Protein 4H7P (pdb70)

Structure (mmCIF, N/CA/C/O backbone):
data_4H7P
#
_entry.id   4H7P
#
_cell.length_a   64.580
_cell.length_b   65.660
_cell.length_c   77.650
_cell.angle_alpha   90.000
_cell.angle_beta   110.110
_cell.angle_gamma   90.000
#
_symmetry.space_group_name_H-M   'P 1 21 1'
#
loop_
_entity.id
_entity.type
_entity.pdbx_description
1 polymer 'Malate dehydrogenase'
2 non-polymer 'SULFATE ION'
3 water water
#
loop_
_atom_site.group_PDB
_atom_site.id
_atom_site.type_symbol
_atom_site.label_atom_id
_atom_site.label_alt_id
_atom_site.label_comp_id
_atom_site.label_asym_id
_atom_site.label_entity_id
_atom_site.label_seq_id
_atom_site.pdbx_PDB_ins_code
_atom_site.Cartn_x
_atom_site.Cartn_y
_atom_site.Cartn_z
_atom_site.occupancy
_atom_site.B_iso_or_equiv
_atom_site.auth_seq_id
_atom_site.auth_comp_id
_atom_site.auth_asym_id
_atom_site.auth_atom_id
_atom_site.pdbx_PDB_model_num
ATOM 1 N N . MET A 1 22 ? 16.989 10.957 76.838 1.00 49.62 1 MET A N 1
ATOM 2 C CA . MET A 1 22 ? 15.777 11.200 77.684 1.00 47.75 1 MET A CA 1
ATOM 3 C C . MET A 1 22 ? 15.585 12.680 78.051 1.00 44.85 1 MET A C 1
ATOM 4 O O . MET A 1 22 ? 15.044 12.992 79.114 1.00 45.43 1 MET A O 1
ATOM 6 N N . SER A 1 23 ? 16.015 13.591 77.176 1.00 40.58 2 SER A N 1
ATOM 7 C CA . SER A 1 23 ? 15.722 15.005 77.372 1.00 38.32 2 SER A CA 1
ATOM 8 C C . SER A 1 23 ? 14.252 15.234 77.024 1.00 30.75 2 SER A C 1
ATOM 9 O O . SER A 1 23 ? 13.674 14.509 76.207 1.00 33.06 2 SER A O 1
ATOM 12 N N . ALA A 1 24 ? 13.634 16.214 77.669 1.00 26.20 3 ALA A N 1
ATOM 13 C CA . ALA A 1 24 ? 12.233 16.497 77.379 1.00 22.36 3 ALA A CA 1
ATOM 14 C C . ALA A 1 24 ? 12.083 16.993 75.943 1.00 21.38 3 ALA A C 1
ATOM 15 O O . ALA A 1 24 ? 12.850 17.819 75.458 1.00 23.32 3 ALA A O 1
ATOM 17 N N . VAL A 1 25 ? 11.073 16.456 75.300 1.00 19.18 4 VAL A N 1
ATOM 18 C CA . VAL A 1 25 ? 10.709 16.883 73.940 1.00 18.39 4 VAL A CA 1
ATOM 19 C C . VAL A 1 25 ? 10.053 18.259 74.008 1.00 16.25 4 VAL A C 1
ATOM 20 O O . VAL A 1 25 ? 9.122 18.446 74.817 1.00 17.28 4 VAL A O 1
ATOM 24 N N . LYS A 1 26 ? 10.526 19.216 73.246 1.00 16.15 5 LYS A N 1
ATOM 25 C CA . LYS A 1 26 ? 9.979 20.565 73.274 1.00 15.56 5 LYS A CA 1
ATOM 26 C C . LYS A 1 26 ? 8.818 20.700 72.295 1.00 13.98 5 LYS A C 1
ATOM 27 O O . LYS A 1 26 ? 8.960 20.395 71.086 1.00 14.38 5 LYS A O 1
ATOM 33 N N . VAL A 1 27 ? 7.691 21.119 72.823 1.00 13.36 6 VAL A N 1
ATOM 34 C CA . VAL A 1 27 ? 6.427 21.218 72.093 1.00 12.66 6 VAL A CA 1
ATOM 35 C C . VAL A 1 27 ? 5.927 22.638 72.201 1.00 12.97 6 VAL A C 1
ATOM 36 O O . VAL A 1 27 ? 5.715 23.142 73.320 1.00 13.86 6 VAL A O 1
ATOM 40 N N . ALA A 1 28 ? 5.736 23.294 71.085 1.00 12.02 7 ALA A N 1
ATOM 41 C CA . ALA A 1 28 ? 5.140 24.616 71.059 1.00 12.31 7 ALA A CA 1
ATOM 42 C C . ALA A 1 28 ? 3.663 24.563 70.781 1.00 12.17 7 ALA A C 1
ATOM 43 O O . ALA A 1 28 ? 3.201 23.779 69.931 1.00 12.16 7 ALA A O 1
ATOM 45 N N . VAL A 1 29 ? 2.879 25.394 71.473 1.00 11.51 8 VAL A N 1
ATOM 46 C CA . VAL A 1 29 ? 1.480 25.590 71.229 1.00 11.40 8 VAL A CA 1
ATOM 47 C C . VAL A 1 29 ? 1.233 27.065 71.025 1.00 11.83 8 VAL A C 1
ATOM 48 O O . VAL A 1 29 ? 1.578 27.869 71.927 1.00 12.38 8 VAL A O 1
ATOM 52 N N . THR A 1 30 ? 0.764 27.477 69.867 1.00 10.92 9 THR A N 1
ATOM 53 C CA . THR A 1 30 ? 0.396 28.857 69.642 1.00 11.55 9 THR A CA 1
ATOM 54 C C . THR A 1 30 ? -1.071 29.070 69.976 1.00 11.24 9 THR A C 1
ATOM 55 O O . THR A 1 30 ? -1.843 28.083 70.060 1.00 12.67 9 THR A O 1
ATOM 59 N N . GLY A 1 31 ? -1.530 30.280 70.081 1.00 12.35 10 GLY A N 1
ATOM 60 C CA . GLY A 1 31 ? -2.859 30.533 70.573 1.00 12.63 10 GLY A CA 1
ATOM 61 C C . GLY A 1 31 ? -3.064 30.004 71.956 1.00 12.96 10 GLY A C 1
ATOM 62 O O . GLY A 1 31 ? -4.170 29.611 72.334 1.00 13.62 10 GLY A O 1
ATOM 63 N N . ALA A 1 32 ? -2.011 29.940 72.774 1.00 12.64 11 ALA A N 1
ATOM 64 C CA . ALA A 1 32 ? -2.059 29.232 74.024 1.00 12.51 11 ALA A CA 1
ATOM 65 C C . ALA A 1 32 ? -2.869 29.866 75.116 1.00 13.23 11 ALA A C 1
ATOM 66 O O . ALA A 1 32 ? -3.170 29.147 76.096 1.00 14.94 11 ALA A O 1
ATOM 68 N N . ALA A 1 33 ? -3.321 31.094 74.963 1.00 13.36 12 ALA A N 1
ATOM 69 C CA . ALA A 1 33 ? -4.258 31.739 75.909 1.00 14.45 12 ALA A CA 1
ATOM 70 C C . ALA A 1 33 ? -5.694 31.561 75.484 1.00 14.58 12 ALA A C 1
ATOM 71 O O . ALA A 1 33 ? -6.584 32.075 76.168 1.00 16.93 12 ALA A O 1
ATOM 73 N N . GLY A 1 34 ? -5.953 30.872 74.400 1.00 13.15 13 GLY A N 1
ATOM 74 C CA . GLY A 1 34 ? -7.296 30.640 73.910 1.00 13.33 13 GLY A CA 1
ATOM 75 C C . GLY A 1 34 ? -7.922 29.361 74.450 1.00 12.70 13 GLY A C 1
ATOM 76 O O . GLY A 1 34 ? -7.323 28.616 75.207 1.00 12.13 13 GLY A O 1
ATOM 77 N N . GLN A 1 35 ? -9.153 29.088 74.047 1.00 13.32 14 GLN A N 1
ATOM 78 C CA . GLN A 1 35 ? -9.906 28.002 74.611 1.00 13.23 14 GLN A CA 1
ATOM 79 C C . GLN A 1 35 ? -9.420 26.634 74.135 1.00 11.75 14 GLN A C 1
ATOM 80 O O . GLN A 1 35 ? -9.381 25.694 74.918 1.00 11.99 14 GLN A O 1
ATOM 86 N N . ILE A 1 36 ? -9.041 26.507 72.859 1.00 11.60 15 ILE A N 1
ATOM 87 C CA . ILE A 1 36 ? -8.453 25.265 72.414 1.00 11.47 15 ILE A CA 1
ATOM 88 C C . ILE A 1 36 ? -7.176 25.017 73.188 1.00 10.96 15 ILE A C 1
ATOM 89 O O . ILE A 1 36 ? -6.936 23.907 73.680 1.00 11.39 15 ILE A O 1
ATOM 94 N N . GLY A 1 37 ? -6.331 26.043 73.302 1.00 11.26 16 GLY A N 1
ATOM 95 C CA . GLY A 1 37 ? -5.078 25.879 74.056 1.00 11.29 16 GLY A CA 1
ATOM 96 C C . GLY A 1 37 ? -5.327 25.418 75.472 1.00 10.59 16 GLY A C 1
ATOM 97 O O . GLY A 1 37 ? -4.587 24.575 75.978 1.00 11.36 16 GLY A O 1
ATOM 98 N N . TYR A 1 38 ? -6.340 25.958 76.128 1.00 11.22 17 TYR A N 1
ATOM 99 C CA . TYR A 1 38 ? -6.671 25.613 77.526 1.00 11.37 17 TYR A CA 1
ATOM 100 C C . TYR A 1 38 ? -7.039 24.158 77.654 1.00 11.24 17 TYR A C 1
ATOM 101 O O . TYR A 1 38 ? -6.700 23.493 78.640 1.00 11.21 17 TYR A O 1
ATOM 110 N N . ALA A 1 39 ? -7.753 23.639 76.656 1.00 11.02 18 ALA A N 1
ATOM 111 C CA . ALA A 1 39 ? -8.172 22.221 76.624 1.00 11.39 18 ALA A CA 1
ATOM 112 C C . ALA A 1 39 ? -7.056 21.323 76.206 1.00 10.98 18 ALA A C 1
ATOM 113 O O . ALA A 1 39 ? -7.046 20.131 76.544 1.00 12.65 18 ALA A O 1
ATOM 115 N N . LEU A 1 40 ? -6.073 21.833 75.442 1.00 10.57 19 LEU A N 1
ATOM 116 C CA . LEU A 1 40 ? -4.998 21.059 74.852 1.00 10.95 19 LEU A CA 1
ATOM 117 C C . LEU A 1 40 ? -3.813 20.861 75.784 1.00 10.89 19 LEU A C 1
ATOM 118 O O . LEU A 1 40 ? -3.237 19.773 75.898 1.00 10.76 19 LEU A O 1
ATOM 123 N N . VAL A 1 41 ? -3.347 21.926 76.444 1.00 10.77 20 VAL A N 1
ATOM 124 C CA . VAL A 1 41 ? -2.138 21.821 77.256 1.00 11.91 20 VAL A CA 1
ATOM 125 C C . VAL A 1 41 ? -2.185 20.761 78.337 1.00 11.72 20 VAL A C 1
ATOM 126 O O . VAL A 1 41 ? -1.170 20.068 78.528 1.00 11.87 20 VAL A O 1
ATOM 130 N N . PRO A 1 42 ? -3.296 20.511 79.061 1.00 11.79 21 PRO A N 1
ATOM 131 C CA . PRO A 1 42 ? -3.245 19.429 80.024 1.00 12.61 21 PRO A CA 1
ATOM 132 C C . PRO A 1 42 ? -3.161 18.092 79.379 1.00 11.91 21 PRO A C 1
ATOM 133 O O . PRO A 1 42 ? -2.558 17.183 79.953 1.00 12.71 21 PRO A O 1
ATOM 137 N N . LEU A 1 43 ? -3.673 17.907 78.152 1.00 11.63 22 LEU A N 1
ATOM 138 C CA . LEU A 1 43 ? -3.535 16.629 77.485 1.00 11.76 22 LEU A CA 1
ATOM 139 C C . LEU A 1 43 ? -2.074 16.367 77.118 1.00 11.11 22 LEU A C 1
ATOM 140 O O . LEU A 1 43 ? -1.552 15.265 77.316 1.00 11.86 22 LEU A O 1
ATOM 145 N N . ILE A 1 44 ? -1.384 17.408 76.645 1.00 11.10 23 ILE A N 1
ATOM 146 C CA . ILE A 1 44 ? 0.014 17.235 76.325 1.00 11.58 23 ILE A CA 1
ATOM 147 C C . ILE A 1 44 ? 0.811 16.912 77.577 1.00 11.22 23 ILE A C 1
ATOM 148 O O . ILE A 1 44 ? 1.630 15.985 77.641 1.00 11.80 23 ILE A O 1
ATOM 153 N N . ALA A 1 45 ? 0.540 17.644 78.663 1.00 11.63 24 ALA A N 1
ATOM 154 C CA . ALA A 1 45 ? 1.297 17.476 79.891 1.00 12.06 24 ALA A CA 1
ATOM 155 C C . ALA A 1 45 ? 1.053 16.156 80.559 1.00 12.61 24 ALA A C 1
ATOM 156 O O . ALA A 1 45 ? 1.952 15.622 81.225 1.00 13.18 24 ALA A O 1
ATOM 158 N N . ARG A 1 46 ? -0.110 15.562 80.359 1.00 12.23 25 ARG A N 1
ATOM 159 C CA A ARG A 1 46 ? -0.368 14.286 80.991 0.50 13.12 25 ARG A CA 1
ATOM 160 C CA B ARG A 1 46 ? -0.475 14.277 80.893 0.50 13.42 25 ARG A CA 1
ATOM 161 C C . ARG A 1 46 ? 0.223 13.126 80.174 1.00 12.94 25 ARG A C 1
ATOM 162 O O . ARG A 1 46 ? 0.218 11.993 80.651 1.00 14.64 25 ARG A O 1
ATOM 177 N N . GLY A 1 47 ? 0.712 13.369 78.953 1.00 12.52 26 GLY A N 1
ATOM 178 C CA . GLY A 1 47 ? 1.345 12.314 78.164 1.00 13.07 26 GLY A CA 1
ATOM 179 C C . GLY A 1 47 ? 0.529 11.848 76.991 1.00 13.20 26 GLY A C 1
ATOM 180 O O . GLY A 1 47 ? 0.971 10.891 76.303 1.00 13.67 26 GLY A O 1
ATOM 181 N N . ALA A 1 48 ? -0.567 12.507 76.678 1.00 12.59 27 ALA A N 1
ATOM 182 C CA . ALA A 1 48 ? -1.410 12.070 75.573 1.00 12.73 27 ALA A CA 1
ATOM 183 C C . ALA A 1 48 ? -0.811 12.283 74.224 1.00 12.36 27 ALA A C 1
ATOM 184 O O . ALA A 1 48 ? -1.265 11.670 73.235 1.00 13.65 27 ALA A O 1
ATOM 186 N N . LEU A 1 49 ? 0.166 13.165 74.081 1.00 12.42 28 LEU A N 1
ATOM 187 C CA . LEU A 1 49 ? 0.755 13.516 72.809 1.00 12.93 28 LEU A CA 1
ATOM 188 C C . LEU A 1 49 ? 1.922 12.616 72.472 1.00 15.10 28 LEU A C 1
ATOM 189 O O . LEU A 1 49 ? 1.914 11.917 71.443 1.00 15.45 28 LEU A O 1
ATOM 194 N N . LEU A 1 50 ? 2.928 12.609 73.335 1.00 16.21 29 LEU A N 1
ATOM 195 C CA . LEU A 1 50 ? 4.142 11.878 73.082 1.00 17.55 29 LEU A CA 1
ATOM 196 C C . LEU A 1 50 ? 4.259 10.616 73.837 1.00 17.04 29 LEU A C 1
ATOM 197 O O . LEU A 1 50 ? 5.323 9.938 73.682 1.00 18.40 29 LEU A O 1
ATOM 202 N N . GLY A 1 51 ? 3.299 10.243 74.677 1.00 16.79 30 GLY A N 1
ATOM 203 C CA . GLY A 1 51 ? 3.245 9.017 75.384 1.00 16.28 30 GLY A CA 1
ATOM 204 C C . GLY A 1 51 ? 3.453 9.136 76.876 1.00 15.87 30 GLY A C 1
ATOM 205 O O . GLY A 1 51 ? 4.051 10.124 77.343 1.00 16.40 30 GLY A O 1
ATOM 206 N N . PRO A 1 52 ? 3.004 8.190 77.636 1.00 16.52 31 PRO A N 1
ATOM 207 C CA . PRO A 1 52 ? 2.992 8.266 79.080 1.00 17.26 31 PRO A CA 1
ATOM 208 C C . PRO A 1 52 ? 4.385 8.152 79.742 1.00 17.98 31 PRO A C 1
ATOM 209 O O . PRO A 1 52 ? 4.427 8.401 80.962 1.00 20.82 31 PRO A O 1
ATOM 213 N N . THR A 1 53 ? 5.400 7.861 78.975 1.00 18.21 32 THR A N 1
ATOM 214 C CA . THR A 1 53 ? 6.772 7.758 79.481 1.00 19.50 32 THR A CA 1
ATOM 215 C C . THR A 1 53 ? 7.646 8.904 79.065 1.00 20.84 32 THR A C 1
ATOM 216 O O . THR A 1 53 ? 8.832 8.910 79.414 1.00 23.20 32 THR A O 1
ATOM 220 N N . THR A 1 54 ? 7.124 9.817 78.253 1.00 17.13 33 THR A N 1
ATOM 221 C CA . THR A 1 54 ? 7.921 10.774 77.569 1.00 17.43 33 THR A CA 1
ATOM 222 C C . THR A 1 54 ? 7.855 12.143 78.236 1.00 16.57 33 THR A C 1
ATOM 223 O O . THR A 1 54 ? 6.815 12.803 78.171 1.00 15.71 33 THR A O 1
ATOM 227 N N . PRO A 1 55 ? 8.962 12.634 78.802 1.00 15.88 34 PRO A N 1
ATOM 228 C CA A PRO A 1 55 ? 8.915 13.990 79.378 0.50 15.57 34 PRO A CA 1
ATOM 229 C CA B PRO A 1 55 ? 8.957 13.989 79.382 0.50 15.69 34 PRO A CA 1
ATOM 230 C C . PRO A 1 55 ? 8.748 15.029 78.285 1.00 15.01 34 PRO A C 1
ATOM 231 O O . PRO A 1 55 ? 9.219 14.840 77.134 1.00 15.26 34 PRO A O 1
ATOM 238 N N . VAL A 1 56 ? 8.061 16.107 78.590 1.00 14.24 35 VAL A N 1
ATOM 239 C CA . VAL A 1 56 ? 7.770 17.184 77.674 1.00 14.38 35 VAL A CA 1
ATOM 240 C C . VAL A 1 56 ? 8.095 18.543 78.286 1.00 14.97 35 VAL A C 1
ATOM 241 O O . VAL A 1 56 ? 7.952 18.743 79.474 1.00 15.41 35 VAL A O 1
ATOM 245 N N . GLU A 1 57 ? 8.420 19.480 77.420 1.00 15.67 36 GLU A N 1
ATOM 246 C CA . GLU A 1 57 ? 8.528 20.880 77.752 1.00 16.20 36 GLU A CA 1
ATOM 247 C C . GLU A 1 57 ? 7.536 21.640 76.903 1.00 15.35 36 GLU A C 1
ATOM 248 O O . GLU A 1 57 ? 7.501 21.418 75.672 1.00 17.17 36 GLU A O 1
ATOM 254 N N . LEU A 1 58 ? 6.692 22.444 77.495 1.00 13.79 37 LEU A N 1
ATOM 255 C CA . LEU A 1 58 ? 5.726 23.235 76.775 1.00 13.49 37 LEU A CA 1
ATOM 256 C C . LEU A 1 58 ? 6.207 24.640 76.572 1.00 14.01 37 LEU A C 1
ATOM 257 O O . LEU A 1 58 ? 6.592 25.294 77.530 1.00 14.74 37 LEU A O 1
ATOM 262 N N . ARG A 1 59 ? 6.140 25.115 75.345 1.00 13.36 38 ARG A N 1
ATOM 263 C CA . ARG A 1 59 ? 6.454 26.473 74.991 1.00 13.37 38 ARG A CA 1
ATOM 264 C C . ARG A 1 59 ? 5.212 27.106 74.472 1.00 13.00 38 ARG A C 1
ATOM 265 O O . ARG A 1 59 ? 4.676 26.695 73.414 1.00 14.20 38 ARG A O 1
ATOM 273 N N . LEU A 1 60 ? 4.639 28.035 75.201 1.00 12.77 39 LEU A N 1
ATOM 274 C CA . LEU A 1 60 ? 3.338 28.602 74.969 1.00 13.13 39 LEU A CA 1
ATOM 275 C C . LEU A 1 60 ? 3.427 29.996 74.393 1.00 13.04 39 LEU A C 1
ATOM 276 O O . LEU A 1 60 ? 4.045 30.884 74.991 1.00 13.84 39 LEU A O 1
ATOM 281 N N . LEU A 1 61 ? 2.846 30.199 73.239 1.00 12.25 40 LEU A N 1
ATOM 282 C CA . LEU A 1 61 ? 2.861 31.459 72.511 1.00 12.14 40 LEU A CA 1
ATOM 283 C C . LEU A 1 61 ? 1.501 32.056 72.386 1.00 12.40 40 LEU A C 1
ATOM 284 O O . LEU A 1 61 ? 0.547 31.343 72.045 1.00 12.31 40 LEU A O 1
ATOM 289 N N . ASP A 1 62 ? 1.342 33.343 72.641 1.00 12.81 41 ASP A N 1
ATOM 290 C CA . ASP A 1 62 ? 0.179 34.075 72.233 1.00 12.91 41 ASP A CA 1
ATOM 291 C C . ASP A 1 62 ? 0.591 35.529 72.044 1.00 13.61 41 ASP A C 1
ATOM 292 O O . ASP A 1 62 ? 1.777 35.835 72.060 1.00 16.09 41 ASP A O 1
ATOM 297 N N . ILE A 1 63 ? -0.353 36.430 71.842 1.00 14.48 42 ILE A N 1
ATOM 298 C CA . ILE A 1 63 ? -0.007 37.829 71.539 1.00 15.16 42 ILE A CA 1
ATOM 299 C C . ILE A 1 63 ? 0.414 38.521 72.834 1.00 14.90 42 ILE A C 1
ATOM 300 O O . ILE A 1 63 ? 0.121 38.079 73.971 1.00 15.14 42 ILE A O 1
ATOM 305 N N . GLU A 1 64 ? 1.097 39.632 72.686 1.00 15.48 43 GLU A N 1
ATOM 306 C CA . GLU A 1 64 ? 1.651 40.343 73.802 1.00 15.81 43 GLU A CA 1
ATOM 307 C C . GLU A 1 64 ? 0.610 40.768 74.842 1.00 16.09 43 GLU A C 1
ATOM 308 O O . GLU A 1 64 ? 0.873 40.654 76.042 1.00 16.59 43 GLU A O 1
ATOM 314 N N . PRO A 1 65 ? -0.613 41.191 74.458 1.00 16.84 44 PRO A N 1
ATOM 315 C CA . PRO A 1 65 ? -1.619 41.487 75.484 1.00 18.03 44 PRO A CA 1
ATOM 316 C C . PRO A 1 65 ? -2.094 40.323 76.280 1.00 17.11 44 PRO A C 1
ATOM 317 O O . PRO A 1 65 ? -2.742 40.506 77.322 1.00 17.84 44 PRO A O 1
ATOM 321 N N . ALA A 1 66 ? -1.788 39.118 75.857 1.00 15.31 45 ALA A N 1
ATOM 322 C CA . ALA A 1 66 ? -2.189 37.883 76.517 1.00 15.25 45 ALA A CA 1
ATOM 323 C C . ALA A 1 66 ? -1.131 37.361 77.478 1.00 14.02 45 ALA A C 1
ATOM 324 O O . ALA A 1 66 ? -1.309 36.276 78.023 1.00 15.21 45 ALA A O 1
ATOM 326 N N . LEU A 1 67 ? -0.076 38.104 77.747 1.00 15.14 46 LEU A N 1
ATOM 327 C CA . LEU A 1 67 ? 0.990 37.576 78.638 1.00 15.20 46 LEU A CA 1
ATOM 328 C C . LEU A 1 67 ? 0.521 37.250 80.048 1.00 14.96 46 LEU A C 1
ATOM 329 O O . LEU A 1 67 ? 0.939 36.234 80.597 1.00 15.46 46 LEU A O 1
ATOM 334 N N . LYS A 1 68 ? -0.346 38.051 80.617 1.00 15.15 47 LYS A N 1
ATOM 335 C CA . LYS A 1 68 ? -0.809 37.791 81.965 1.00 15.38 47 LYS A CA 1
ATOM 336 C C . LYS A 1 68 ? -1.678 36.525 81.925 1.00 14.97 47 LYS A C 1
ATOM 337 O O . LYS A 1 68 ? -1.552 35.629 82.756 1.00 14.85 47 LYS A O 1
ATOM 343 N N . ALA A 1 69 ? -2.545 36.380 80.928 1.00 14.31 48 ALA A N 1
ATOM 344 C CA . ALA A 1 69 ? -3.365 35.189 80.788 1.00 14.19 48 ALA A CA 1
ATOM 345 C C . ALA A 1 69 ? -2.460 33.969 80.660 1.00 14.15 48 ALA A C 1
ATOM 346 O O . ALA A 1 69 ? -2.730 32.897 81.209 1.00 14.71 48 ALA A O 1
ATOM 348 N N . LEU A 1 70 ? -1.398 34.061 79.888 1.00 13.84 49 LEU A N 1
ATOM 349 C CA . LEU A 1 70 ? -0.454 32.950 79.768 1.00 13.88 49 LEU A CA 1
ATOM 350 C C . LEU A 1 70 ? 0.197 32.600 81.082 1.00 14.27 49 LEU A C 1
ATOM 351 O O . LEU A 1 70 ? 0.388 31.405 81.354 1.00 14.21 49 LEU A O 1
ATOM 356 N N . ALA A 1 71 ? 0.566 33.574 81.872 1.00 13.65 50 ALA A N 1
ATOM 357 C CA . ALA A 1 71 ? 1.066 33.275 83.198 1.00 14.64 50 ALA A CA 1
ATOM 358 C C . ALA A 1 71 ? 0.047 32.509 84.017 1.00 14.34 50 ALA A C 1
ATOM 359 O O . ALA A 1 71 ? 0.412 31.636 84.816 1.00 14.54 50 ALA A O 1
ATOM 361 N N . GLY A 1 72 ? -1.216 32.836 83.836 1.00 14.31 51 GLY A N 1
ATOM 362 C CA . GLY A 1 72 ? -2.286 32.055 84.490 1.00 13.31 51 GLY A CA 1
ATOM 363 C C . GLY A 1 72 ? -2.395 30.618 84.053 1.00 12.78 51 GLY A C 1
ATOM 364 O O . GLY A 1 72 ? -2.550 29.715 84.893 1.00 13.61 51 GLY A O 1
ATOM 365 N N . VAL A 1 73 ? -2.260 30.384 82.762 1.00 12.94 52 VAL A N 1
ATOM 366 C CA . VAL A 1 73 ? -2.202 29.022 82.234 1.00 12.48 52 VAL A CA 1
ATOM 367 C C . VAL A 1 73 ? -1.007 28.264 82.789 1.00 13.17 52 VAL A C 1
ATOM 368 O O . VAL A 1 73 ? -1.116 27.105 83.220 1.00 13.30 52 VAL A O 1
ATOM 372 N N . GLU A 1 74 ? 0.140 28.922 82.820 1.00 12.82 53 GLU A N 1
ATOM 373 C CA . GLU A 1 74 ? 1.327 28.309 83.368 1.00 12.94 53 GLU A CA 1
ATOM 374 C C . GLU A 1 74 ? 1.139 27.950 84.832 1.00 12.83 53 GLU A C 1
ATOM 375 O O . GLU A 1 74 ? 1.541 26.855 85.254 1.00 13.74 53 GLU A O 1
ATOM 381 N N . ALA A 1 75 ? 0.568 28.849 85.616 1.00 12.95 54 ALA A N 1
ATOM 382 C CA . ALA A 1 75 ? 0.313 28.578 87.017 1.00 13.50 54 ALA A CA 1
ATOM 383 C C . ALA A 1 75 ? -0.617 27.391 87.208 1.00 13.34 54 ALA A C 1
ATOM 384 O O . ALA A 1 75 ? -0.365 26.525 88.055 1.00 13.62 54 ALA A O 1
ATOM 386 N N . GLU A 1 76 ? -1.674 27.297 86.429 1.00 12.89 55 GLU A N 1
ATOM 387 C CA . GLU A 1 76 ? -2.542 26.133 86.499 1.00 13.06 55 GLU A CA 1
ATOM 388 C C . GLU A 1 76 ? -1.839 24.868 86.114 1.00 13.04 55 GLU A C 1
ATOM 389 O O . GLU A 1 76 ? -2.066 23.802 86.725 1.00 12.76 55 GLU A O 1
ATOM 395 N N . LEU A 1 77 ? -1.002 24.886 85.064 1.00 12.05 56 LEU A N 1
ATOM 396 C CA . LEU A 1 77 ? -0.237 23.719 84.709 1.00 12.10 56 LEU A CA 1
ATOM 397 C C . LEU A 1 77 ? 0.628 23.291 85.869 1.00 12.30 56 LEU A C 1
ATOM 398 O O . LEU A 1 77 ? 0.699 22.088 86.163 1.00 13.50 56 LEU A O 1
ATOM 403 N N . GLU A 1 78 ? 1.319 24.202 86.532 1.00 12.60 57 GLU A N 1
ATOM 404 C CA . GLU A 1 78 ? 2.132 23.870 87.700 1.00 14.03 57 GLU A CA 1
ATOM 405 C C . GLU A 1 78 ? 1.284 23.178 88.760 1.00 14.01 57 GLU A C 1
ATOM 406 O O . GLU A 1 78 ? 1.721 22.192 89.376 1.00 14.34 57 GLU A O 1
ATOM 412 N N . ASP A 1 79 ? 0.100 23.704 88.985 1.00 13.68 58 ASP A N 1
ATOM 413 C CA . ASP A 1 79 ? -0.788 23.199 90.013 1.00 13.02 58 ASP A CA 1
ATOM 414 C C . ASP A 1 79 ? -1.399 21.844 89.736 1.00 12.95 58 ASP A C 1
ATOM 415 O O . ASP A 1 79 ? -2.013 21.281 90.627 1.00 13.78 58 ASP A O 1
ATOM 420 N N . CYS A 1 80 ? -1.195 21.336 88.543 1.00 12.90 59 CYS A N 1
ATOM 421 C CA . CYS A 1 80 ? -1.545 19.965 88.206 1.00 12.79 59 CYS A CA 1
ATOM 422 C C . CYS A 1 80 ? -0.522 18.953 88.686 1.00 13.42 59 CYS A C 1
ATOM 423 O O . CYS A 1 80 ? -0.802 17.757 88.744 1.00 14.10 59 CYS A O 1
ATOM 426 N N . ALA A 1 81 ? 0.694 19.379 89.016 1.00 13.47 60 ALA A N 1
ATOM 427 C CA . ALA A 1 81 ? 1.742 18.477 89.462 1.00 14.05 60 ALA A CA 1
ATOM 428 C C . ALA A 1 81 ? 1.927 17.316 88.496 1.00 14.57 60 ALA A C 1
ATOM 429 O O . ALA A 1 81 ? 2.000 16.130 88.881 1.00 15.70 60 ALA A O 1
ATOM 431 N N . PHE A 1 82 ? 2.034 17.630 87.217 1.00 13.69 61 PHE A N 1
ATOM 432 C CA . PHE A 1 82 ? 2.202 16.631 86.155 1.00 13.99 61 PHE A CA 1
ATOM 433 C C . PHE A 1 82 ? 3.622 16.070 86.180 1.00 14.52 61 PHE A C 1
ATOM 434 O O . PHE A 1 82 ? 4.566 16.827 85.970 1.00 14.72 61 PHE A O 1
ATOM 442 N N . PRO A 1 83 ? 3.806 14.764 86.392 1.00 15.39 62 PRO A N 1
ATOM 443 C CA . PRO A 1 83 ? 5.166 14.236 86.458 1.00 15.57 62 PRO A CA 1
ATOM 444 C C . PRO A 1 83 ? 5.975 14.344 85.165 1.00 14.89 62 PRO A C 1
ATOM 445 O O . PRO A 1 83 ? 7.220 14.412 85.246 1.00 16.13 62 PRO A O 1
ATOM 449 N N . LEU A 1 84 ? 5.331 14.398 84.006 1.00 13.76 63 LEU A N 1
ATOM 450 C CA . LEU A 1 84 ? 6.047 14.435 82.736 1.00 13.75 63 LEU A CA 1
ATOM 451 C C . LEU A 1 84 ? 6.405 15.838 82.317 1.00 14.70 63 LEU A C 1
ATOM 452 O O . LEU A 1 84 ? 7.167 16.001 81.376 1.00 14.79 63 LEU A O 1
ATOM 457 N N . LEU A 1 85 ? 5.836 16.868 82.939 1.00 14.05 64 LEU A N 1
ATOM 458 C CA . LEU A 1 85 ? 5.995 18.223 82.450 1.00 13.74 64 LEU A CA 1
ATOM 459 C C . LEU A 1 85 ? 7.251 18.835 83.048 1.00 14.63 64 LEU A C 1
ATOM 460 O O . LEU A 1 85 ? 7.251 19.293 84.207 1.00 17.13 64 LEU A O 1
ATOM 465 N N . ASP A 1 86 ? 8.326 18.855 82.299 1.00 15.05 65 ASP A N 1
ATOM 466 C CA . ASP A 1 86 ? 9.608 19.266 82.843 1.00 16.74 65 ASP A CA 1
ATOM 467 C C . ASP A 1 86 ? 9.718 20.759 82.993 1.00 18.11 65 ASP A C 1
ATOM 468 O O . ASP A 1 86 ? 10.371 21.228 83.946 1.00 19.55 65 ASP A O 1
ATOM 473 N N . LYS A 1 87 ? 9.103 21.521 82.098 1.00 16.81 66 LYS A N 1
ATOM 474 C CA . LYS A 1 87 ? 9.276 22.960 82.034 1.00 17.21 66 LYS A CA 1
ATOM 475 C C . LYS A 1 87 ? 8.147 23.562 81.222 1.00 15.76 66 LYS A C 1
ATOM 476 O O . LYS A 1 87 ? 7.629 22.916 80.294 1.00 15.09 66 LYS A O 1
ATOM 482 N N . VAL A 1 88 ? 7.746 24.780 81.561 1.00 14.95 67 VAL A N 1
ATOM 483 C CA . VAL A 1 88 ? 6.832 25.604 80.801 1.00 14.92 67 VAL A CA 1
ATOM 484 C C . VAL A 1 88 ? 7.462 26.958 80.586 1.00 15.08 67 VAL A C 1
ATOM 485 O O . VAL A 1 88 ? 8.031 27.547 81.532 1.00 17.13 67 VAL A O 1
ATOM 489 N N . VAL A 1 89 ? 7.428 27.443 79.362 1.00 14.80 68 VAL A N 1
ATOM 490 C CA . VAL A 1 89 ? 7.872 28.776 78.996 1.00 16.07 68 VAL A CA 1
ATOM 491 C C . VAL A 1 89 ? 6.739 29.488 78.338 1.00 15.36 68 VAL A C 1
ATOM 492 O O . VAL A 1 89 ? 6.049 28.871 77.488 1.00 15.92 68 VAL A O 1
ATOM 496 N N . VAL A 1 90 ? 6.404 30.701 78.693 1.00 14.65 69 VAL A N 1
ATOM 497 C CA . VAL A 1 90 ? 5.363 31.492 78.062 1.00 14.98 69 VAL A CA 1
ATOM 498 C C . VAL A 1 90 ? 6.016 32.721 77.404 1.00 14.22 69 VAL A C 1
ATOM 499 O O . VAL A 1 90 ? 6.935 33.326 77.963 1.00 15.27 69 VAL A O 1
ATOM 503 N N . THR A 1 91 ? 5.480 33.110 76.275 1.00 13.74 70 THR A N 1
ATOM 504 C CA . THR A 1 91 ? 6.113 34.154 75.470 1.00 14.14 70 THR A CA 1
ATOM 505 C C . THR A 1 91 ? 5.150 34.715 74.457 1.00 13.61 70 THR A C 1
ATOM 506 O O . THR A 1 91 ? 4.150 34.062 74.085 1.00 13.67 70 THR A O 1
ATOM 510 N N . ALA A 1 92 ? 5.450 35.916 73.985 1.00 13.93 71 ALA A N 1
ATOM 511 C CA . ALA A 1 92 ? 4.844 36.529 72.817 1.00 14.31 71 ALA A CA 1
ATOM 512 C C . ALA A 1 92 ? 5.776 36.567 71.625 1.00 14.80 71 ALA A C 1
ATOM 513 O O . ALA A 1 92 ? 5.417 37.085 70.568 1.00 15.90 71 ALA A O 1
ATOM 515 N N . ASP A 1 93 ? 6.974 36.003 71.745 1.00 14.18 72 ASP A N 1
ATOM 516 C CA . ASP A 1 93 ? 7.975 36.075 70.688 1.00 14.31 72 ASP A CA 1
ATOM 517 C C . ASP A 1 93 ? 8.081 34.689 70.061 1.00 14.23 72 ASP A C 1
ATOM 518 O O . ASP A 1 93 ? 8.532 33.738 70.717 1.00 14.19 72 ASP A O 1
ATOM 523 N N . PRO A 1 94 ? 7.726 34.546 68.769 1.00 14.44 73 PRO A N 1
ATOM 524 C CA . PRO A 1 94 ? 7.825 33.223 68.146 1.00 14.59 73 PRO A CA 1
ATOM 525 C C . PRO A 1 94 ? 9.247 32.684 68.122 1.00 14.37 73 PRO A C 1
ATOM 526 O O . PRO A 1 94 ? 9.449 31.465 68.120 1.00 15.12 73 PRO A O 1
ATOM 530 N N . ARG A 1 95 ? 10.253 33.557 68.113 1.00 14.13 74 ARG A N 1
ATOM 531 C CA . ARG A 1 95 ? 11.647 33.086 68.122 1.00 14.86 74 ARG A CA 1
ATOM 532 C C . ARG A 1 95 ? 12.007 32.419 69.431 1.00 15.24 74 ARG A C 1
ATOM 533 O O . ARG A 1 95 ? 12.878 31.555 69.468 1.00 17.18 74 ARG A O 1
ATOM 541 N N . VAL A 1 96 ? 11.352 32.803 70.517 1.00 14.11 75 VAL A N 1
ATOM 542 C CA . VAL A 1 96 ? 11.476 32.108 71.811 1.00 15.27 75 VAL A CA 1
ATOM 543 C C . VAL A 1 96 ? 10.587 30.860 71.822 1.00 14.68 75 VAL A C 1
ATOM 544 O O . VAL A 1 96 ? 11.061 29.775 72.203 1.00 15.70 75 VAL A O 1
ATOM 548 N N . ALA A 1 97 ? 9.374 30.966 71.399 1.00 14.15 76 ALA A N 1
ATOM 549 C CA . ALA A 1 97 ? 8.460 29.830 71.505 1.00 14.34 76 ALA A CA 1
ATOM 550 C C . ALA A 1 97 ? 8.982 28.649 70.746 1.00 14.62 76 ALA A C 1
ATOM 551 O O . ALA A 1 97 ? 8.884 27.496 71.221 1.00 15.26 76 ALA A O 1
ATOM 553 N N . PHE A 1 98 ? 9.485 28.865 69.540 1.00 13.37 77 PHE A N 1
ATOM 554 C CA . PHE A 1 98 ? 9.878 27.757 68.661 1.00 13.52 77 PHE A CA 1
ATOM 555 C C . PHE A 1 98 ? 11.269 27.240 68.857 1.00 14.53 77 PHE A C 1
ATOM 556 O O . PHE A 1 98 ? 11.713 26.326 68.127 1.00 14.28 77 PHE A O 1
ATOM 564 N N . ASP A 1 99 ? 12.029 27.848 69.751 1.00 15.02 78 ASP A N 1
ATOM 565 C CA . ASP A 1 99 ? 13.451 27.530 69.899 1.00 16.78 78 ASP A CA 1
ATOM 566 C C . ASP A 1 99 ? 13.650 26.046 70.261 1.00 15.79 78 ASP A C 1
ATOM 567 O O . ASP A 1 99 ? 13.272 25.636 71.326 1.00 16.53 78 ASP A O 1
ATOM 572 N N . GLY A 1 100 ? 14.190 25.295 69.333 1.00 16.22 79 GLY A N 1
ATOM 573 C CA . GLY A 1 100 ? 14.536 23.891 69.521 1.00 16.48 79 GLY A CA 1
ATOM 574 C C . GLY A 1 100 ? 13.328 22.962 69.480 1.00 16.16 79 GLY A C 1
ATOM 575 O O . GLY A 1 100 ? 13.459 21.795 69.829 1.00 16.83 79 GLY A O 1
ATOM 576 N N . VAL A 1 101 ? 12.133 23.424 69.100 1.00 14.51 80 VAL A N 1
ATOM 577 C CA . VAL A 1 101 ? 10.963 22.570 69.210 1.00 14.41 80 VAL A CA 1
ATOM 578 C C . VAL A 1 101 ? 10.946 21.512 68.133 1.00 13.95 80 VAL A C 1
ATOM 579 O O . VAL A 1 101 ? 11.359 21.713 66.985 1.00 14.46 80 VAL A O 1
ATOM 583 N N . ALA A 1 102 ? 10.407 20.374 68.516 1.00 13.66 81 ALA A N 1
ATOM 584 C CA . ALA A 1 102 ? 10.156 19.240 67.634 1.00 13.66 81 ALA A CA 1
ATOM 585 C C . ALA A 1 102 ? 8.740 19.146 67.107 1.00 13.59 81 ALA A C 1
ATOM 586 O O . ALA A 1 102 ? 8.512 18.451 66.116 1.00 13.86 81 ALA A O 1
ATOM 588 N N . ILE A 1 103 ? 7.789 19.706 67.826 1.00 12.75 82 ILE A N 1
ATOM 589 C CA A ILE A 1 103 ? 6.348 19.649 67.502 0.60 13.26 82 ILE A CA 1
ATOM 590 C CA B ILE A 1 103 ? 6.384 19.661 67.446 0.40 12.96 82 ILE A CA 1
ATOM 591 C C . ILE A 1 103 ? 5.828 21.058 67.681 1.00 12.64 82 ILE A C 1
ATOM 592 O O . ILE A 1 103 ? 6.093 21.668 68.721 1.00 13.99 82 ILE A O 1
ATOM 601 N N . ALA A 1 104 ? 5.085 21.571 66.728 1.00 11.62 83 ALA A N 1
ATOM 602 C CA . ALA A 1 104 ? 4.410 22.860 66.846 1.00 12.49 83 ALA A CA 1
ATOM 603 C C . ALA A 1 104 ? 2.945 22.721 66.468 1.00 11.71 83 ALA A C 1
ATOM 604 O O . ALA A 1 104 ? 2.636 22.264 65.350 1.00 13.18 83 ALA A O 1
ATOM 606 N N . ILE A 1 105 ? 2.042 23.035 67.392 1.00 11.61 84 ILE A N 1
ATOM 607 C CA . ILE A 1 105 ? 0.587 22.953 67.206 1.00 11.23 84 ILE A CA 1
ATOM 608 C C . ILE A 1 105 ? 0.089 24.368 67.118 1.00 11.63 84 ILE A C 1
ATOM 609 O O . ILE A 1 105 ? 0.109 25.119 68.131 1.00 12.14 84 ILE A O 1
ATOM 614 N N . MET A 1 106 ? -0.340 24.788 65.950 1.00 11.56 85 MET A N 1
ATOM 615 C CA A MET A 1 106 ? -0.596 26.196 65.630 0.70 11.60 85 MET A CA 1
ATOM 616 C CA B MET A 1 106 ? -0.608 26.180 65.694 0.30 12.28 85 MET A CA 1
ATOM 617 C C . MET A 1 106 ? -2.100 26.482 65.782 1.00 11.74 85 MET A C 1
ATOM 618 O O . MET A 1 106 ? -2.862 26.354 64.837 1.00 12.09 85 MET A O 1
ATOM 627 N N . CYS A 1 107 ? -2.521 26.840 66.997 1.00 11.80 86 CYS A N 1
ATOM 628 C CA . CYS A 1 107 ? -3.902 27.189 67.279 1.00 13.18 86 CYS A CA 1
ATOM 629 C C . CYS A 1 107 ? -4.127 28.666 67.071 1.00 13.36 86 CYS A C 1
ATOM 630 O O . CYS A 1 107 ? -5.280 29.045 66.816 1.00 17.25 86 CYS A O 1
ATOM 633 N N . GLY A 1 108 ? -3.126 29.522 67.166 1.00 13.24 87 GLY A N 1
ATOM 634 C CA . GLY A 1 108 ? -3.314 30.965 67.098 1.00 15.57 87 GLY A CA 1
ATOM 635 C C . GLY A 1 108 ? -3.668 31.359 65.687 1.00 16.86 87 GLY A C 1
ATOM 636 O O . GLY A 1 108 ? -3.064 30.903 64.697 1.00 18.92 87 GLY A O 1
ATOM 637 N N . ALA A 1 109 ? -4.646 32.229 65.548 1.00 17.46 88 ALA A N 1
ATOM 638 C CA . ALA A 1 109 ? -5.045 32.769 64.259 1.00 18.39 88 ALA A CA 1
ATOM 639 C C . ALA A 1 109 ? -5.903 33.953 64.507 1.00 22.05 88 ALA A C 1
ATOM 640 O O . ALA A 1 109 ? -6.500 34.066 65.565 1.00 23.76 88 ALA A O 1
ATOM 642 N N . PHE A 1 110 ? -6.051 34.741 63.458 1.00 23.03 89 PHE A N 1
ATOM 643 C CA . PHE A 1 110 ? -6.951 35.898 63.472 1.00 24.25 89 PHE A CA 1
ATOM 644 C C . PHE A 1 110 ? -8.382 35.326 63.411 1.00 24.07 89 PHE A C 1
ATOM 645 O O . PHE A 1 110 ? -8.703 34.636 62.466 1.00 23.66 89 PHE A O 1
ATOM 653 N N . PRO A 1 111 ? -9.260 35.653 64.396 1.00 27.37 90 PRO A N 1
ATOM 654 C CA . PRO A 1 111 ? -10.630 35.098 64.362 1.00 29.02 90 PRO A CA 1
ATOM 655 C C . PRO A 1 111 ? -11.548 35.827 63.385 1.00 26.52 90 PRO A C 1
ATOM 656 O O . PRO A 1 111 ? -11.357 37.003 63.129 1.00 30.33 90 PRO A O 1
ATOM 660 N N . ARG A 1 112 ? -12.442 35.075 62.770 1.00 26.81 91 ARG A N 1
ATOM 661 C CA . ARG A 1 112 ? -13.416 35.667 61.859 1.00 27.67 91 ARG A CA 1
ATOM 662 C C . ARG A 1 112 ? -14.368 36.607 62.622 1.00 28.32 91 ARG A C 1
ATOM 663 O O . ARG A 1 112 ? -14.979 36.187 63.598 1.00 31.34 91 ARG A O 1
ATOM 671 N N . LYS A 1 113 ? -14.397 37.878 62.214 1.00 26.23 92 LYS A N 1
ATOM 672 C CA . LYS A 1 113 ? -15.334 38.877 62.765 1.00 26.59 92 LYS A CA 1
ATOM 673 C C . LYS A 1 113 ? -16.502 39.063 61.814 1.00 26.59 92 LYS A C 1
ATOM 674 O O . LYS A 1 113 ? -16.374 38.865 60.611 1.00 25.04 92 LYS A O 1
ATOM 676 N N . ALA A 1 114 ? -17.639 39.510 62.352 1.00 26.23 93 ALA A N 1
ATOM 677 C CA . ALA A 1 114 ? -18.787 39.879 61.522 1.00 26.51 93 ALA A CA 1
ATOM 678 C C . ALA A 1 114 ? -18.347 40.782 60.428 1.00 23.87 93 ALA A C 1
ATOM 679 O O . ALA A 1 114 ? -17.621 41.745 60.626 1.00 24.61 93 ALA A O 1
ATOM 681 N N . GLY A 1 115 ? -18.845 40.510 59.232 1.00 24.93 94 GLY A N 1
ATOM 682 C CA . GLY A 1 115 ? -18.553 41.314 58.078 1.00 25.41 94 GLY A CA 1
ATOM 683 C C . GLY A 1 115 ? -17.401 40.847 57.205 1.00 25.11 94 GLY A C 1
ATOM 684 O O . GLY A 1 115 ? -17.211 41.375 56.148 1.00 26.13 94 GLY A O 1
ATOM 685 N N . MET A 1 116 ? -16.655 39.854 57.673 1.00 25.09 95 MET A N 1
ATOM 686 C CA . MET A 1 116 ? -15.518 39.324 56.897 1.00 26.20 95 MET A CA 1
ATOM 687 C C . MET A 1 116 ? -15.964 38.270 55.891 1.00 26.62 95 MET A C 1
ATOM 688 O O . MET A 1 116 ? -16.741 37.372 56.245 1.00 32.27 95 MET A O 1
ATOM 693 N N . GLU A 1 117 ? -15.498 38.371 54.641 1.00 29.53 96 GLU A N 1
ATOM 694 C CA . GLU A 1 117 ? -15.573 37.204 53.739 1.00 31.33 96 GLU A CA 1
ATOM 695 C C . GLU A 1 117 ? -14.380 36.296 54.037 1.00 31.01 96 GLU A C 1
ATOM 696 O O . GLU A 1 117 ? -13.496 36.663 54.800 1.00 28.76 96 GLU A O 1
ATOM 702 N N . ARG A 1 118 ? -14.391 35.101 53.458 1.00 30.77 97 ARG A N 1
ATOM 703 C CA . ARG A 1 118 ? -13.263 34.179 53.632 1.00 29.54 97 ARG A CA 1
ATOM 704 C C . ARG A 1 118 ? -11.958 34.849 53.232 1.00 29.92 97 ARG A C 1
ATOM 705 O O . ARG A 1 118 ? -10.953 34.667 53.920 1.00 26.85 97 ARG A O 1
ATOM 713 N N . LYS A 1 119 ? -11.973 35.627 52.156 1.00 29.10 98 LYS A N 1
ATOM 714 C CA . LYS A 1 119 ? -10.761 36.297 51.682 1.00 29.72 98 LYS A CA 1
ATOM 715 C C . LYS A 1 119 ? -10.203 37.256 52.724 1.00 2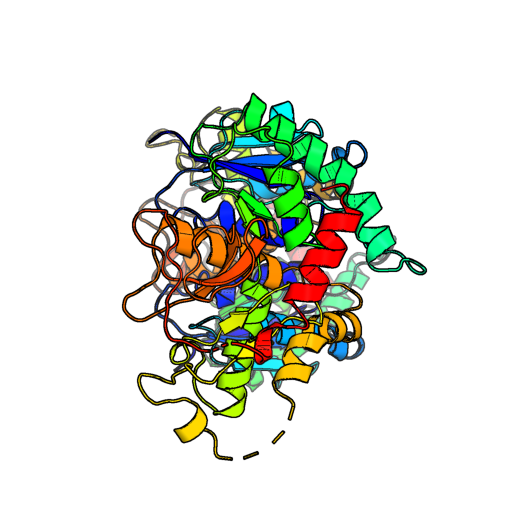8.93 98 LYS A C 1
ATOM 716 O O . LYS A 1 119 ? -8.994 37.392 52.898 1.00 26.19 98 LYS A O 1
ATOM 718 N N . ASP A 1 120 ? -11.086 37.933 53.443 1.00 27.22 99 ASP A N 1
ATOM 719 C CA . ASP A 1 120 ? -10.636 38.864 54.460 1.00 26.13 99 ASP A CA 1
ATOM 720 C C . ASP A 1 120 ? -9.922 38.104 55.578 1.00 23.04 99 ASP A C 1
ATOM 721 O O . ASP A 1 120 ? -8.947 38.583 56.134 1.00 25.51 99 ASP A O 1
ATOM 726 N N . LEU A 1 121 ? -10.489 36.971 55.955 1.00 23.81 100 LEU A N 1
ATOM 727 C CA . LEU A 1 121 ? -9.901 36.163 57.005 1.00 22.88 100 LEU A CA 1
ATOM 728 C C . LEU A 1 121 ? -8.514 35.638 56.587 1.00 22.12 100 LEU A C 1
ATOM 729 O O . LEU A 1 121 ? -7.571 35.719 57.364 1.00 21.93 100 LEU A O 1
ATOM 734 N N . LEU A 1 122 ? -8.414 35.236 55.340 1.00 21.51 101 LEU A N 1
ATOM 735 C CA . LEU A 1 122 ? -7.113 34.736 54.792 1.00 22.63 101 LEU A CA 1
ATOM 736 C C . LEU A 1 122 ? -6.085 35.841 54.812 1.00 23.02 101 LEU A C 1
ATOM 737 O O . LEU A 1 122 ? -4.928 35.620 55.239 1.00 24.08 101 LEU A O 1
ATOM 742 N N . GLU A 1 123 ? -6.475 37.052 54.414 1.00 25.88 102 GLU A N 1
ATOM 743 C CA . GLU A 1 123 ? -5.516 38.142 54.387 1.00 25.52 102 GLU A CA 1
ATOM 744 C C . GLU A 1 123 ? -5.046 38.556 55.772 1.00 26.95 102 GLU A C 1
ATOM 745 O O . GLU A 1 123 ? -3.864 38.845 55.927 1.00 28.86 102 GLU A O 1
ATOM 751 N N . MET A 1 124 ? -5.941 38.591 56.772 1.00 25.68 103 MET A N 1
ATOM 752 C CA . MET A 1 124 ? -5.542 38.852 58.166 1.00 28.32 103 MET A CA 1
ATOM 753 C C . MET A 1 124 ? -4.545 37.779 58.679 1.00 28.02 103 MET A C 1
ATOM 754 O O . MET A 1 124 ? -3.582 38.059 59.412 1.00 32.84 103 MET A O 1
ATOM 756 N N . ASN A 1 125 ? -4.722 36.546 58.237 1.00 22.81 104 ASN A N 1
ATOM 757 C CA . ASN A 1 125 ? -3.903 35.430 58.734 1.00 22.58 104 ASN A CA 1
ATOM 758 C C . ASN A 1 125 ? -2.590 35.270 58.038 1.00 24.05 104 ASN A C 1
ATOM 759 O O . ASN A 1 125 ? -1.668 34.656 58.588 1.00 22.77 104 ASN A O 1
ATOM 764 N N . ALA A 1 126 ? -2.465 35.774 56.823 1.00 26.80 105 ALA A N 1
ATOM 765 C CA . ALA A 1 126 ? -1.222 35.612 56.088 1.00 26.41 105 ALA A CA 1
ATOM 766 C C . ALA A 1 126 ? -0.057 36.200 56.846 1.00 25.81 105 ALA A C 1
ATOM 767 O O . ALA A 1 126 ? 0.986 35.553 56.931 1.00 24.04 105 ALA A O 1
ATOM 769 N N . ARG A 1 127 ? -0.176 37.384 57.425 1.00 25.22 106 ARG A N 1
ATOM 770 C CA . ARG A 1 127 ? 0.932 37.953 58.180 1.00 24.85 106 ARG A CA 1
ATOM 771 C C . ARG A 1 127 ? 1.375 37.099 59.378 1.00 22.14 106 ARG A C 1
ATOM 772 O O . ARG A 1 127 ? 2.557 36.907 59.618 1.00 24.37 106 ARG A O 1
ATOM 774 N N . ILE A 1 128 ? 0.414 36.551 60.101 1.00 20.64 107 ILE A N 1
ATOM 775 C CA . ILE A 1 128 ? 0.690 35.741 61.241 1.00 19.29 107 ILE A CA 1
ATOM 776 C C . ILE A 1 128 ? 1.562 34.534 60.826 1.00 17.07 107 ILE A C 1
ATOM 777 O O . ILE A 1 128 ? 2.567 34.216 61.477 1.00 17.51 107 ILE A O 1
ATOM 782 N N . PHE A 1 129 ? 1.106 33.825 59.798 1.00 16.52 108 PHE A N 1
ATOM 783 C CA . PHE A 1 129 ? 1.723 32.553 59.439 1.00 15.63 108 PHE A CA 1
ATOM 784 C C . PHE A 1 129 ? 3.029 32.756 58.691 1.00 15.84 108 PHE A C 1
ATOM 785 O O . PHE A 1 129 ? 3.896 31.899 58.815 1.00 15.31 108 PHE A O 1
ATOM 793 N N . LYS A 1 130 ? 3.245 33.898 58.073 1.00 15.63 109 LYS A N 1
ATOM 794 C CA . LYS A 1 130 ? 4.545 34.201 57.481 1.00 16.35 109 LYS A CA 1
ATOM 795 C C . LYS A 1 130 ? 5.557 34.419 58.569 1.00 17.21 109 LYS A C 1
ATOM 796 O O . LYS A 1 130 ? 6.648 33.861 58.531 1.00 16.78 109 LYS A O 1
ATOM 802 N N . GLU A 1 131 ? 5.184 35.176 59.602 1.00 16.77 110 GLU A N 1
ATOM 803 C CA . GLU A 1 131 ? 6.108 35.424 60.687 1.00 18.20 110 GLU A CA 1
ATOM 804 C C . GLU A 1 131 ? 6.444 34.113 61.425 1.00 17.95 110 GLU A C 1
ATOM 805 O O . GLU A 1 131 ? 7.563 33.828 61.803 1.00 18.14 110 GLU A O 1
ATOM 807 N N . GLN A 1 132 ? 5.419 33.297 61.637 1.00 16.69 111 GLN A N 1
ATOM 808 C CA . GLN A 1 132 ? 5.627 32.047 62.382 1.00 17.37 111 GLN A CA 1
ATOM 809 C C . GLN A 1 132 ? 6.442 31.057 61.571 1.00 15.78 111 GLN A C 1
ATOM 810 O O . GLN A 1 132 ? 7.307 30.396 62.126 1.00 16.25 111 GLN A O 1
ATOM 816 N N . GLY A 1 133 ? 6.202 30.979 60.274 1.00 15.90 112 GLY A N 1
ATOM 817 C CA . GLY A 1 133 ? 6.996 30.062 59.450 1.00 15.68 112 GLY A CA 1
ATOM 818 C C . GLY A 1 133 ? 8.431 30.468 59.378 1.00 16.75 112 GLY A C 1
ATOM 819 O O . GLY A 1 133 ? 9.331 29.602 59.412 1.00 16.71 112 GLY A O 1
ATOM 820 N N . GLU A 1 134 ? 8.685 31.768 59.294 1.00 16.87 113 GLU A N 1
ATOM 821 C CA . GLU A 1 134 ? 10.062 32.258 59.328 1.00 18.01 113 GLU A CA 1
ATOM 822 C C . GLU A 1 134 ? 10.741 31.906 60.639 1.00 17.64 113 GLU A C 1
ATOM 823 O O . GLU A 1 134 ? 11.896 31.497 60.672 1.00 18.10 113 GLU A O 1
ATOM 829 N N . ALA A 1 135 ? 10.029 32.082 61.756 1.00 16.31 114 ALA A N 1
ATOM 830 C CA . ALA A 1 135 ? 10.576 31.773 63.054 1.00 16.87 114 ALA A CA 1
ATOM 831 C C . ALA A 1 135 ? 10.851 30.301 63.233 1.00 15.62 114 ALA A C 1
ATOM 832 O O . ALA A 1 135 ? 11.894 29.913 63.718 1.00 17.06 114 ALA A O 1
ATOM 834 N N . ILE A 1 136 ? 9.938 29.433 62.808 1.00 15.32 115 ILE A N 1
ATOM 835 C CA . ILE A 1 136 ? 10.153 28.016 62.888 1.00 15.67 115 ILE A CA 1
ATOM 836 C C . ILE A 1 136 ? 11.401 27.639 62.109 1.00 16.37 115 ILE A C 1
ATOM 837 O O . ILE A 1 136 ? 12.256 26.883 62.580 1.00 16.72 115 ILE A O 1
ATOM 842 N N . ALA A 1 137 ? 11.514 28.129 60.871 1.00 17.41 116 ALA A N 1
ATOM 843 C CA . ALA A 1 137 ? 12.702 27.802 60.069 1.00 18.59 116 ALA A CA 1
ATOM 844 C C . ALA A 1 137 ? 13.970 28.336 60.752 1.00 17.83 116 ALA A C 1
ATOM 845 O O . ALA A 1 137 ? 15.004 27.657 60.688 1.00 20.90 116 ALA A O 1
ATOM 847 N N . ALA A 1 138 ? 13.913 29.494 61.376 1.00 17.61 117 ALA A N 1
ATOM 848 C CA . ALA A 1 138 ? 15.096 30.096 62.011 1.00 18.44 117 ALA A CA 1
ATOM 849 C C . ALA A 1 138 ? 15.570 29.295 63.233 1.00 18.43 117 ALA A C 1
ATOM 850 O O . ALA A 1 138 ? 16.782 29.194 63.483 1.00 20.58 117 ALA A O 1
ATOM 852 N N . VAL A 1 139 ? 14.651 28.819 64.078 1.00 16.74 118 VAL A N 1
ATOM 853 C CA . VAL A 1 139 ? 15.037 28.357 65.410 1.00 16.62 118 VAL A CA 1
ATOM 854 C C . VAL A 1 139 ? 14.561 26.958 65.807 1.00 15.71 118 VAL A C 1
ATOM 855 O O . VAL A 1 139 ? 15.042 26.419 66.806 1.00 16.26 118 VAL A O 1
ATOM 859 N N . ALA A 1 140 ? 13.578 26.385 65.124 1.00 15.24 119 ALA A N 1
ATOM 860 C CA . ALA A 1 140 ? 13.072 25.066 65.540 1.00 15.32 119 ALA A CA 1
ATOM 861 C C . ALA A 1 140 ? 14.068 23.956 65.201 1.00 15.89 119 ALA A C 1
ATOM 862 O O . ALA A 1 140 ? 14.981 24.173 64.397 1.00 18.21 119 ALA A O 1
ATOM 864 N N . ALA A 1 141 ? 13.870 22.788 65.784 1.00 16.72 120 ALA A N 1
ATOM 865 C CA . ALA A 1 141 ? 14.710 21.631 65.385 1.00 18.43 120 ALA A CA 1
ATOM 866 C C . ALA A 1 141 ? 14.497 21.345 63.928 1.00 18.51 120 ALA A C 1
ATOM 867 O O . ALA A 1 141 ? 13.450 21.608 63.352 1.00 19.11 120 ALA A O 1
ATOM 869 N N . SER A 1 142 ? 15.550 20.755 63.312 1.00 24.15 121 SER A N 1
ATOM 870 C CA . SER A 1 142 ? 15.521 20.422 61.871 1.00 25.44 121 SER A CA 1
ATOM 871 C C . SER A 1 142 ? 14.337 19.549 61.424 1.00 24.81 121 SER A C 1
ATOM 872 O O . SER A 1 142 ? 13.757 19.758 60.363 1.00 32.87 121 SER A O 1
ATOM 875 N N . ASP A 1 143 ? 13.970 18.650 62.294 1.00 24.85 122 ASP A N 1
ATOM 876 C CA . ASP A 1 143 ? 12.901 17.724 61.983 1.00 25.35 122 ASP A CA 1
ATOM 877 C C . ASP A 1 143 ? 11.531 18.133 62.546 1.00 22.58 122 ASP A C 1
ATOM 878 O O . ASP A 1 143 ? 10.682 17.271 62.705 1.00 23.40 122 ASP A O 1
ATOM 883 N N . CYS A 1 144 ? 11.327 19.426 62.829 1.00 18.46 123 CYS A N 1
ATOM 884 C CA . CYS A 1 144 ? 10.108 19.861 63.485 1.00 16.29 123 CYS A CA 1
ATOM 885 C C . CYS A 1 144 ? 8.896 19.491 62.611 1.00 15.62 123 CYS A C 1
ATOM 886 O O . CYS A 1 144 ? 8.880 19.737 61.394 1.00 16.18 123 CYS A O 1
ATOM 889 N N . ARG A 1 145 ? 7.895 18.965 63.272 1.00 13.35 124 ARG A N 1
ATOM 890 C CA . ARG A 1 145 ? 6.620 18.627 62.677 1.00 12.39 124 ARG A CA 1
ATOM 891 C C . ARG A 1 145 ? 5.582 19.641 63.121 1.00 11.85 124 ARG A C 1
ATOM 892 O O . ARG A 1 145 ? 5.432 19.900 64.345 1.00 13.33 124 ARG A O 1
ATOM 900 N N . VAL A 1 146 ? 4.841 20.200 62.197 1.00 10.74 125 VAL A N 1
ATOM 901 C CA . VAL A 1 146 ? 3.895 21.287 62.401 1.00 11.32 125 VAL A CA 1
ATOM 902 C C . VAL A 1 146 ? 2.513 20.850 62.007 1.00 10.57 125 VAL A C 1
ATOM 903 O O . VAL A 1 146 ? 2.309 20.280 60.926 1.00 10.81 125 VAL A O 1
ATOM 907 N N . VAL A 1 147 ? 1.522 21.149 62.853 1.00 10.38 126 VAL A N 1
ATOM 908 C CA . VAL A 1 147 ? 0.121 21.034 62.456 1.00 10.35 126 VAL A CA 1
ATOM 909 C C . VAL A 1 147 ? -0.589 22.337 62.683 1.00 10.51 126 VAL A C 1
ATOM 910 O O . VAL A 1 147 ? -0.522 22.885 63.806 1.00 10.84 126 VAL A O 1
ATOM 914 N N . VAL A 1 148 ? -1.264 22.856 61.681 1.00 10.35 127 VAL A N 1
ATOM 915 C CA . VAL A 1 148 ? -2.062 24.078 61.811 1.00 10.74 127 VAL A CA 1
ATOM 916 C C . VAL A 1 148 ? -3.471 23.708 62.092 1.00 10.56 127 VAL A C 1
ATOM 917 O O . VAL A 1 148 ? -4.153 22.982 61.346 1.00 11.31 127 VAL A O 1
ATOM 921 N N . VAL A 1 149 ? -3.976 24.250 63.211 1.00 11.39 128 VAL A N 1
ATOM 922 C CA . VAL A 1 149 ? -5.364 24.120 63.670 1.00 12.27 128 VAL A CA 1
ATOM 923 C C . VAL A 1 149 ? -6.161 25.374 63.361 1.00 13.00 128 VAL A C 1
ATOM 924 O O . VAL A 1 149 ? -7.278 25.301 62.827 1.00 14.51 128 VAL A O 1
ATOM 928 N N . GLY A 1 150 ? -5.621 26.549 63.618 1.00 13.75 129 GLY A N 1
ATOM 929 C CA . GLY A 1 150 ? -6.353 27.791 63.416 1.00 15.25 129 GLY A CA 1
ATOM 930 C C . GLY A 1 150 ? -6.684 27.999 61.938 1.00 16.19 129 GLY A C 1
ATOM 931 O O . GLY A 1 150 ? -5.909 27.744 60.997 1.00 15.67 129 GLY A O 1
ATOM 932 N N . ASN A 1 151 ? -7.859 28.579 61.688 1.00 18.10 130 ASN A N 1
ATOM 933 C CA . ASN A 1 151 ? -8.361 28.777 60.306 1.00 18.91 130 ASN A CA 1
ATOM 934 C C . ASN A 1 151 ? -7.953 30.048 59.601 1.00 18.19 130 ASN A C 1
ATOM 935 O O . ASN A 1 151 ? -7.589 31.009 60.246 1.00 19.07 130 ASN A O 1
ATOM 940 N N . PRO A 1 152 ? -7.915 30.026 58.242 1.00 18.02 131 PRO A N 1
ATOM 941 C CA . PRO A 1 152 ? -8.171 28.897 57.321 1.00 17.30 131 PRO A CA 1
ATOM 942 C C . PRO A 1 152 ? -6.979 27.902 57.320 1.00 15.52 131 PRO A C 1
ATOM 943 O O . PRO A 1 152 ? -5.867 28.246 56.902 1.00 16.00 131 PRO A O 1
ATOM 947 N N . ALA A 1 153 ? -7.195 26.711 57.826 1.00 14.64 132 ALA A N 1
ATOM 948 C CA . ALA A 1 153 ? -6.071 25.892 58.255 1.00 13.40 132 ALA A CA 1
ATOM 949 C C . ALA A 1 153 ? -5.190 25.478 57.099 1.00 13.67 132 ALA A C 1
ATOM 950 O O . ALA A 1 153 ? -3.980 25.579 57.223 1.00 12.95 132 ALA A O 1
ATOM 952 N N . ASN A 1 154 ? -5.759 25.021 56.002 1.00 13.02 133 ASN A N 1
ATOM 953 C CA . ASN A 1 154 ? -4.946 24.551 54.894 1.00 13.08 133 ASN A CA 1
ATOM 954 C C . ASN A 1 154 ? -4.057 25.632 54.322 1.00 13.31 133 ASN A C 1
ATOM 955 O O . ASN A 1 154 ? -2.874 25.425 54.068 1.00 14.00 133 ASN A O 1
ATOM 960 N N . THR A 1 155 ? -4.634 26.804 54.084 1.00 13.83 134 THR A N 1
ATOM 961 C CA . THR A 1 155 ? -3.902 27.911 53.511 1.00 13.91 134 THR A CA 1
ATOM 962 C C . THR A 1 155 ? -2.913 28.497 54.490 1.00 13.15 134 THR A C 1
ATOM 963 O O . THR A 1 155 ? -1.829 28.866 54.091 1.00 13.46 134 THR A O 1
ATOM 967 N N . ASN A 1 156 ? -3.291 28.563 55.756 1.00 13.34 135 ASN A N 1
ATOM 968 C CA . ASN A 1 156 ? -2.343 29.008 56.748 1.00 13.30 135 ASN A CA 1
ATOM 969 C C . ASN A 1 156 ? -1.097 28.097 56.759 1.00 12.78 135 ASN A C 1
ATOM 970 O O . ASN A 1 156 ? 0.029 28.594 56.870 1.00 12.33 135 ASN A O 1
ATOM 975 N N . ALA A 1 157 ? -1.320 26.775 56.692 1.00 12.04 136 ALA A N 1
ATOM 976 C CA . ALA A 1 157 ? -0.214 25.842 56.634 1.00 11.27 136 ALA A CA 1
ATOM 977 C C . ALA A 1 157 ? 0.653 26.046 55.371 1.00 11.83 136 ALA A C 1
ATOM 978 O O . ALA A 1 157 ? 1.874 26.010 55.447 1.00 11.94 136 ALA A O 1
ATOM 980 N N . LEU A 1 158 ? 0.004 26.323 54.231 1.00 11.86 137 LEU A N 1
ATOM 981 C CA . LEU A 1 158 ? 0.761 26.600 53.023 1.00 12.75 137 LEU A CA 1
ATOM 982 C C . LEU A 1 158 ? 1.601 27.842 53.160 1.00 13.44 137 LEU A C 1
ATOM 983 O O . LEU A 1 158 ? 2.767 27.879 52.738 1.00 14.16 137 LEU A O 1
ATOM 988 N N . ILE A 1 159 ? 1.000 28.902 53.697 1.00 13.08 138 ILE A N 1
ATOM 989 C CA . ILE A 1 159 ? 1.741 30.128 53.916 1.00 14.02 138 ILE A CA 1
ATOM 990 C C . ILE A 1 159 ? 2.957 29.870 54.797 1.00 13.37 138 ILE A C 1
ATOM 991 O O . ILE A 1 159 ? 4.066 30.379 54.565 1.00 13.78 138 ILE A O 1
ATOM 996 N N . LEU A 1 160 ? 2.714 29.182 55.907 1.00 12.73 139 LEU A N 1
ATOM 997 C CA . LEU A 1 160 ? 3.786 28.844 56.829 1.00 13.02 139 LEU A CA 1
ATOM 998 C C . LEU A 1 160 ? 4.947 28.140 56.107 1.00 12.48 139 LEU A C 1
ATOM 999 O O . LEU A 1 160 ? 6.101 28.529 56.216 1.00 13.39 139 LEU A O 1
ATOM 1004 N N . LEU A 1 161 ? 4.593 27.108 55.369 1.00 12.22 140 LEU A N 1
ATOM 1005 C CA . LEU A 1 161 ? 5.588 26.338 54.630 1.00 12.40 140 LEU A CA 1
ATOM 1006 C C . LEU A 1 161 ? 6.371 27.218 53.658 1.00 13.02 140 LEU A C 1
ATOM 1007 O O . LEU A 1 161 ? 7.608 27.173 53.639 1.00 14.43 140 LEU A O 1
ATOM 1012 N N . LYS A 1 162 ? 5.657 28.006 52.864 1.00 13.53 141 LYS A N 1
ATOM 1013 C CA . LYS A 1 162 ? 6.346 28.782 51.831 1.00 14.64 141 LYS A CA 1
ATOM 1014 C C . LYS A 1 162 ? 7.180 29.869 52.464 1.00 15.03 141 LYS A C 1
ATOM 1015 O O . LYS A 1 162 ? 8.205 30.255 51.883 1.00 17.04 141 LYS A O 1
ATOM 1021 N N . SER A 1 163 ? 6.819 30.381 53.630 1.00 15.01 142 SER A N 1
ATOM 1022 C CA A SER A 1 163 ? 7.590 31.426 54.276 0.50 15.59 142 SER A CA 1
ATOM 1023 C CA B SER A 1 163 ? 7.574 31.438 54.292 0.50 15.19 142 SER A CA 1
ATOM 1024 C C . SER A 1 163 ? 8.920 30.950 54.794 1.00 15.86 142 SER A C 1
ATOM 1025 O O . SER A 1 163 ? 9.810 31.736 55.057 1.00 17.14 142 SER A O 1
ATOM 1030 N N . ALA A 1 164 ? 9.110 29.652 54.905 1.00 16.41 143 ALA A N 1
ATOM 1031 C CA . ALA A 1 164 ? 10.375 29.055 55.333 1.00 17.65 143 ALA A CA 1
ATOM 1032 C C . ALA A 1 164 ? 11.398 29.034 54.201 1.00 18.32 143 ALA A C 1
ATOM 1033 O O . ALA A 1 164 ? 12.544 28.670 54.454 1.00 19.20 143 ALA A O 1
ATOM 1035 N N . GLN A 1 165 ? 11.021 29.374 52.975 1.00 18.74 144 GLN A N 1
ATOM 1036 C CA . GLN A 1 165 ? 11.979 29.564 51.868 1.00 19.30 144 GLN A CA 1
ATOM 1037 C C . GLN A 1 165 ? 12.853 28.325 51.623 1.00 21.42 144 GLN A C 1
ATOM 1038 O O . GLN A 1 165 ? 14.058 28.422 51.375 1.00 23.15 144 GLN A O 1
ATOM 1044 N N . GLY A 1 166 ? 12.231 27.162 51.693 1.00 20.74 145 GLY A N 1
ATOM 1045 C CA . GLY A 1 166 ? 12.908 25.898 51.432 1.00 20.95 145 GLY A CA 1
ATOM 1046 C C . GLY A 1 166 ? 13.529 25.259 52.630 1.00 21.45 145 GLY A C 1
ATOM 1047 O O . GLY A 1 166 ? 14.063 24.144 52.488 1.00 25.09 145 GLY A O 1
ATOM 1048 N N . LYS A 1 167 ? 13.498 25.865 53.809 1.00 20.22 146 LYS A N 1
ATOM 1049 C CA . LYS A 1 167 ? 14.196 25.397 54.985 1.00 21.53 146 LYS A CA 1
ATOM 1050 C C . LYS A 1 167 ? 13.413 24.438 55.866 1.00 23.06 146 LYS A C 1
ATOM 1051 O O . LYS A 1 167 ? 13.905 23.915 56.885 1.00 29.87 146 LYS A O 1
ATOM 1053 N N . LEU A 1 168 ? 12.154 24.210 55.530 1.00 18.93 147 LEU A N 1
ATOM 1054 C CA . LEU A 1 168 ? 11.245 23.333 56.297 1.00 19.65 147 LEU A CA 1
ATOM 1055 C C . LEU A 1 168 ? 10.825 22.203 55.404 1.00 17.55 147 LEU A C 1
ATOM 1056 O O . LEU A 1 168 ? 10.365 22.443 54.306 1.00 20.10 147 LEU A O 1
ATOM 1061 N N . ASN A 1 169 ? 10.930 20.965 55.871 1.00 15.11 148 ASN A N 1
ATOM 1062 C CA . ASN A 1 169 ? 10.543 19.812 55.104 1.00 14.18 148 ASN A CA 1
ATOM 1063 C C . ASN A 1 169 ? 9.048 19.909 54.744 1.00 13.20 148 ASN A C 1
ATOM 1064 O O . ASN A 1 169 ? 8.232 19.965 55.661 1.00 12.68 148 ASN A O 1
ATOM 1069 N N . PRO A 1 170 ? 8.679 19.917 53.464 1.00 13.52 149 PRO A N 1
ATOM 1070 C CA . PRO A 1 170 ? 7.281 20.057 53.114 1.00 13.98 149 PRO A CA 1
ATOM 1071 C C . PRO A 1 170 ? 6.397 18.934 53.618 1.00 13.39 149 PRO A C 1
ATOM 1072 O O . PRO A 1 170 ? 5.189 19.162 53.827 1.00 14.31 149 PRO A O 1
ATOM 1076 N N . ARG A 1 171 ? 6.979 17.770 53.863 1.00 12.19 150 ARG A N 1
ATOM 1077 C CA . ARG A 1 171 ? 6.222 16.648 54.428 1.00 12.24 150 ARG A CA 1
ATOM 1078 C C . ARG A 1 171 ? 5.985 16.819 55.914 1.00 11.59 150 ARG A C 1
ATOM 1079 O O . ARG A 1 171 ? 5.252 16.020 56.512 1.00 12.38 150 ARG A O 1
ATOM 1087 N N . HIS A 1 172 ? 6.559 17.844 56.532 1.00 11.38 151 HIS A N 1
ATOM 1088 C CA . HI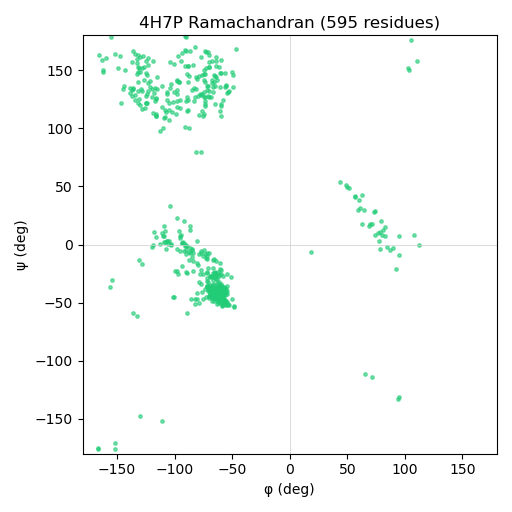S A 1 172 ? 6.427 18.066 57.962 1.00 11.27 151 HIS A CA 1
ATOM 1089 C C . HIS A 1 172 ? 5.536 19.257 58.297 1.00 11.01 151 HIS A C 1
ATOM 1090 O O . HIS A 1 172 ? 5.548 19.690 59.472 1.00 11.66 151 HIS A O 1
ATOM 1097 N N . VAL A 1 173 ? 4.814 19.811 57.369 1.00 10.83 152 VAL A N 1
ATOM 1098 C CA . VAL A 1 173 ? 3.823 20.834 57.622 1.00 11.21 152 VAL A CA 1
ATOM 1099 C C . VAL A 1 173 ? 2.453 20.316 57.219 1.00 10.91 152 VAL A C 1
ATOM 1100 O O . VAL A 1 173 ? 2.264 19.933 56.065 1.00 11.90 152 VAL A O 1
ATOM 1104 N N . THR A 1 174 ? 1.504 20.327 58.161 1.00 10.60 153 THR A N 1
ATOM 1105 C CA . THR A 1 174 ? 0.195 19.777 57.911 1.00 10.27 153 THR A CA 1
ATOM 1106 C C . THR A 1 174 ? -0.901 20.716 58.450 1.00 10.38 153 THR A C 1
ATOM 1107 O O . THR A 1 174 ? -0.586 21.628 59.216 1.00 10.82 153 THR A O 1
ATOM 1111 N N . ALA A 1 175 ? -2.114 20.449 58.031 1.00 10.97 154 ALA A N 1
ATOM 1112 C CA . ALA A 1 175 ? -3.282 21.138 58.543 1.00 10.63 154 ALA A CA 1
ATOM 1113 C C . ALA A 1 175 ? -4.245 20.100 59.061 1.00 11.26 154 ALA A C 1
ATOM 1114 O O . ALA A 1 175 ? -4.341 18.977 58.551 1.00 12.22 154 ALA A O 1
ATOM 1116 N N . MET A 1 176 ? -4.982 20.472 60.107 1.00 10.91 155 MET A N 1
ATOM 1117 C CA . MET A 1 176 ? -5.890 19.536 60.786 1.00 11.40 155 MET A CA 1
ATOM 1118 C C . MET A 1 176 ? -7.294 19.489 60.233 1.00 11.37 155 MET A C 1
ATOM 1119 O O . MET A 1 176 ? -8.035 20.457 60.343 1.00 12.77 155 MET A O 1
ATOM 1124 N N . THR A 1 177 ? -7.670 18.351 59.673 1.00 11.67 156 THR A N 1
ATOM 1125 C CA . THR A 1 177 ? -9.018 17.952 59.364 1.00 11.85 156 THR A CA 1
ATOM 1126 C C . THR A 1 177 ? -9.522 16.882 60.323 1.00 11.38 156 THR A C 1
ATOM 1127 O O . THR A 1 177 ? -10.626 16.347 60.142 1.00 12.81 156 THR A O 1
ATOM 1131 N N . ARG A 1 178 ? -8.728 16.503 61.317 1.00 10.87 157 ARG A N 1
ATOM 1132 C CA . ARG A 1 178 ? -9.130 15.422 62.202 1.00 10.85 157 ARG A CA 1
ATOM 1133 C C . ARG A 1 178 ? -10.345 15.699 63.036 1.00 11.19 157 ARG A C 1
ATOM 1134 O O . ARG A 1 178 ? -11.008 14.732 63.395 1.00 11.67 157 ARG A O 1
ATOM 1142 N N . LEU A 1 179 ? -10.696 16.932 63.307 1.00 11.04 158 LEU A N 1
ATOM 1143 C CA . LEU A 1 179 ? -11.987 17.172 63.989 1.00 11.57 158 LEU A CA 1
ATOM 1144 C C . LEU A 1 179 ? -13.162 16.796 63.078 1.00 12.71 158 LEU A C 1
ATOM 1145 O O . LEU A 1 179 ? -14.093 16.132 63.497 1.00 12.54 158 LEU A O 1
ATOM 1150 N N . ASP A 1 180 ? -13.067 17.160 61.806 1.00 12.51 159 ASP A N 1
ATOM 1151 C CA . ASP A 1 180 ? -14.108 16.785 60.851 1.00 14.11 159 ASP A CA 1
ATOM 1152 C C . ASP A 1 180 ? -14.143 15.242 60.736 1.00 13.03 159 ASP A C 1
ATOM 1153 O O . ASP A 1 180 ? -15.208 14.623 60.650 1.00 13.53 159 ASP A O 1
ATOM 1158 N N . HIS A 1 181 ? -12.972 14.602 60.706 1.00 11.89 160 HIS A N 1
ATOM 1159 C CA . HIS A 1 181 ? -12.870 13.150 60.613 1.00 12.59 160 HIS A CA 1
ATOM 1160 C C . HIS A 1 181 ? -13.517 12.503 61.814 1.00 12.01 160 HIS A C 1
ATOM 1161 O O . HIS A 1 181 ? -14.325 11.574 61.638 1.00 13.02 160 HIS A O 1
ATOM 1168 N N . ASN A 1 182 ? -13.193 12.930 63.017 1.00 12.18 161 ASN A N 1
ATOM 1169 C CA . ASN A 1 182 ? -13.786 12.379 64.214 1.00 12.48 161 ASN A CA 1
ATOM 1170 C C . ASN A 1 182 ? -15.283 12.652 64.275 1.00 12.91 161 ASN A C 1
ATOM 1171 O O . ASN A 1 182 ? -16.036 11.762 64.708 1.00 13.52 161 ASN A O 1
ATOM 1176 N N . ARG A 1 183 ? -15.724 13.826 63.836 1.00 13.51 162 ARG A N 1
ATOM 1177 C CA . ARG A 1 183 ? -17.172 14.102 63.729 1.00 13.69 162 ARG A CA 1
ATOM 1178 C C . ARG A 1 183 ? -17.850 13.087 62.814 1.00 14.01 162 ARG A C 1
ATOM 1179 O O . ARG A 1 183 ? -18.925 12.560 63.130 1.00 15.10 162 ARG A O 1
ATOM 1187 N N . ALA A 1 184 ? -17.213 12.770 61.699 1.00 13.89 163 ALA A N 1
ATOM 1188 C CA . ALA A 1 184 ? -17.808 11.811 60.755 1.00 14.65 163 ALA A CA 1
ATOM 1189 C C . ALA A 1 184 ? -17.785 10.399 61.322 1.00 14.56 163 ALA A C 1
ATOM 1190 O O . ALA A 1 184 ? -18.759 9.634 61.106 1.00 15.87 163 ALA A O 1
ATOM 1192 N N . LEU A 1 185 ? -16.723 9.964 61.993 1.00 14.96 164 LEU A N 1
ATOM 1193 C CA . LEU A 1 185 ? -16.706 8.658 62.643 1.00 15.40 164 LEU A CA 1
ATOM 1194 C C . LEU A 1 185 ? -17.852 8.525 63.606 1.00 15.68 164 LEU A C 1
ATOM 1195 O O . LEU A 1 185 ? -18.550 7.492 63.631 1.00 16.01 164 LEU A O 1
ATOM 1200 N N . SER A 1 186 ? -18.041 9.531 64.433 1.00 15.48 165 SER A N 1
ATOM 1201 C CA . SER A 1 186 ? -19.060 9.516 65.451 1.00 16.81 165 SER A CA 1
ATOM 1202 C C . SER A 1 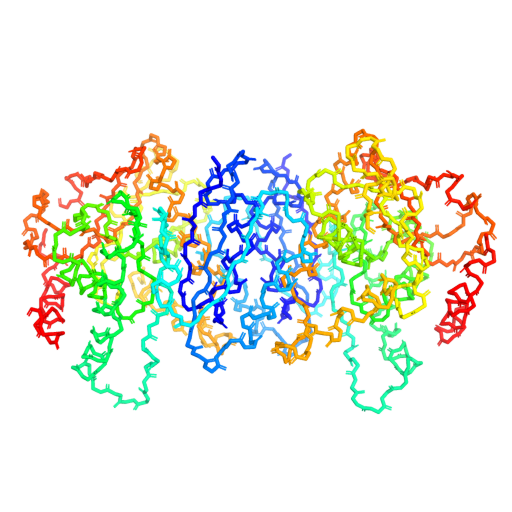186 ? -20.434 9.537 64.852 1.00 16.53 165 SER A C 1
ATOM 1203 O O . SER A 1 186 ? -21.349 8.787 65.312 1.00 17.55 165 SER A O 1
ATOM 1206 N N . LEU A 1 187 ? -20.651 10.357 63.858 1.00 17.65 166 LEU A N 1
ATOM 1207 C CA . LEU A 1 187 ? -21.946 10.374 63.190 1.00 18.47 166 LEU A CA 1
ATOM 1208 C C . LEU A 1 187 ? -22.281 9.027 62.578 1.00 18.90 166 LEU A C 1
ATOM 1209 O O . LEU A 1 187 ? -23.425 8.523 62.659 1.00 19.99 166 LEU A O 1
ATOM 1214 N N . LEU A 1 188 ? -21.335 8.426 61.880 1.00 18.55 167 LEU A N 1
ATOM 1215 C CA . LEU A 1 188 ? -21.572 7.133 61.239 1.00 20.07 167 LEU A CA 1
ATOM 1216 C C . LEU A 1 188 ? -21.878 6.113 62.329 1.00 18.90 167 LEU A C 1
ATOM 1217 O O . LEU A 1 188 ? -22.806 5.271 62.178 1.00 21.02 167 LEU A O 1
ATOM 1222 N N . ALA A 1 189 ? -21.191 6.126 63.455 1.00 19.15 168 ALA A N 1
ATOM 1223 C CA . ALA A 1 189 ? -21.475 5.206 64.546 1.00 20.02 168 ALA A CA 1
ATOM 1224 C C . ALA A 1 189 ? -22.882 5.392 65.070 1.00 20.95 168 ALA A C 1
ATOM 1225 O O . ALA A 1 189 ? -23.617 4.371 65.288 1.00 20.85 168 ALA A O 1
ATOM 1227 N N . ARG A 1 190 ? -23.350 6.626 65.225 1.00 21.43 169 ARG A N 1
ATOM 1228 C CA . ARG A 1 190 ? -24.678 6.860 65.775 1.00 24.02 169 ARG A CA 1
ATOM 1229 C C . ARG A 1 190 ? -25.703 6.454 64.746 1.00 24.80 169 ARG A C 1
ATOM 1230 O O . ARG A 1 190 ? -26.772 5.928 65.141 1.00 26.00 169 ARG A O 1
ATOM 1238 N N . LYS A 1 191 ? -25.457 6.651 63.465 1.00 24.00 170 LYS A N 1
ATOM 1239 C CA . LYS A 1 191 ? -26.435 6.292 62.437 1.00 26.91 170 LYS A CA 1
ATOM 1240 C C . LYS A 1 191 ? -26.569 4.789 62.370 1.00 27.31 170 LYS A C 1
ATOM 1241 O O . LYS A 1 191 ? -27.688 4.273 62.164 1.00 27.44 170 LYS A O 1
ATOM 1247 N N . ALA A 1 192 ? -25.482 4.053 62.528 1.00 25.44 171 ALA A N 1
ATOM 1248 C CA . ALA A 1 192 ? -25.487 2.606 62.486 1.00 25.74 171 ALA A CA 1
ATOM 1249 C C . ALA A 1 192 ? -25.845 1.972 63.813 1.00 25.31 171 ALA A C 1
ATOM 1250 O O . ALA A 1 192 ? -26.124 0.762 63.857 1.00 28.14 171 ALA A O 1
ATOM 1252 N N . GLY A 1 193 ? -25.904 2.734 64.883 1.00 23.96 172 GLY A N 1
ATOM 1253 C CA . GLY A 1 193 ? -26.127 2.205 66.209 1.00 23.74 172 GLY A CA 1
ATOM 1254 C C . GLY A 1 193 ? -25.061 1.261 66.731 1.00 24.29 172 GLY A C 1
ATOM 1255 O O . GLY A 1 193 ? -25.356 0.250 67.384 1.00 26.55 172 GLY A O 1
ATOM 1256 N N . VAL A 1 194 ? -23.796 1.624 66.501 1.00 22.33 173 VAL A N 1
ATOM 1257 C CA . VAL A 1 194 ? -22.676 0.770 66.884 1.00 21.26 173 VAL A CA 1
ATOM 1258 C C . VAL A 1 194 ? -21.671 1.586 67.724 1.00 21.26 173 VAL A C 1
ATOM 1259 O O . VAL A 1 194 ? -21.677 2.815 67.658 1.00 21.29 173 VAL A O 1
ATOM 1263 N N . PRO A 1 195 ? -20.775 0.907 68.462 1.00 20.87 174 PRO A N 1
ATOM 1264 C CA . PRO A 1 195 ? -19.759 1.653 69.209 1.00 20.90 174 PRO A CA 1
ATOM 1265 C C . PRO A 1 195 ? -18.812 2.359 68.233 1.00 18.91 174 PRO A C 1
ATOM 1266 O O . PRO A 1 195 ? -18.356 1.754 67.261 1.00 19.36 174 PRO A O 1
ATOM 1270 N N . VAL A 1 196 ? -18.418 3.590 68.543 1.00 18.18 175 VAL A N 1
ATOM 1271 C CA . VAL A 1 196 ? -17.522 4.326 67.648 1.00 18.18 175 VAL A CA 1
ATOM 1272 C C . VAL A 1 196 ? -16.165 3.652 67.551 1.00 17.50 175 VAL A C 1
ATOM 1273 O O . VAL A 1 196 ? -15.515 3.747 66.502 1.00 18.01 175 VAL A O 1
ATOM 1277 N N . SER A 1 197 ? -15.787 2.880 68.557 1.00 18.76 176 SER A N 1
ATOM 1278 C CA . SER A 1 197 ? -14.534 2.144 68.522 1.00 21.24 176 SER A CA 1
ATOM 1279 C C . SER A 1 197 ? -14.438 1.156 67.363 1.00 21.92 176 SER A C 1
ATOM 1280 O O . SER A 1 197 ? -13.333 0.758 66.953 1.00 24.74 176 SER A O 1
ATOM 1283 N N . GLN A 1 198 ? -15.590 0.738 66.824 1.00 21.05 177 GLN A N 1
ATOM 1284 C CA . GLN A 1 198 ? -15.629 -0.205 65.689 1.00 21.59 177 GLN A CA 1
ATOM 1285 C C . GLN A 1 198 ? -15.611 0.449 64.327 1.00 21.64 177 GLN A C 1
ATOM 1286 O O . GLN A 1 198 ? -15.488 -0.242 63.301 1.00 22.60 177 GLN A O 1
ATOM 1292 N N . VAL A 1 199 ? -15.736 1.759 64.278 1.00 19.37 178 VAL A N 1
ATOM 1293 C CA . VAL A 1 199 ? -15.865 2.479 63.033 1.00 18.50 178 VAL A CA 1
ATOM 1294 C C . VAL A 1 199 ? -14.502 3.035 62.640 1.00 17.63 178 VAL A C 1
ATOM 1295 O O . VAL A 1 199 ? -13.812 3.646 63.460 1.00 18.65 178 VAL A O 1
ATOM 1299 N N . ARG A 1 200 ? -14.104 2.865 61.392 1.00 17.68 179 ARG A N 1
ATOM 1300 C CA . ARG A 1 200 ? -12.835 3.427 60.874 1.00 17.31 179 ARG A CA 1
ATOM 1301 C C . ARG A 1 200 ? -13.013 3.783 59.417 1.00 18.00 179 ARG A C 1
ATOM 1302 O O . ARG A 1 200 ? -13.918 3.313 58.721 1.00 18.31 179 ARG A O 1
ATOM 1304 N N . ASN A 1 201 ? -12.103 4.618 58.956 1.00 15.96 180 ASN A N 1
ATOM 1305 C CA . ASN A 1 201 ? -11.833 4.824 57.543 1.00 16.19 180 ASN A CA 1
ATOM 1306 C C . ASN A 1 201 ? -12.872 5.639 56.779 1.00 15.60 180 ASN A C 1
ATOM 1307 O O . ASN A 1 201 ? -13.007 5.539 55.585 1.00 16.10 180 ASN A O 1
ATOM 1312 N N . VAL A 1 202 ? -13.519 6.531 57.517 1.00 15.50 181 VAL A N 1
ATOM 1313 C CA . VAL A 1 202 ? -14.081 7.697 56.870 1.00 15.43 181 VAL A CA 1
ATOM 1314 C C . VAL A 1 202 ? -12.916 8.525 56.286 1.00 15.11 181 VAL A C 1
ATOM 1315 O O . VAL A 1 202 ? -11.765 8.320 56.695 1.00 15.48 181 VAL A O 1
ATOM 1319 N N . ILE A 1 203 ? -13.234 9.397 55.354 1.00 15.79 182 ILE A N 1
ATOM 1320 C CA . ILE A 1 203 ? -12.227 10.274 54.723 1.00 15.41 182 ILE A CA 1
ATOM 1321 C C . ILE A 1 203 ? -12.817 11.652 54.565 1.00 15.21 182 ILE A C 1
ATOM 1322 O O . ILE A 1 203 ? -13.932 11.824 54.109 1.00 17.22 182 ILE A O 1
ATOM 1327 N N . ILE A 1 204 ? -12.038 12.653 55.012 1.00 14.41 183 ILE A N 1
ATOM 1328 C CA . ILE A 1 204 ? -12.359 14.030 54.717 1.00 14.42 183 ILE A CA 1
ATOM 1329 C C . ILE A 1 204 ? -11.374 14.478 53.646 1.00 14.97 183 ILE A C 1
ATOM 1330 O O . ILE A 1 204 ? -10.174 14.574 53.888 1.00 15.15 183 ILE A O 1
ATOM 1335 N N . TRP A 1 205 ? -11.870 14.790 52.471 1.00 15.10 184 TRP A N 1
ATOM 1336 C CA . TRP A 1 205 ? -11.016 15.233 51.386 1.00 15.40 184 TRP A CA 1
ATOM 1337 C C . TRP A 1 205 ? -11.007 16.746 51.266 1.00 15.25 184 TRP A C 1
ATOM 1338 O O . TRP A 1 205 ? -12.054 17.377 51.354 1.00 16.06 184 TRP A O 1
ATOM 1349 N N . GLY A 1 206 ? -9.845 17.315 50.979 1.00 14.56 185 GLY A N 1
ATOM 1350 C CA . GLY A 1 206 ? -9.779 18.684 50.534 1.00 14.79 185 GLY A CA 1
ATOM 1351 C C . GLY A 1 206 ? -9.548 19.718 51.607 1.00 14.87 185 GLY A C 1
ATOM 1352 O O . GLY A 1 206 ? -8.601 19.603 52.411 1.00 14.36 185 GLY A O 1
ATOM 1353 N N . ASN A 1 207 ? -10.349 20.782 51.565 1.00 15.72 186 ASN A N 1
ATOM 1354 C CA . ASN A 1 207 ? -10.157 21.937 52.420 1.00 14.94 186 ASN A CA 1
ATOM 1355 C C . ASN A 1 207 ? -10.872 21.764 53.743 1.00 15.56 186 ASN A C 1
ATOM 1356 O O . ASN A 1 207 ? -11.969 21.210 53.775 1.00 16.51 186 ASN A O 1
ATOM 1361 N N . HIS A 1 208 ? -10.302 22.276 54.815 1.00 15.40 187 HIS A N 1
ATOM 1362 C CA . HIS A 1 208 ? -11.002 22.412 56.081 1.00 15.45 187 HIS A CA 1
ATOM 1363 C C . HIS A 1 208 ? -11.948 23.613 56.009 1.00 16.78 187 HIS A C 1
ATOM 1364 O O . HIS A 1 208 ? -11.625 24.687 56.517 1.00 17.77 187 HIS A O 1
ATOM 1371 N N . SER A 1 209 ? -13.093 23.400 55.387 1.00 16.79 188 SER A N 1
ATOM 1372 C CA . SER A 1 209 ? -14.071 24.443 55.099 1.00 17.70 188 SER A CA 1
ATOM 1373 C C . SER A 1 209 ? -15.348 23.745 54.707 1.00 18.01 188 SER A C 1
ATOM 1374 O O . SER A 1 209 ? -15.420 22.522 54.640 1.00 17.84 188 SER A O 1
ATOM 1377 N N . SER A 1 210 ? -16.346 24.539 54.322 1.00 19.47 189 SER A N 1
ATOM 1378 C CA A SER A 1 210 ? -17.588 23.969 53.815 0.50 20.42 189 SER A CA 1
ATOM 1379 C CA B SER A 1 210 ? -17.595 24.015 53.782 0.50 20.35 189 SER A CA 1
ATOM 1380 C C . SER A 1 210 ? -17.454 23.274 52.462 1.00 20.14 189 SER A C 1
ATOM 1381 O O . SER A 1 210 ? -18.402 22.603 52.048 1.00 21.91 189 SER A O 1
ATOM 1386 N N . THR A 1 211 ? -16.307 23.372 51.779 1.00 19.35 190 THR A N 1
ATOM 1387 C CA . THR A 1 211 ? -16.119 22.550 50.584 1.00 19.44 190 THR A CA 1
ATOM 1388 C C . THR A 1 211 ? -15.483 21.196 50.879 1.00 18.98 190 THR A C 1
ATOM 1389 O O . THR A 1 211 ? -15.298 20.403 49.962 1.00 19.81 190 THR A O 1
ATOM 1393 N N . GLN A 1 212 ? -15.146 20.914 52.143 1.00 17.99 191 GLN A N 1
ATOM 1394 C CA . GLN A 1 212 ? -14.657 19.569 52.462 1.00 17.62 191 GLN A CA 1
ATOM 1395 C C . GLN A 1 212 ? -15.582 18.490 51.911 1.00 18.15 191 GLN A C 1
ATOM 1396 O O . GLN A 1 212 ? -16.810 18.691 51.855 1.00 18.41 191 GLN A O 1
ATOM 1402 N N . VAL A 1 213 ? -15.036 17.344 51.546 1.00 17.84 192 VAL A N 1
ATOM 1403 C CA . VAL A 1 213 ? -15.842 16.232 51.045 1.00 19.40 192 VAL A CA 1
ATOM 1404 C C . VAL A 1 213 ? -15.763 15.125 52.090 1.00 19.61 192 VAL A C 1
ATOM 1405 O O . VAL A 1 213 ? -14.803 14.363 52.139 1.00 19.36 192 VAL A O 1
ATOM 1409 N N . PRO A 1 214 ? -16.776 15.029 52.961 1.00 19.50 193 PRO A N 1
ATOM 1410 C CA . PRO A 1 214 ? -16.842 13.897 53.862 1.00 19.47 193 PRO A CA 1
ATOM 1411 C C . PRO A 1 214 ? -17.278 12.645 53.101 1.00 20.53 193 PRO A C 1
ATOM 1412 O O . PRO A 1 214 ? -18.322 12.680 52.399 1.00 26.08 193 PRO A O 1
ATOM 1416 N N . ASP A 1 215 ? -16.523 11.565 53.208 1.00 19.51 194 ASP A N 1
ATOM 1417 C CA . ASP A 1 215 ? -16.714 10.356 52.376 1.00 20.21 194 ASP A CA 1
ATOM 1418 C C . ASP A 1 215 ? -16.742 9.163 53.289 1.00 20.10 194 ASP A C 1
ATOM 1419 O O . ASP A 1 215 ? -15.853 8.925 54.082 1.00 20.32 194 ASP A O 1
ATOM 1424 N N . THR A 1 216 ? -17.816 8.385 53.174 1.00 20.84 195 THR A N 1
ATOM 1425 C CA . THR A 1 216 ? -17.943 7.155 53.942 1.00 21.64 195 THR A CA 1
ATOM 1426 C C . THR A 1 216 ? -17.850 5.919 53.038 1.00 22.04 195 THR A C 1
ATOM 1427 O O . THR A 1 216 ? -18.074 4.805 53.533 1.00 21.62 195 THR A O 1
ATOM 1431 N N . ASP A 1 217 ? -17.484 6.092 51.784 1.00 21.87 196 ASP A N 1
ATOM 1432 C CA . ASP A 1 217 ? -17.546 4.946 50.843 1.00 23.09 196 ASP A CA 1
ATOM 1433 C C . ASP A 1 217 ? -16.579 3.822 51.202 1.00 23.44 196 ASP A C 1
ATOM 1434 O O . ASP A 1 217 ? -16.866 2.645 50.873 1.00 25.55 196 ASP A O 1
ATOM 1439 N N . SER A 1 218 ? -15.470 4.143 51.865 1.00 22.01 197 SER A N 1
ATOM 1440 C CA . SER A 1 218 ? -14.441 3.198 52.274 1.00 23.16 197 SER A CA 1
ATOM 1441 C C . SER A 1 218 ? -14.523 2.859 53.764 1.00 21.01 197 SER A C 1
ATOM 1442 O O . SER A 1 218 ? -13.718 2.098 54.269 1.00 21.90 197 SER A O 1
ATOM 1445 N N . ALA A 1 219 ? -15.490 3.440 54.459 1.00 20.07 198 ALA A N 1
ATOM 1446 C CA . ALA A 1 219 ? -15.604 3.254 55.900 1.00 19.54 198 ALA A CA 1
ATOM 1447 C C . ALA A 1 219 ? -16.127 1.859 56.243 1.00 20.15 198 ALA A C 1
ATOM 1448 O O . ALA A 1 219 ? -16.907 1.241 55.497 1.00 21.36 198 ALA A O 1
ATOM 1450 N N . VAL A 1 220 ? -15.660 1.343 57.365 1.00 19.91 199 VAL A N 1
ATOM 1451 C CA . VAL A 1 220 ? -16.089 0.038 57.805 1.00 21.90 199 VAL A CA 1
ATOM 1452 C C . VAL A 1 220 ? -16.466 0.053 59.269 1.00 21.02 199 VAL A C 1
ATOM 1453 O O . VAL A 1 220 ? -16.006 0.904 60.057 1.00 20.54 199 VAL A O 1
ATOM 1457 N N . ILE A 1 221 ? -17.311 -0.921 59.625 1.00 21.24 200 ILE A N 1
ATOM 1458 C CA . ILE A 1 221 ? -17.676 -1.194 60.982 1.00 22.07 200 ILE A CA 1
ATOM 1459 C C . ILE A 1 221 ? -17.162 -2.599 61.276 1.00 22.59 200 ILE A C 1
ATOM 1460 O O . ILE A 1 221 ? -17.637 -3.564 60.694 1.00 23.11 200 ILE A O 1
ATOM 1465 N N . GLY A 1 222 ? -16.144 -2.701 62.126 1.00 23.06 201 GLY A N 1
ATOM 1466 C CA . GLY A 1 222 ? -15.323 -3.916 62.205 1.00 25.64 201 GLY A CA 1
ATOM 1467 C C . GLY A 1 222 ? -14.608 -4.042 60.875 1.00 26.66 201 GLY A C 1
ATOM 1468 O O . GLY A 1 222 ? -13.741 -3.224 60.556 1.00 28.96 201 GLY A O 1
ATOM 1469 N N . THR A 1 223 ? -14.971 -5.038 60.082 1.00 29.37 202 THR A N 1
ATOM 1470 C CA . THR A 1 223 ? -14.483 -5.104 58.683 1.00 30.57 202 THR A CA 1
ATOM 1471 C C . THR A 1 223 ? -15.624 -5.040 57.667 1.00 29.56 202 THR A C 1
ATOM 1472 O O . THR A 1 223 ? -15.426 -5.256 56.478 1.00 33.42 202 THR A O 1
ATOM 1476 N N . THR A 1 224 ? -16.826 -4.721 58.132 1.00 26.04 203 THR A N 1
ATOM 1477 C CA . THR A 1 224 ? -17.999 -4.690 57.276 1.00 26.03 203 THR A CA 1
ATOM 1478 C C . THR A 1 224 ? -18.190 -3.308 56.644 1.00 25.26 203 THR A C 1
ATOM 1479 O O . THR A 1 224 ? -18.197 -2.313 57.354 1.00 23.05 203 THR A O 1
ATOM 1483 N N . PRO A 1 225 ? -18.326 -3.216 55.310 1.00 25.35 204 PRO A N 1
ATOM 1484 C CA . PRO A 1 225 ? -18.563 -1.875 54.724 1.00 26.08 204 PRO A CA 1
ATOM 1485 C C . PRO A 1 225 ? -19.759 -1.174 55.350 1.00 26.98 204 PRO A C 1
ATOM 1486 O O . PRO A 1 225 ? -20.781 -1.794 55.559 1.00 28.89 204 PRO A O 1
ATOM 1490 N N . ALA A 1 226 ? -19.607 0.081 55.766 1.00 26.10 205 ALA A N 1
ATOM 1491 C CA . ALA A 1 226 ? -20.578 0.707 56.628 1.00 27.32 205 ALA A CA 1
ATOM 1492 C C . ALA A 1 226 ? -21.994 0.761 56.043 1.00 30.92 205 ALA A C 1
ATOM 1493 O O . ALA A 1 226 ? -22.968 0.708 56.809 1.00 33.00 205 ALA A O 1
ATOM 1495 N N . ARG A 1 227 ? -22.061 0.955 54.736 1.00 32.52 206 ARG A N 1
ATOM 1496 C CA . ARG A 1 227 ? -23.311 0.973 53.972 1.00 37.04 206 ARG A CA 1
ATOM 1497 C C . ARG A 1 227 ? -24.138 -0.268 54.304 1.00 40.03 206 ARG A C 1
ATOM 1498 O O . ARG A 1 227 ? -25.347 -0.164 54.595 1.00 45.74 206 ARG A O 1
ATOM 1500 N N . GLU A 1 228 ? -23.473 -1.432 54.294 1.00 39.80 207 GLU A N 1
ATOM 1501 C CA . GLU A 1 228 ? -24.139 -2.729 54.575 1.00 41.37 207 GLU A CA 1
ATOM 1502 C C . GLU A 1 228 ? -24.763 -2.802 55.968 1.00 42.40 207 GLU A C 1
ATOM 1503 O O . GLU A 1 228 ? -25.585 -3.696 56.212 1.00 45.21 207 GLU A O 1
ATOM 1509 N N . ALA A 1 229 ? -24.392 -1.889 56.869 1.00 41.42 208 ALA A N 1
ATOM 1510 C CA . ALA A 1 229 ? -24.847 -1.868 58.252 1.00 42.99 208 ALA A CA 1
ATOM 1511 C C . ALA A 1 229 ? -25.811 -0.723 58.596 1.00 44.13 208 ALA A C 1
ATOM 1512 O O . ALA A 1 229 ? -26.217 -0.569 59.753 1.00 45.27 208 ALA A O 1
ATOM 1514 N N . ILE A 1 230 ? -26.167 0.096 57.611 1.00 44.00 209 ILE A N 1
ATOM 1515 C CA . ILE A 1 230 ? -27.073 1.206 57.866 1.00 45.62 209 ILE A CA 1
ATOM 1516 C C . ILE A 1 230 ? -28.405 0.935 57.186 1.00 49.02 209 ILE A C 1
ATOM 1517 O O . ILE A 1 230 ? -28.476 0.797 55.960 1.00 48.57 209 ILE A O 1
ATOM 1522 N N . LYS A 1 231 ? -29.447 0.856 58.007 1.00 52.86 210 LYS A N 1
ATOM 1523 C CA . LYS A 1 231 ? -30.789 0.505 57.556 1.00 55.17 210 LYS A CA 1
ATOM 1524 C C . LYS A 1 231 ? -31.663 1.752 57.488 1.00 56.64 210 LYS A C 1
ATOM 1525 O O . LYS A 1 231 ? -31.583 2.519 56.531 1.00 59.28 210 LYS A O 1
ATOM 1527 N N . ASP A 1 238 ? -28.380 13.195 54.642 1.00 36.81 217 ASP A N 1
ATOM 1528 C CA . ASP A 1 238 ? -27.963 14.385 55.385 1.00 32.98 217 ASP A CA 1
ATOM 1529 C C . ASP A 1 238 ? -26.481 14.404 55.876 1.00 31.21 217 ASP A C 1
ATOM 1530 O O . ASP A 1 238 ? -26.046 15.410 56.428 1.00 30.05 217 ASP A O 1
ATOM 1532 N N . PHE A 1 239 ? -25.735 13.320 55.661 1.00 27.80 218 PHE A N 1
ATOM 1533 C CA . PHE A 1 239 ? -24.456 13.076 56.346 1.00 26.46 218 PHE A CA 1
ATOM 1534 C C . PHE A 1 239 ? -23.512 14.219 56.055 1.00 25.17 218 PHE A C 1
ATOM 1535 O O . PHE A 1 239 ? -22.899 14.776 56.967 1.00 23.61 218 PHE A O 1
ATOM 1543 N N . VAL A 1 240 ? -23.309 14.536 54.789 1.00 24.42 219 VAL A N 1
ATOM 1544 C CA . VAL A 1 240 ? -22.378 15.599 54.417 1.00 23.55 219 VAL A CA 1
ATOM 1545 C C . VAL A 1 240 ? -22.749 16.949 55.048 1.00 24.20 219 VAL A C 1
ATOM 1546 O O . VAL A 1 240 ? -21.888 17.681 55.548 1.00 23.10 219 VAL A O 1
ATOM 1550 N N . GLN A 1 241 ? -24.017 17.314 54.979 1.00 25.00 220 GLN A N 1
ATOM 1551 C CA . GLN A 1 241 ? -24.496 18.556 55.578 1.00 25.47 220 GLN A CA 1
ATOM 1552 C C . GLN A 1 241 ? -24.278 18.610 57.094 1.00 24.12 220 GLN A C 1
ATOM 1553 O O . GLN A 1 241 ? -23.897 19.656 57.615 1.00 24.34 220 GLN A O 1
ATOM 1555 N N . VAL A 1 242 ? -24.517 17.499 57.785 1.00 23.38 221 VAL A N 1
ATOM 1556 C CA . VAL A 1 242 ? -24.342 17.455 59.246 1.00 22.98 221 VAL A CA 1
ATOM 1557 C C . VAL A 1 242 ? -22.844 17.634 59.600 1.00 21.36 221 VAL A C 1
ATOM 1558 O O . VAL A 1 242 ? -22.512 18.432 60.468 1.00 21.20 221 VAL A O 1
ATOM 1562 N N . VAL A 1 243 ? -21.952 16.971 58.868 1.00 20.57 222 VAL A N 1
ATOM 1563 C CA . VAL A 1 243 ? -20.536 17.133 59.157 1.00 19.05 222 VAL A CA 1
ATOM 1564 C C . VAL A 1 243 ? -20.102 18.556 58.852 1.00 19.03 222 VAL A C 1
ATOM 1565 O O . VAL A 1 243 ? -19.448 19.206 59.651 1.00 18.81 222 VAL A O 1
ATOM 1569 N N . ARG A 1 244 ? -20.457 19.073 57.680 1.00 19.51 223 ARG A N 1
ATOM 1570 C CA . ARG A 1 244 ? -20.075 20.442 57.332 1.00 19.27 223 ARG A CA 1
ATOM 1571 C C . ARG A 1 244 ? -20.657 21.494 58.289 1.00 19.75 223 ARG A C 1
ATOM 1572 O O . ARG A 1 244 ? -20.000 22.487 58.564 1.00 21.47 223 ARG A O 1
ATOM 1580 N N . GLY A 1 245 ? -21.837 21.226 58.826 1.00 19.95 224 GLY A N 1
ATOM 1581 C CA . GLY A 1 245 ? -22.546 22.203 59.652 1.00 20.23 224 GLY A CA 1
ATOM 1582 C C . GLY A 1 245 ? -22.261 22.046 61.141 1.00 19.96 224 GLY A C 1
ATOM 1583 O O . GLY A 1 245 ? -22.792 22.762 61.988 1.00 19.94 224 GLY A O 1
ATOM 1584 N N . ARG A 1 246 ? -21.420 21.098 61.522 1.00 18.14 225 ARG A N 1
ATOM 1585 C CA . ARG A 1 246 ? -21.339 20.745 62.962 1.00 18.39 225 ARG A CA 1
ATOM 1586 C C . ARG A 1 246 ? -20.697 21.843 63.770 1.00 17.17 225 ARG A C 1
ATOM 1587 O O . ARG A 1 246 ? -21.186 22.070 64.903 1.00 18.78 225 ARG A O 1
ATOM 1595 N N . GLY A 1 247 ? -19.664 22.515 63.286 1.00 17.33 226 GLY A N 1
ATOM 1596 C CA . GLY A 1 247 ? -19.097 23.599 64.046 1.00 17.38 226 GLY A CA 1
ATOM 1597 C C . GLY A 1 247 ? -20.089 24.699 64.391 1.00 18.77 226 GLY A C 1
ATOM 1598 O O . GLY A 1 247 ? -20.119 25.214 65.503 1.00 19.91 226 GLY A O 1
ATOM 1599 N N . ALA A 1 248 ? -20.946 25.035 63.436 1.00 19.13 227 ALA A N 1
ATOM 1600 C CA . ALA A 1 248 ? -21.949 26.064 63.611 1.00 20.12 227 ALA A CA 1
ATOM 1601 C C . ALA A 1 248 ? -22.989 25.571 64.605 1.00 20.32 227 ALA A C 1
ATOM 1602 O O . ALA A 1 248 ? -23.544 26.357 65.394 1.00 22.35 227 ALA A O 1
ATOM 1604 N N . GLU A 1 249 ? -23.335 24.282 64.580 1.00 20.07 228 GLU A N 1
ATOM 1605 C CA . GLU A 1 249 ? -24.213 23.692 65.561 1.00 21.24 228 GLU A CA 1
ATOM 1606 C C . GLU A 1 249 ? -23.631 23.831 66.974 1.00 19.37 228 GLU A C 1
ATOM 1607 O O . GLU A 1 249 ? -24.364 24.206 67.930 1.00 21.27 228 GLU A O 1
ATOM 1613 N N . ILE A 1 250 ? -22.343 23.562 67.143 1.00 19.73 229 ILE A N 1
ATOM 1614 C CA . ILE A 1 250 ? -21.710 23.720 68.475 1.00 20.76 229 ILE A CA 1
ATOM 1615 C C . ILE A 1 250 ? -21.897 25.175 68.954 1.00 19.83 229 ILE A C 1
ATOM 1616 O O . ILE A 1 250 ? -22.277 25.392 70.109 1.00 20.94 229 ILE A O 1
ATOM 1621 N N . ILE A 1 251 ? -21.642 26.130 68.080 1.00 20.03 230 ILE A N 1
ATOM 1622 C CA . ILE A 1 251 ? -21.817 27.547 68.421 1.00 20.87 230 ILE A CA 1
ATOM 1623 C C . ILE A 1 251 ? -23.258 27.888 68.792 1.00 19.78 230 ILE A C 1
ATOM 1624 O O . ILE A 1 251 ? -23.462 28.578 69.775 1.00 21.76 230 ILE A O 1
ATOM 1629 N N . GLN A 1 252 ? -24.231 27.309 68.105 1.00 20.37 231 GLN A N 1
ATOM 1630 C CA . GLN A 1 252 ? -25.631 27.561 68.430 1.00 21.01 231 GLN A CA 1
ATOM 1631 C C . GLN A 1 252 ? -25.945 27.051 69.833 1.00 21.52 231 GLN A C 1
ATOM 1632 O O . GLN A 1 252 ? -26.685 27.675 70.598 1.00 24.62 231 GLN A O 1
ATOM 1634 N N . LEU A 1 253 ? -25.364 25.903 70.198 1.00 21.43 232 LEU A N 1
ATOM 1635 C CA . LEU A 1 253 ? -25.674 25.300 71.475 1.00 21.57 232 LEU A CA 1
ATOM 1636 C C . LEU A 1 253 ? -24.905 25.940 72.616 1.00 21.53 232 LEU A C 1
ATOM 1637 O O . LEU A 1 253 ? -25.479 26.179 73.680 1.00 24.72 232 LEU A O 1
ATOM 1642 N N . ARG A 1 254 ? -23.634 26.237 72.408 1.00 22.73 233 ARG A N 1
ATOM 1643 C CA . ARG A 1 254 ? -22.749 26.628 73.470 1.00 23.10 233 ARG A CA 1
ATOM 1644 C C . ARG A 1 254 ? -22.567 28.130 73.518 1.00 23.71 233 ARG A C 1
ATOM 1645 O O . ARG A 1 254 ? -22.088 28.663 74.506 1.00 22.75 233 ARG A O 1
ATOM 1653 N N . GLY A 1 255 ? -22.807 28.796 72.399 1.00 22.95 234 GLY A N 1
ATOM 1654 C CA . GLY A 1 255 ? -22.450 30.197 72.263 1.00 24.64 234 GLY A CA 1
ATOM 1655 C C . GLY A 1 255 ? -21.000 30.455 72.006 1.00 23.58 234 GLY A C 1
ATOM 1656 O O . GLY A 1 255 ? -20.555 31.608 71.911 1.00 26.79 234 GLY A O 1
ATOM 1657 N N . LEU A 1 256 ? -20.249 29.359 71.877 1.00 22.20 235 LEU A N 1
ATOM 1658 C CA . LEU A 1 256 ? -18.796 29.372 71.746 1.00 22.87 235 LEU A CA 1
ATOM 1659 C C . LEU A 1 256 ? -18.357 28.281 70.770 1.00 20.28 235 LEU A C 1
ATOM 1660 O O . LEU A 1 256 ? -19.068 27.303 70.629 1.00 21.10 235 LEU A O 1
ATOM 1665 N N . SER A 1 257 ? -17.257 28.500 70.087 1.00 22.07 236 SER A N 1
ATOM 1666 C CA A SER A 1 257 ? -16.715 27.487 69.193 0.60 20.86 236 SER A CA 1
ATOM 1667 C CA B SER A 1 257 ? -16.696 27.489 69.197 0.40 20.86 236 SER A CA 1
ATOM 1668 C C . SER A 1 257 ? -16.195 26.253 69.945 1.00 18.87 236 SER A C 1
ATOM 1669 O O . SER A 1 257 ? -15.908 26.281 71.118 1.00 18.36 236 SER A O 1
ATOM 1674 N N . SER A 1 258 ? -16.119 25.155 69.224 1.00 18.25 237 SER A N 1
ATOM 1675 C CA A SER A 1 258 ? -15.623 23.923 69.796 0.50 17.36 237 SER A CA 1
ATOM 1676 C CA B SER A 1 258 ? -15.586 23.910 69.756 0.50 16.94 237 SER A CA 1
ATOM 1677 C C . SER A 1 258 ? -14.188 24.172 70.313 1.00 16.52 237 SER A C 1
ATOM 1678 O O . SER A 1 258 ? -13.410 24.941 69.745 1.00 18.33 237 SER A O 1
ATOM 1683 N N . ALA A 1 259 ? -13.853 23.592 71.422 1.00 13.62 238 ALA A N 1
ATOM 1684 C CA . ALA A 1 259 ? -12.549 23.698 72.050 1.00 12.95 238 ALA A CA 1
ATOM 1685 C C . ALA A 1 259 ? -12.076 22.346 72.548 1.00 12.05 238 ALA A C 1
ATOM 1686 O O . ALA A 1 259 ? -11.044 21.837 72.125 1.00 12.27 238 ALA A O 1
ATOM 1688 N N . MET A 1 260 ? -12.833 21.718 73.424 1.00 11.47 239 MET A N 1
ATOM 1689 C CA . MET A 1 260 ? -12.547 20.381 73.896 1.00 13.05 239 MET A CA 1
ATOM 1690 C C . MET A 1 260 ? -12.262 19.445 72.746 1.00 11.51 239 MET A C 1
ATOM 1691 O O . MET A 1 260 ? -11.324 18.643 72.801 1.00 11.42 239 MET A O 1
ATOM 1696 N N . SER A 1 261 ? -13.187 19.405 71.813 1.00 10.89 240 SER A N 1
ATOM 1697 C CA . SER A 1 261 ? -13.097 18.434 70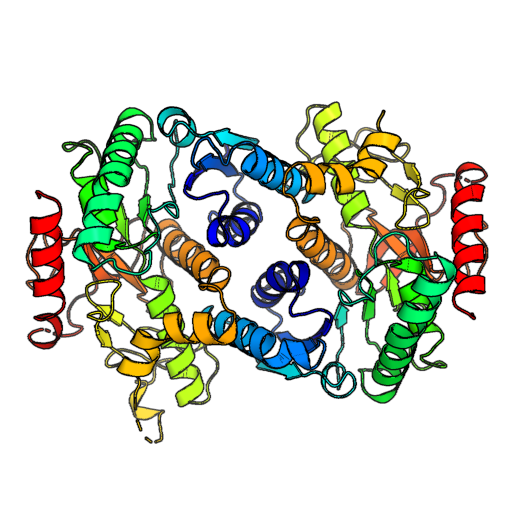.709 1.00 11.90 240 SER A CA 1
ATOM 1698 C C . SER A 1 261 ? -12.023 18.745 69.701 1.00 11.02 240 SER A C 1
ATOM 1699 O O . SER A 1 261 ? -11.423 17.849 69.138 1.00 11.09 240 SER A O 1
ATOM 1702 N N . ALA A 1 262 ? -11.705 20.015 69.532 1.00 11.07 241 ALA A N 1
ATOM 1703 C CA . ALA A 1 262 ? -10.633 20.442 68.682 1.00 10.84 241 ALA A CA 1
ATOM 1704 C C . ALA A 1 262 ? -9.290 20.064 69.289 1.00 9.97 241 ALA A C 1
ATOM 1705 O O . ALA A 1 262 ? -8.397 19.613 68.569 1.00 10.56 241 ALA A O 1
ATOM 1707 N N . ALA A 1 263 ? -9.147 20.288 70.578 1.00 10.69 242 ALA A N 1
ATOM 1708 C CA . ALA A 1 263 ? -7.927 19.866 71.277 1.00 10.80 242 ALA A CA 1
ATOM 1709 C C . ALA A 1 263 ? -7.734 18.386 71.209 1.00 10.99 242 ALA A C 1
ATOM 1710 O O . ALA A 1 263 ? -6.605 17.891 70.955 1.00 10.63 242 ALA A O 1
ATOM 1712 N N . LYS A 1 264 ? -8.811 17.608 71.405 1.00 10.86 243 LYS A N 1
ATOM 1713 C CA . LYS A 1 264 ? -8.705 16.176 71.344 1.00 10.40 243 LYS A CA 1
ATOM 1714 C C . LYS A 1 264 ? -8.261 15.770 69.934 1.00 9.89 243 LYS A C 1
ATOM 1715 O O . LYS A 1 264 ? -7.398 14.895 69.773 1.00 10.71 243 LYS A O 1
ATOM 1721 N N . ALA A 1 265 ? -8.845 16.353 68.915 1.00 10.35 244 ALA A N 1
ATOM 1722 C CA . ALA A 1 265 ? -8.449 16.055 67.539 1.00 10.21 244 ALA A CA 1
ATOM 1723 C C . ALA A 1 265 ? -7.012 16.404 67.254 1.00 10.20 244 ALA A C 1
ATOM 1724 O O . ALA A 1 265 ? -6.344 15.692 66.487 1.00 10.73 244 ALA A O 1
ATOM 1726 N N . ALA A 1 266 ? -6.485 17.502 67.801 1.00 10.31 245 ALA A N 1
ATOM 1727 C CA . ALA A 1 266 ? -5.112 17.904 67.530 1.00 10.10 245 ALA A CA 1
ATOM 1728 C C . ALA A 1 266 ? -4.180 16.898 68.144 1.00 10.59 245 ALA A C 1
ATOM 1729 O O . ALA A 1 266 ? -3.175 16.501 67.539 1.00 11.38 245 ALA A O 1
ATOM 1731 N N . VAL A 1 267 ? -4.507 16.428 69.347 1.00 10.45 246 VAL A N 1
ATOM 1732 C CA . VAL A 1 267 ? -3.722 15.351 69.936 1.00 11.09 246 VAL A CA 1
ATOM 1733 C C . VAL A 1 267 ? -3.779 14.128 69.074 1.00 10.80 246 VAL A C 1
ATOM 1734 O O . VAL A 1 267 ? -2.733 13.480 68.837 1.00 11.70 246 VAL A O 1
ATOM 1738 N N . ASP A 1 268 ? -4.931 13.706 68.595 1.00 10.80 247 ASP A N 1
ATOM 1739 C CA . ASP A 1 268 ? -5.029 12.544 67.726 1.00 11.52 247 ASP A CA 1
ATOM 1740 C C . ASP A 1 268 ? -4.210 12.719 66.466 1.00 11.01 247 ASP A C 1
ATOM 1741 O O . ASP A 1 268 ? -3.539 11.766 66.033 1.00 11.73 247 ASP A O 1
ATOM 1746 N N . HIS A 1 269 ? -4.266 13.872 65.838 1.00 10.54 248 HIS A N 1
ATOM 1747 C CA . HIS A 1 269 ? -3.531 14.105 64.594 1.00 10.88 248 HIS A CA 1
ATOM 1748 C C . HIS A 1 269 ? -2.058 13.874 64.859 1.00 10.77 248 HIS A C 1
ATOM 1749 O O . HIS A 1 269 ? -1.368 13.179 64.100 1.00 11.21 248 HIS A O 1
ATOM 1756 N N . VAL A 1 270 ? -1.543 14.525 65.877 1.00 10.62 249 VAL A N 1
ATOM 1757 C CA . VAL A 1 270 ? -0.120 14.397 66.160 1.00 11.24 249 VAL A CA 1
ATOM 1758 C C . VAL A 1 270 ? 0.274 13.025 66.651 1.00 11.47 249 VAL A C 1
ATOM 1759 O O . VAL A 1 270 ? 1.318 12.448 66.277 1.00 12.55 249 VAL A O 1
ATOM 1763 N N . HIS A 1 271 ? -0.576 12.436 67.504 1.00 12.18 250 HIS A N 1
ATOM 1764 C CA . HIS A 1 271 ? -0.255 11.148 68.078 1.00 12.45 250 HIS A CA 1
ATOM 1765 C C . HIS A 1 271 ? -0.185 10.137 66.961 1.00 13.36 250 HIS A C 1
ATOM 1766 O O . HIS A 1 271 ? 0.745 9.295 66.912 1.00 13.15 250 HIS A O 1
ATOM 1773 N N . ASP A 1 272 ? -1.130 10.096 66.041 1.00 12.69 251 ASP A N 1
ATOM 1774 C CA . ASP A 1 272 ? -1.084 9.150 64.935 1.00 14.35 251 ASP A CA 1
ATOM 1775 C C . ASP A 1 272 ? 0.113 9.379 64.030 1.00 12.92 251 ASP A C 1
ATOM 1776 O O . ASP A 1 272 ? 0.752 8.430 63.557 1.00 13.11 251 ASP A O 1
ATOM 1781 N N . TRP A 1 273 ? 0.472 10.643 63.803 1.00 11.72 252 TRP A N 1
ATOM 1782 C CA . TRP A 1 273 ? 1.611 10.986 62.998 1.00 11.39 252 TRP A CA 1
ATOM 1783 C C . TRP A 1 273 ? 2.891 10.437 63.607 1.00 11.88 252 TRP A C 1
ATOM 1784 O O . TRP A 1 273 ? 3.703 9.848 62.888 1.00 12.86 252 TRP A O 1
ATOM 1795 N N . ILE A 1 274 ? 3.125 10.685 64.889 1.00 11.86 253 ILE A N 1
ATOM 1796 C CA . ILE A 1 274 ? 4.363 10.307 65.580 1.00 13.69 253 ILE A CA 1
ATOM 1797 C C . ILE A 1 274 ? 4.403 8.805 65.875 1.00 13.44 253 ILE A C 1
ATOM 1798 O O . ILE A 1 274 ? 5.433 8.151 65.660 1.00 13.92 253 ILE A O 1
ATOM 1803 N N . HIS A 1 275 ? 3.332 8.249 66.394 1.00 13.20 254 HIS A N 1
ATOM 1804 C CA . HIS A 1 275 ? 3.324 6.881 66.905 1.00 14.10 254 HIS A CA 1
ATOM 1805 C C . HIS A 1 275 ? 2.874 5.910 65.869 1.00 15.15 254 HIS A C 1
ATOM 1806 O O . HIS A 1 275 ? 3.125 4.682 66.060 1.00 17.52 254 HIS A O 1
ATOM 1813 N N . GLY A 1 276 ? 2.214 6.335 64.811 1.00 15.05 255 GLY A N 1
ATOM 1814 C CA . GLY A 1 276 ? 1.716 5.478 63.781 1.00 15.79 255 GLY A CA 1
ATOM 1815 C C . GLY A 1 276 ? 0.233 5.215 63.830 1.00 15.89 255 GLY A C 1
ATOM 1816 O O . GLY A 1 276 ? -0.353 5.253 64.892 1.00 17.71 255 GLY A O 1
ATOM 1817 N N . THR A 1 277 ? -0.388 4.989 62.701 1.00 17.11 256 THR A N 1
ATOM 1818 C CA . THR A 1 277 ? -1.758 4.569 62.629 1.00 18.38 256 THR A CA 1
ATOM 1819 C C . THR A 1 277 ? -1.799 3.026 62.866 1.00 20.99 256 THR A C 1
ATOM 1820 O O . THR A 1 277 ? -0.915 2.329 62.475 1.00 21.96 256 THR A O 1
ATOM 1824 N N . PRO A 1 278 ? -2.837 2.522 63.550 1.00 25.57 257 PRO A N 1
ATOM 1825 C CA . PRO A 1 278 ? -2.860 1.065 63.779 1.00 26.32 257 PRO A CA 1
ATOM 1826 C C . PRO A 1 278 ? -3.130 0.322 62.495 1.00 26.91 257 PRO A C 1
ATOM 1827 O O . PRO A 1 278 ? -3.603 0.921 61.528 1.00 23.37 257 PRO A O 1
ATOM 1831 N N . GLU A 1 279 ? -2.833 -0.986 62.467 1.00 28.29 258 GLU A N 1
ATOM 1832 C CA . GLU A 1 279 ? -3.037 -1.779 61.264 1.00 28.22 258 GLU A CA 1
ATOM 1833 C C . GLU A 1 279 ? -4.470 -1.629 60.729 1.00 25.07 258 GLU A C 1
ATOM 1834 O O . GLU A 1 279 ? -5.430 -1.615 61.494 1.00 27.24 258 GLU A O 1
ATOM 1836 N N . GLY A 1 280 ? -4.544 -1.386 59.438 1.00 25.62 259 GLY A N 1
ATOM 1837 C CA . GLY A 1 280 ? -5.813 -1.306 58.749 1.00 25.50 259 GLY A CA 1
ATOM 1838 C C . GLY A 1 280 ? -6.516 0.035 58.804 1.00 24.21 259 GLY A C 1
ATOM 1839 O O . GLY A 1 280 ? -7.548 0.208 58.184 1.00 25.89 259 GLY A O 1
ATOM 1840 N N . VAL A 1 281 ? -5.939 1.021 59.504 1.00 21.52 260 VAL A N 1
ATOM 1841 C CA . VAL A 1 281 ? -6.601 2.308 59.730 1.00 20.92 260 VAL A CA 1
ATOM 1842 C C . VAL A 1 281 ? -5.884 3.423 58.944 1.00 19.49 260 VAL A C 1
ATOM 1843 O O . VAL A 1 281 ? -4.660 3.499 58.905 1.00 19.02 260 VAL A O 1
ATOM 1847 N N . TYR A 1 282 ? -6.665 4.282 58.309 1.00 17.32 261 TYR A N 1
ATOM 1848 C CA . TYR A 1 282 ? -6.147 5.572 57.821 1.00 16.83 261 TYR A CA 1
ATOM 1849 C C . TYR A 1 282 ? -6.956 6.685 58.404 1.00 15.78 261 TYR A C 1
ATOM 1850 O O . TYR A 1 282 ? -8.096 6.530 58.791 1.00 16.49 261 TYR A O 1
ATOM 1859 N N . VAL A 1 283 ? -6.295 7.849 58.478 1.00 14.33 262 VAL A N 1
ATOM 1860 C CA . VAL A 1 283 ? -6.887 9.037 59.068 1.00 14.66 262 VAL A CA 1
ATOM 1861 C C . VAL A 1 283 ? -6.693 10.228 58.151 1.00 13.31 262 VAL A C 1
ATOM 1862 O O . VAL A 1 283 ? -5.752 10.286 57.337 1.00 13.66 262 VAL A O 1
ATOM 1866 N N . SER A 1 284 ? -7.592 11.190 58.245 1.00 12.57 263 SER A N 1
ATOM 1867 C CA . SER A 1 284 ? -7.527 12.348 57.357 1.00 12.87 263 SER A CA 1
ATOM 1868 C C . SER A 1 284 ? -6.518 13.356 57.874 1.00 12.19 263 SER A C 1
ATOM 1869 O O . SER A 1 284 ? -6.517 13.669 59.066 1.00 11.98 263 SER A O 1
ATOM 1872 N N . MET A 1 285 ? -5.678 13.850 56.970 1.00 11.93 264 MET A N 1
ATOM 1873 C CA . MET A 1 285 ? -4.638 14.838 57.284 1.00 11.28 264 MET A CA 1
ATOM 1874 C C . MET A 1 285 ? -4.528 15.767 56.102 1.00 11.50 264 MET A C 1
ATOM 1875 O O . MET A 1 285 ? -4.409 15.321 54.965 1.00 12.01 264 MET A O 1
ATOM 1880 N N . GLY A 1 286 ? -4.437 17.072 56.368 1.00 11.21 265 GLY A N 1
ATOM 1881 C CA . GLY A 1 286 ? -4.071 18.033 55.372 1.00 11.69 265 GLY A CA 1
ATOM 1882 C C . GLY A 1 286 ? -2.580 18.020 55.158 1.00 11.59 265 GLY A C 1
ATOM 1883 O O . GLY A 1 286 ? -1.831 18.396 56.055 1.00 11.64 265 GLY A O 1
ATOM 1884 N N . VAL A 1 287 ? -2.154 17.561 53.983 1.00 11.70 266 VAL A N 1
ATOM 1885 C CA . VAL A 1 287 ? -0.731 17.367 53.696 1.00 11.98 266 VAL A CA 1
ATOM 1886 C C . VAL A 1 287 ? -0.359 18.011 52.377 1.00 12.02 266 VAL A C 1
ATOM 1887 O O . VAL A 1 287 ? -1.210 18.333 51.560 1.00 12.47 266 VAL A O 1
ATOM 1891 N N . TYR A 1 288 ? 0.946 18.238 52.211 1.00 12.41 267 TYR A N 1
ATOM 1892 C CA . TYR A 1 288 ? 1.401 18.867 50.975 1.00 12.72 267 TYR A CA 1
ATOM 1893 C C . TYR A 1 288 ? 1.180 17.960 49.771 1.00 13.49 267 TYR A C 1
ATOM 1894 O O . TYR A 1 288 ? 1.510 16.800 49.823 1.00 14.74 267 TYR A O 1
ATOM 1903 N N . SER A 1 289 ? 0.591 18.533 48.729 1.00 14.27 268 SER A N 1
ATOM 1904 C CA . SER A 1 289 ? 0.021 17.729 47.644 1.00 14.97 268 SER A CA 1
ATOM 1905 C C . SER A 1 289 ? 1.008 17.302 46.573 1.00 15.34 268 SER A C 1
ATOM 1906 O O . SER A 1 289 ? 0.615 16.522 45.716 1.00 16.95 268 SER A O 1
ATOM 1909 N N . ASP A 1 290 ? 2.231 17.784 46.596 1.00 14.79 269 ASP A N 1
ATOM 1910 C CA . ASP A 1 290 ? 3.174 17.359 45.522 1.00 16.14 269 ASP A CA 1
ATOM 1911 C C . ASP A 1 290 ? 3.210 15.836 45.548 1.00 17.25 269 ASP A C 1
ATOM 1912 O O . ASP A 1 290 ? 3.282 15.177 46.627 1.00 17.95 269 ASP A O 1
ATOM 1917 N N . GLU A 1 291 ? 3.191 15.229 44.357 1.00 19.10 270 GLU A N 1
ATOM 1918 C CA . GLU A 1 291 ? 3.368 13.776 44.203 1.00 21.42 270 GLU A CA 1
ATOM 1919 C C . GLU A 1 291 ? 2.196 12.896 44.723 1.00 22.46 270 GLU A C 1
ATOM 1920 O O . GLU A 1 291 ? 2.307 11.661 44.793 1.00 26.46 270 GLU A O 1
ATOM 1926 N N . ASN A 1 292 ? 1.031 13.482 44.920 1.00 20.04 271 ASN A N 1
ATOM 1927 C CA . ASN A 1 292 ? -0.100 12.684 45.379 1.00 19.74 271 ASN A CA 1
ATOM 1928 C C . ASN A 1 292 ? -0.608 11.730 44.310 1.00 20.42 271 ASN A C 1
ATOM 1929 O O . ASN A 1 292 ? -0.432 11.994 43.116 1.00 21.07 271 ASN A O 1
ATOM 1934 N N . PRO A 1 293 ? -1.213 10.600 44.701 1.00 21.29 272 PRO A N 1
ATOM 1935 C CA . PRO A 1 293 ? -1.646 9.588 43.735 1.00 23.18 272 PRO A CA 1
ATOM 1936 C C . PRO A 1 293 ? -3.028 9.808 43.160 1.00 24.79 272 PRO A C 1
ATOM 1937 O O . PRO A 1 293 ? -3.514 8.907 42.479 1.00 28.59 272 PRO A O 1
ATOM 1941 N N . TYR A 1 294 ? -3.653 10.967 43.339 1.00 22.77 273 TYR A N 1
ATOM 1942 C CA . TYR A 1 294 ? -5.011 11.274 42.934 1.00 22.28 273 TYR A CA 1
ATOM 1943 C C . TYR A 1 294 ? -5.103 12.308 41.812 1.00 25.28 273 TYR A C 1
ATOM 1944 O O . TYR A 1 294 ? -6.191 12.746 41.450 1.00 28.36 273 TYR A O 1
ATOM 1953 N N . GLY A 1 295 ? -3.952 12.766 41.373 1.00 24.61 274 GLY A N 1
ATOM 1954 C CA . GLY A 1 295 ? -3.879 13.823 40.371 1.00 26.05 274 GLY A CA 1
ATOM 1955 C C . GLY A 1 295 ? -4.338 15.190 40.849 1.00 24.57 274 GLY A C 1
ATOM 1956 O O . GLY A 1 295 ? -4.657 16.064 40.060 1.00 26.98 274 GLY A O 1
ATOM 1957 N N . VAL A 1 296 ? -4.446 15.385 42.165 1.00 21.35 275 VAL A N 1
ATOM 1958 C CA . VAL A 1 296 ? -4.780 16.703 42.701 1.00 20.10 275 VAL A CA 1
ATOM 1959 C C . VAL A 1 296 ? -3.611 17.657 42.370 1.00 18.91 275 VAL A C 1
ATOM 1960 O O . VAL A 1 296 ? -2.484 17.215 42.429 1.00 19.24 275 VAL A O 1
ATOM 1964 N N . PRO A 1 297 ? -3.870 18.949 42.102 1.00 19.19 276 PRO A N 1
ATOM 1965 C CA . PRO A 1 297 ? -2.766 19.826 41.747 1.00 19.76 276 PRO A CA 1
ATOM 1966 C C . PRO A 1 297 ? -1.713 19.901 42.835 1.00 18.93 276 PRO A C 1
ATOM 1967 O O . PRO A 1 297 ? -2.027 19.789 44.039 1.00 18.91 276 PRO A O 1
ATOM 1971 N N . SER A 1 298 ? -0.466 20.064 42.419 1.00 18.78 277 SER A N 1
ATOM 1972 C CA A SER A 1 298 ? 0.679 20.240 43.302 0.50 18.48 277 SER A CA 1
ATOM 1973 C CA B SER A 1 298 ? 0.674 20.237 43.315 0.50 19.04 277 SER A CA 1
ATOM 1974 C C . SER A 1 298 ? 0.619 21.575 44.023 1.00 17.91 277 SER A C 1
ATOM 1975 O O . SER A 1 298 ? -0.129 22.483 43.642 1.00 19.72 277 SER A O 1
ATOM 1980 N N . GLY A 1 299 ? 1.380 21.697 45.105 1.00 17.00 278 GLY A N 1
ATOM 1981 C CA . GLY A 1 299 ? 1.537 23.000 45.727 1.00 17.25 278 GLY A CA 1
ATOM 1982 C C . GLY A 1 299 ? 0.441 23.430 46.670 1.00 16.80 278 GLY A C 1
ATOM 1983 O O . GLY A 1 299 ? 0.327 24.635 46.943 1.00 18.19 278 GLY A O 1
ATOM 1984 N N . LEU A 1 300 ? -0.402 22.490 47.092 1.00 15.79 279 LEU A N 1
ATOM 1985 C CA . LEU A 1 300 ? -1.483 22.779 48.016 1.00 15.50 279 LEU A CA 1
ATOM 1986 C C . LEU A 1 300 ? -1.276 21.972 49.286 1.00 14.01 279 LEU A C 1
ATOM 1987 O O . LEU A 1 300 ? -0.657 20.932 49.302 1.00 15.31 279 LEU A O 1
ATOM 1992 N N . ILE A 1 301 ? -1.888 22.435 50.367 1.00 13.20 280 ILE A N 1
ATOM 1993 C CA . ILE A 1 301 ? -2.128 21.595 51.562 1.00 13.08 280 ILE A CA 1
ATOM 1994 C C . ILE A 1 301 ? -3.538 21.071 51.396 1.00 12.96 280 ILE A C 1
ATOM 1995 O O . ILE A 1 301 ? -4.490 21.882 51.313 1.00 14.40 280 ILE A O 1
ATOM 2000 N N . PHE A 1 302 ? -3.702 19.773 51.294 1.00 12.71 281 PHE A N 1
ATOM 2001 C CA . PHE A 1 302 ? -4.928 19.119 50.869 1.00 13.14 281 PHE A CA 1
ATOM 2002 C C . PHE A 1 302 ? -5.180 17.916 51.768 1.00 12.21 281 PHE A C 1
ATOM 2003 O O . PHE A 1 302 ? -4.304 17.110 51.972 1.00 13.01 281 PHE A O 1
ATOM 2011 N N . SER A 1 303 ? -6.407 17.772 52.258 1.00 12.87 282 SER A N 1
ATOM 2012 C CA . SER A 1 303 ? -6.717 16.648 53.135 1.00 13.16 282 SER A CA 1
ATOM 2013 C C . SER A 1 303 ? -6.911 15.375 52.307 1.00 12.83 282 SER A C 1
ATOM 2014 O O . SER A 1 303 ? -7.713 15.342 51.358 1.00 14.14 282 SER A O 1
ATOM 2017 N N . PHE A 1 304 ? -6.210 14.365 52.742 1.00 12.66 283 PHE A N 1
ATOM 2018 C CA . PHE A 1 304 ? -6.191 13.044 52.126 1.00 14.16 283 PHE A CA 1
ATOM 2019 C C . PHE A 1 304 ? -6.254 11.961 53.182 1.00 13.83 283 PHE A C 1
ATOM 2020 O O . PHE A 1 304 ? -5.921 12.194 54.339 1.00 13.71 283 PHE A O 1
ATOM 2028 N N . PRO A 1 305 ? -6.709 10.748 52.811 1.00 14.61 284 PRO A N 1
ATOM 2029 C CA . PRO A 1 305 ? -6.558 9.606 53.680 1.00 14.78 284 PRO A CA 1
ATOM 2030 C C . PRO A 1 305 ? -5.115 9.199 53.819 1.00 14.02 284 PRO A C 1
ATOM 2031 O O . PRO A 1 305 ? -4.449 9.016 52.779 1.00 15.04 284 PRO A O 1
ATOM 2035 N N . CYS A 1 306 ? -4.608 9.083 55.030 1.00 14.17 285 CYS A N 1
ATOM 2036 C CA . CYS A 1 306 ? -3.205 8.798 55.293 1.00 14.15 285 CYS A CA 1
ATOM 2037 C C . CYS A 1 306 ? -2.995 7.698 56.290 1.00 14.11 285 CYS A C 1
ATOM 2038 O O . CYS A 1 306 ? -3.671 7.635 57.307 1.00 14.84 285 CYS A O 1
ATOM 2041 N N . THR A 1 307 ? -2.014 6.845 56.036 1.00 14.73 286 THR A N 1
ATOM 2042 C CA . THR A 1 307 ? -1.376 6.065 57.093 1.00 15.40 286 THR A CA 1
ATOM 2043 C C . THR A 1 307 ? -0.137 6.782 57.567 1.00 14.73 286 THR A C 1
ATOM 2044 O O . THR A 1 307 ? 0.463 7.596 56.834 1.00 15.68 286 THR A O 1
ATOM 2048 N N . CYS A 1 308 ? 0.271 6.465 58.774 1.00 14.10 287 CYS A N 1
ATOM 2049 C CA . CYS A 1 308 ? 1.482 7.024 59.333 1.00 14.34 287 CYS A CA 1
ATOM 2050 C C . CYS A 1 308 ? 2.350 5.953 59.941 1.00 15.39 287 CYS A C 1
ATOM 2051 O O . CYS A 1 308 ? 1.834 5.055 60.618 1.00 15.74 287 CYS A O 1
ATOM 2054 N N A HIS A 1 309 ? 3.582 5.930 59.527 0.60 16.84 288 HIS A N 1
ATOM 2055 N N B HIS A 1 309 ? 3.677 6.202 59.972 0.40 15.13 288 HIS A N 1
ATOM 2056 C CA A HIS A 1 309 ? 4.475 4.929 59.968 0.60 17.16 288 HIS A CA 1
ATOM 2057 C CA B HIS A 1 309 ? 4.695 5.376 60.680 0.40 15.49 288 HIS A CA 1
ATOM 2058 C C A HIS A 1 309 ? 5.805 5.639 60.047 0.60 15.87 288 HIS A C 1
ATOM 2059 C C B HIS A 1 309 ? 5.895 6.244 61.114 0.40 14.96 288 HIS A C 1
ATOM 2060 O O A HIS A 1 309 ? 6.159 6.429 59.191 0.60 15.73 288 HIS A O 1
ATOM 2061 O O B HIS A 1 309 ? 6.496 6.899 60.278 0.40 14.82 288 HIS A O 1
ATOM 2064 N N A ALA A 1 310 ? 6.544 5.368 61.116 0.60 17.16 289 ALA A N 1
ATOM 2065 N N B ALA A 1 310 ? 6.206 6.248 62.413 0.40 14.43 289 ALA A N 1
ATOM 2066 C CA A ALA A 1 310 ? 7.880 5.928 61.337 0.60 17.11 289 ALA A CA 1
ATOM 2067 C CA B ALA A 1 310 ? 7.365 6.977 62.978 0.40 14.96 289 ALA A CA 1
ATOM 2068 C C A ALA A 1 310 ? 7.932 7.466 61.257 0.60 16.32 289 ALA A C 1
ATOM 2069 C C B ALA A 1 310 ? 7.522 8.390 62.439 0.40 14.41 289 ALA A C 1
ATOM 2070 O O A ALA A 1 310 ? 8.894 8.052 60.753 0.60 16.62 289 ALA A O 1
ATOM 2071 O O B ALA A 1 310 ? 8.594 8.792 62.018 0.40 14.86 289 ALA A O 1
ATOM 2074 N N A GLY A 1 311 ? 6.865 8.116 61.731 0.60 15.80 290 GLY A N 1
ATOM 2075 N N B GLY A 1 311 ? 6.451 9.174 62.514 0.40 13.77 290 GLY A N 1
ATOM 2076 C CA A GLY A 1 311 ? 6.820 9.583 61.831 0.60 15.23 290 GLY A CA 1
ATOM 2077 C CA B GLY A 1 311 ? 6.485 10.540 62.000 0.40 13.82 290 GLY A CA 1
ATOM 2078 C C A GLY A 1 311 ? 6.478 10.388 60.570 0.60 14.36 290 GLY A C 1
ATOM 2079 C C B GLY A 1 311 ? 6.353 10.690 60.488 0.40 13.98 290 GLY A C 1
ATOM 2080 O O A GLY A 1 311 ? 6.640 11.589 60.438 0.60 13.91 290 GLY A O 1
ATOM 2081 O O B GLY A 1 311 ? 6.603 11.840 60.080 0.40 15.19 290 GLY A O 1
ATOM 2082 N N . GLU A 1 312 ? 6.019 9.646 59.669 1.00 14.77 291 GLU A N 1
ATOM 2083 C CA . GLU A 1 312 ? 5.815 10.016 58.286 1.00 14.52 291 GLU A CA 1
ATOM 2084 C C . GLU A 1 312 ? 4.445 9.621 57.785 1.00 14.70 291 GLU A C 1
ATOM 2085 O O . GLU A 1 312 ? 4.032 8.452 57.940 1.00 15.61 291 GLU A O 1
ATOM 2091 N N . TRP A 1 313 ? 3.726 10.513 57.096 1.00 13.63 292 TRP A N 1
ATOM 2092 C CA . TRP A 1 313 ? 2.489 10.159 56.441 1.00 13.56 292 TRP A CA 1
ATOM 2093 C C . TRP A 1 313 ? 2.740 9.552 55.068 1.00 14.06 292 TRP A C 1
ATOM 2094 O O . TRP A 1 313 ? 3.733 9.871 54.402 1.00 14.67 292 TRP A O 1
ATOM 2105 N N . THR A 1 314 ? 1.792 8.743 54.637 1.00 14.54 293 THR A N 1
ATOM 2106 C CA . THR A 1 314 ? 1.704 8.240 53.257 1.00 16.06 293 THR A CA 1
ATOM 2107 C C . THR A 1 314 ? 0.245 8.321 52.838 1.00 15.53 293 THR A C 1
ATOM 2108 O O . THR A 1 314 ? -0.624 7.841 53.579 1.00 15.77 293 THR A O 1
ATOM 2112 N N . VAL A 1 315 ? -0.052 8.945 51.704 1.00 16.04 294 VAL A N 1
ATOM 2113 C CA . VAL A 1 315 ? -1.414 9.003 51.204 1.00 16.39 294 VAL A CA 1
ATOM 2114 C C . VAL A 1 315 ? -1.850 7.606 50.735 1.00 16.82 294 VAL A C 1
ATOM 2115 O O . VAL A 1 315 ? -1.123 6.927 49.990 1.00 18.85 294 VAL A O 1
ATOM 2119 N N . VAL A 1 316 ? -3.012 7.154 51.137 1.00 16.73 295 VAL A N 1
ATOM 2120 C CA . VAL A 1 316 ? -3.564 5.866 50.709 1.00 18.11 295 VAL A CA 1
ATOM 2121 C C . VAL A 1 316 ? -4.233 6.081 49.381 1.00 18.73 295 VAL A C 1
ATOM 2122 O O . VAL A 1 316 ? -5.094 6.934 49.204 1.00 18.81 295 VAL A O 1
ATOM 2126 N N . SER A 1 317 ? -3.818 5.312 48.368 1.00 20.10 296 SER A N 1
ATOM 2127 C CA . SER A 1 317 ? -4.382 5.402 47.004 1.00 22.26 296 SER A CA 1
ATOM 2128 C C . SER A 1 317 ? -5.630 4.540 46.826 1.00 21.95 296 SER A C 1
ATOM 2129 O O . SER A 1 317 ? -5.976 3.727 47.687 1.00 22.57 296 SER A O 1
ATOM 2132 N N . GLY A 1 318 ? -6.327 4.787 45.728 1.00 23.31 297 GLY A N 1
ATOM 2133 C CA . GLY A 1 318 ? -7.409 3.921 45.290 1.00 24.06 297 GLY A CA 1
ATOM 2134 C C . GLY A 1 318 ? -8.757 4.164 45.945 1.00 24.30 297 GLY A C 1
ATOM 2135 O O . GLY A 1 318 ? -9.711 3.379 45.754 1.00 26.02 297 GLY A O 1
ATOM 2136 N N . LYS A 1 319 ? -8.879 5.220 46.730 1.00 22.77 298 LYS A N 1
ATOM 2137 C CA . LYS A 1 319 ? -10.108 5.486 47.477 1.00 23.86 298 LYS A CA 1
ATOM 2138 C C . LYS A 1 319 ? -11.105 6.441 46.836 1.00 26.39 298 LYS A C 1
ATOM 2139 O O . LYS A 1 319 ? -12.092 6.816 47.485 1.00 29.49 298 LYS A O 1
ATOM 2145 N N . LEU A 1 320 ? -10.858 6.834 45.588 1.00 30.84 299 LEU A N 1
ATOM 2146 C CA . LEU A 1 320 ? -11.840 7.606 44.814 1.00 35.20 299 LEU A CA 1
ATOM 2147 C C . LEU A 1 320 ? -12.448 6.814 43.660 1.00 37.90 299 LEU A C 1
ATOM 2148 O O . LEU A 1 320 ? -11.759 6.054 42.975 1.00 40.55 299 LEU A O 1
ATOM 2153 N N . LYS A 1 326 ? -13.072 11.401 41.268 1.00 39.15 305 LYS A N 1
ATOM 2154 C CA . LYS A 1 326 ? -12.165 12.555 41.203 1.00 40.52 305 LYS A CA 1
ATOM 2155 C C . LYS A 1 326 ? -12.895 13.878 40.933 1.00 41.48 305 LYS A C 1
ATOM 2156 O O . LYS A 1 326 ? -12.493 14.922 41.480 1.00 38.22 305 LYS A O 1
ATOM 2158 N N . GLN A 1 327 ? -13.947 13.846 40.099 1.00 40.30 306 GLN A N 1
ATOM 2159 C CA . GLN A 1 327 ? -14.837 15.013 39.917 1.00 37.47 306 GLN A CA 1
ATOM 2160 C C . GLN A 1 327 ? -15.461 15.463 41.256 1.00 34.76 306 GLN A C 1
ATOM 2161 O O . GLN A 1 327 ? -15.821 16.635 41.402 1.00 33.97 306 GLN A O 1
ATOM 2163 N N . ARG A 1 328 ? -15.605 14.518 42.189 1.00 33.82 307 ARG A N 1
ATOM 2164 C CA . ARG A 1 328 ? -16.027 14.795 43.570 1.00 32.28 307 ARG A CA 1
ATOM 2165 C C . ARG A 1 328 ? -15.157 15.924 44.212 1.00 28.72 307 ARG A C 1
ATOM 2166 O O . ARG A 1 328 ? -15.667 16.658 45.056 1.00 29.47 307 ARG A O 1
ATOM 2174 N N . LEU A 1 329 ? -13.897 16.079 43.774 1.00 26.90 308 LEU A N 1
ATOM 2175 C CA . LEU A 1 329 ? -12.942 17.004 44.429 1.00 24.27 308 LEU A CA 1
ATOM 2176 C C . LEU A 1 329 ? -12.827 18.344 43.743 1.00 23.53 308 LEU A C 1
ATOM 2177 O O . LEU A 1 329 ? -12.107 19.212 44.193 1.00 22.32 308 LEU A O 1
ATOM 2182 N N . ALA A 1 330 ? -13.510 18.529 42.597 1.00 25.08 309 ALA A N 1
ATOM 2183 C CA . ALA A 1 330 ? -13.280 19.734 41.830 1.00 24.64 309 ALA A CA 1
ATOM 2184 C C . ALA A 1 330 ? -13.536 21.040 42.566 1.00 23.30 309 ALA A C 1
ATOM 2185 O O . ALA A 1 330 ? -12.757 21.976 42.498 1.00 23.67 309 ALA A O 1
ATOM 2187 N N . SER A 1 331 ? -14.619 21.106 43.323 1.00 23.53 310 SER A N 1
ATOM 2188 C CA A SER A 1 331 ? -14.974 22.343 44.009 0.50 23.30 310 SER A CA 1
ATOM 2189 C CA B SER A 1 331 ? -14.975 22.337 44.013 0.50 23.47 310 SER A CA 1
ATOM 2190 C C . SER A 1 331 ? -13.973 22.675 45.136 1.00 22.16 310 SER A C 1
ATOM 2191 O O . SER A 1 331 ? -13.592 23.816 45.308 1.00 21.83 310 SER A O 1
ATOM 2196 N N . THR A 1 332 ? -13.560 21.677 45.915 1.00 20.58 311 THR A N 1
ATOM 2197 C CA . THR A 1 332 ? -12.595 21.936 46.995 1.00 19.64 311 THR A CA 1
ATOM 2198 C C . THR A 1 332 ? -11.199 22.250 46.451 1.00 19.35 311 THR A C 1
ATOM 2199 O O . THR A 1 332 ? -10.524 23.130 46.964 1.00 18.16 311 THR A O 1
ATOM 2203 N N . ILE A 1 333 ? -10.808 21.593 45.352 1.00 19.66 312 ILE A N 1
ATOM 2204 C CA . ILE A 1 333 ? -9.552 21.965 44.679 1.00 21.29 312 ILE A CA 1
ATOM 2205 C C . ILE A 1 333 ? -9.604 23.424 44.235 1.00 20.72 312 ILE A C 1
ATOM 2206 O O . ILE A 1 333 ? -8.697 24.220 44.457 1.00 20.45 312 ILE A O 1
ATOM 2211 N N . ALA A 1 334 ? -10.713 23.788 43.585 1.00 22.35 313 ALA A N 1
ATOM 2212 C CA . ALA A 1 334 ? -10.820 25.161 43.097 1.00 23.74 313 ALA A CA 1
ATOM 2213 C C . ALA A 1 334 ? -10.791 26.191 44.213 1.00 22.51 313 ALA A C 1
ATOM 2214 O O . ALA A 1 334 ? -10.142 27.219 44.100 1.00 23.27 313 ALA A O 1
ATOM 2216 N N . GLU A 1 335 ? -11.408 25.884 45.356 1.00 20.99 314 GLU A N 1
ATOM 2217 C CA . GLU A 1 335 ? -11.389 26.799 46.467 1.00 21.07 314 GLU A CA 1
ATOM 2218 C C . GLU A 1 335 ? -9.960 26.941 47.026 1.00 20.04 314 GLU A C 1
ATOM 2219 O O . GLU A 1 335 ? -9.512 28.053 47.354 1.00 20.12 314 GLU A O 1
ATOM 2225 N N . LEU A 1 336 ? -9.246 25.824 47.166 1.00 19.46 315 LEU A N 1
ATOM 2226 C CA . LEU A 1 336 ? -7.847 25.882 47.628 1.00 19.17 315 LEU A CA 1
ATOM 2227 C C . LEU A 1 336 ? -6.938 26.668 46.676 1.00 20.20 315 LEU A C 1
ATOM 2228 O O . LEU A 1 336 ? -6.044 27.389 47.089 1.00 19.72 315 LEU A O 1
ATOM 2233 N N . GLN A 1 337 ? -7.217 26.561 45.389 1.00 20.99 316 GLN A N 1
ATOM 2234 C CA . GLN A 1 337 ? -6.425 27.334 44.408 1.00 22.79 316 GLN A CA 1
ATOM 2235 C C . GLN A 1 337 ? -6.730 28.820 44.531 1.00 22.66 316 GLN A C 1
ATOM 2236 O O . GLN A 1 337 ? -5.817 29.653 44.499 1.00 23.05 316 GLN A O 1
ATOM 2242 N N . GLU A 1 338 ? -7.995 29.137 44.740 1.00 22.29 317 GLU A N 1
ATOM 2243 C CA . GLU A 1 338 ? -8.392 30.532 44.952 1.00 24.09 317 GLU A CA 1
ATOM 2244 C C . GLU A 1 338 ? -7.743 31.127 46.199 1.00 24.29 317 GLU A C 1
ATOM 2245 O O . GLU A 1 338 ? -7.209 32.229 46.214 1.00 23.97 317 GLU A O 1
ATOM 2247 N N . GLU A 1 339 ? -7.697 30.343 47.276 1.00 23.06 318 GLU A N 1
ATOM 2248 C CA . GLU A 1 339 ? -7.099 30.837 48.515 1.00 23.38 318 GLU A CA 1
ATOM 2249 C C . GLU A 1 339 ? -5.598 30.998 48.364 1.00 23.28 318 GLU A C 1
ATOM 2250 O O . GLU A 1 339 ? -5.004 31.948 48.886 1.00 23.28 318 GLU A O 1
ATOM 2256 N N . ARG A 1 340 ? -4.985 30.088 47.645 1.00 22.34 319 ARG A N 1
ATOM 2257 C CA . ARG A 1 340 ? -3.537 30.198 47.430 1.00 23.86 319 ARG A CA 1
ATOM 2258 C C . ARG A 1 340 ? -3.197 31.490 46.661 1.00 26.09 319 ARG A C 1
ATOM 2259 O O . ARG A 1 340 ? -2.226 32.151 46.995 1.00 27.60 319 ARG A O 1
ATOM 2267 N N . ALA A 1 341 ? -4.004 31.835 45.653 1.00 27.70 320 ALA A N 1
ATOM 2268 C CA . ALA A 1 341 ? -3.835 33.098 44.908 1.00 28.72 320 ALA A CA 1
ATOM 2269 C C . ALA A 1 341 ? -4.027 34.296 45.839 1.00 29.11 320 ALA A C 1
ATOM 2270 O O . ALA A 1 341 ? -3.218 35.248 45.828 1.00 31.04 320 ALA A O 1
ATOM 2272 N N . GLN A 1 342 ? -5.069 34.264 46.658 1.00 27.90 321 GLN A N 1
ATOM 2273 C CA . GLN A 1 342 ? -5.331 35.301 47.650 1.00 30.36 321 GLN A CA 1
ATOM 2274 C C . GLN A 1 342 ? -4.216 35.492 48.673 1.00 34.53 321 GLN A C 1
ATOM 2275 O O . GLN A 1 342 ? -4.079 36.572 49.277 1.00 35.96 321 GLN A O 1
ATOM 2281 N N . ALA A 1 343 ? -3.441 34.427 48.886 1.00 34.27 322 ALA A N 1
ATOM 2282 C CA . ALA A 1 343 ? -2.310 34.463 49.817 1.00 34.14 322 ALA A CA 1
ATOM 2283 C C . ALA A 1 343 ? -1.064 35.095 49.194 1.00 37.99 322 ALA A C 1
ATOM 2284 O O . ALA A 1 343 ? 0.007 35.119 49.804 1.00 38.07 322 ALA A O 1
ATOM 2286 N N . GLY A 1 344 ? -1.188 35.567 47.961 1.00 38.73 323 GLY A N 1
ATOM 2287 C CA . GLY A 1 344 ? -0.040 36.044 47.230 1.00 39.10 323 GLY A CA 1
ATOM 2288 C C . GLY A 1 344 ? 0.921 34.916 46.972 1.00 38.24 323 GLY A C 1
ATOM 2289 O O . GLY A 1 344 ? 2.128 35.147 46.915 1.00 38.88 323 GLY A O 1
ATOM 2290 N N . LEU A 1 345 ? 0.400 33.689 46.857 1.00 34.14 324 LEU A N 1
ATOM 2291 C CA . LEU A 1 345 ? 1.223 32.523 46.569 1.00 32.92 324 LEU A CA 1
ATOM 2292 C C . LEU A 1 345 ? 0.812 31.884 45.250 1.00 34.70 324 LEU A C 1
ATOM 2293 O O . LEU A 1 345 ? -0.008 32.453 44.499 1.00 40.52 324 LEU A O 1
ATOM 2299 N N . SER B 1 23 ? -20.417 -4.021 82.070 1.00 45.04 2 SER B N 1
ATOM 2300 C CA . SER B 1 23 ? -20.786 -2.902 81.148 1.00 40.57 2 SER B CA 1
ATOM 2301 C C . SER B 1 23 ? -20.043 -1.596 81.507 1.00 35.98 2 SER B C 1
ATOM 2302 O O . SER B 1 23 ? -18.996 -1.603 82.184 1.00 33.78 2 SER B O 1
ATOM 2304 N N . ALA B 1 24 ? -20.567 -0.479 81.026 1.00 30.87 3 ALA B N 1
ATOM 2305 C CA . ALA B 1 24 ? -19.911 0.788 81.303 1.00 24.86 3 ALA B CA 1
ATOM 2306 C C . ALA B 1 24 ? -20.126 1.220 82.779 1.00 23.65 3 ALA B C 1
ATOM 2307 O O . ALA B 1 24 ? -21.245 1.083 83.318 1.00 26.93 3 ALA B O 1
ATOM 2309 N N . VAL B 1 25 ? -19.096 1.764 83.422 1.00 19.27 4 VAL B N 1
ATOM 2310 C CA . VAL B 1 25 ? -19.272 2.330 84.762 1.00 18.40 4 VAL B CA 1
ATOM 2311 C C . VAL B 1 25 ? -20.015 3.665 84.596 1.00 16.28 4 VAL B C 1
ATOM 2312 O O . VAL B 1 25 ? -19.582 4.529 83.799 1.00 16.42 4 VAL B O 1
ATOM 2316 N N . LYS B 1 26 ? -21.077 3.895 85.363 1.00 16.10 5 LYS B N 1
ATOM 2317 C CA . LYS B 1 26 ? -21.883 5.073 85.258 1.00 15.90 5 LYS B CA 1
ATOM 2318 C C . LYS B 1 26 ? -21.323 6.136 86.196 1.00 15.61 5 LYS B C 1
ATOM 2319 O O . LYS B 1 26 ? -21.241 5.919 87.420 1.00 14.96 5 LYS B O 1
ATOM 2325 N N . VAL B 1 27 ? -21.000 7.285 85.633 1.00 14.24 6 VAL B N 1
ATOM 2326 C CA . VAL B 1 27 ? -20.321 8.377 86.330 1.00 14.06 6 VAL B CA 1
ATOM 2327 C C . VAL B 1 27 ? -21.179 9.625 86.171 1.00 13.44 6 VAL B C 1
ATOM 2328 O O . VAL B 1 27 ? -21.430 10.061 85.052 1.00 15.13 6 VAL B O 1
ATOM 2332 N N . ALA B 1 28 ? -21.610 10.222 87.265 1.00 13.47 7 ALA B N 1
ATOM 2333 C CA . ALA B 1 28 ? -22.343 11.501 87.225 1.00 13.32 7 ALA B CA 1
ATOM 2334 C C . ALA B 1 28 ? -21.383 12.632 87.510 1.00 13.07 7 ALA B C 1
ATOM 2335 O O . ALA B 1 28 ? -20.483 12.518 88.360 1.00 13.57 7 ALA B O 1
ATOM 2337 N N . VAL B 1 29 ? -21.604 13.726 86.791 1.00 12.95 8 VAL B N 1
ATOM 2338 C CA . VAL B 1 29 ? -20.877 14.959 87.015 1.00 12.85 8 VAL B CA 1
ATOM 2339 C C . VAL B 1 29 ? -21.880 16.082 87.165 1.00 13.15 8 VAL B C 1
ATOM 2340 O O . VAL B 1 29 ? -22.708 16.313 86.257 1.00 13.81 8 VAL B O 1
ATOM 2344 N N . THR B 1 30 ? -21.943 16.735 88.334 1.00 12.59 9 THR B N 1
ATOM 2345 C CA . THR B 1 30 ? -22.813 17.874 88.507 1.00 13.32 9 THR B CA 1
ATOM 2346 C C . THR B 1 30 ? -22.058 19.157 88.238 1.00 13.90 9 THR B C 1
ATOM 2347 O O . THR B 1 30 ? -20.832 19.159 88.155 1.00 15.11 9 THR B O 1
ATOM 2351 N N . GLY B 1 31 ? -22.805 20.262 88.055 1.00 13.49 10 GLY B N 1
ATOM 2352 C CA . GLY B 1 31 ? -22.174 21.467 87.546 1.00 13.94 10 GLY B CA 1
ATOM 2353 C C . GLY B 1 31 ? -21.566 21.285 86.191 1.00 14.24 10 GLY B C 1
ATOM 2354 O O . GLY B 1 31 ? -20.569 21.943 85.820 1.00 15.13 10 GLY B O 1
ATOM 2355 N N . ALA B 1 32 ? -22.124 20.431 85.361 1.00 13.54 11 ALA B N 1
ATOM 2356 C CA . ALA B 1 32 ? -21.483 19.974 84.168 1.00 13.51 11 ALA B CA 1
ATOM 2357 C C . ALA B 1 32 ? -21.426 21.010 83.067 1.00 13.75 11 ALA B C 1
ATOM 2358 O O . ALA B 1 32 ? -20.712 20.742 82.105 1.00 14.94 11 ALA B O 1
ATOM 2360 N N . ALA B 1 33 ? -22.142 22.130 83.186 1.00 14.18 12 ALA B N 1
ATOM 2361 C CA . ALA B 1 33 ? -22.068 23.229 82.231 1.00 15.19 12 ALA B CA 1
ATOM 2362 C C . ALA B 1 33 ? -21.005 24.261 82.630 1.00 15.32 12 ALA B C 1
ATOM 2363 O O . ALA B 1 33 ? -20.828 25.240 81.911 1.00 17.46 12 ALA B O 1
ATOM 2365 N N . GLY B 1 34 ? -20.324 24.079 83.743 1.00 14.16 13 GLY B N 1
ATOM 2366 C CA . GLY B 1 34 ? -19.298 25.005 84.153 1.00 13.82 13 GLY B CA 1
ATOM 2367 C C . GLY B 1 34 ? -17.934 24.652 83.623 1.00 12.85 13 GLY B C 1
ATOM 2368 O O . GLY B 1 34 ? -17.733 23.701 82.872 1.00 12.98 13 GLY B O 1
ATOM 2369 N N . GLN B 1 35 ? -16.982 25.502 83.959 1.00 13.13 14 GLN B N 1
ATOM 2370 C CA . GLN B 1 35 ? -15.648 25.373 83.408 1.00 13.45 14 GLN B CA 1
ATOM 2371 C C . GLN B 1 35 ? -14.864 24.200 83.946 1.00 11.89 14 GLN B C 1
ATOM 2372 O O . GLN B 1 35 ? -14.160 23.554 83.185 1.00 12.31 14 GLN B O 1
ATOM 2378 N N . ILE B 1 36 ? -15.009 23.847 85.204 1.00 11.72 15 ILE B N 1
ATOM 2379 C CA . ILE B 1 36 ? -14.401 22.644 85.715 1.00 11.71 15 ILE B CA 1
ATOM 2380 C C . ILE B 1 36 ? -14.981 21.455 84.964 1.00 11.43 15 ILE B C 1
ATOM 2381 O O . ILE B 1 36 ? -14.233 20.579 84.524 1.00 11.51 15 ILE B O 1
ATOM 2386 N N . GLY B 1 37 ? -16.299 21.395 84.825 1.00 12.16 16 GLY B N 1
ATOM 2387 C CA . GLY B 1 37 ? -16.936 20.303 84.097 1.00 11.61 16 GLY B CA 1
ATOM 2388 C C . GLY B 1 37 ? -16.409 20.161 82.703 1.00 11.47 16 GLY B C 1
ATOM 2389 O O . GLY B 1 37 ? -16.163 19.055 82.214 1.00 11.80 16 GLY B O 1
ATOM 2390 N N . TYR B 1 38 ? -16.202 21.286 82.027 1.00 11.24 17 TYR B N 1
ATOM 2391 C CA . TYR B 1 38 ? -15.737 21.263 80.640 1.00 11.27 17 TYR B CA 1
ATOM 2392 C C . TYR B 1 38 ? -14.345 20.661 80.564 1.00 11.76 17 TYR B C 1
ATOM 2393 O O . TYR B 1 38 ? -13.991 20.007 79.558 1.00 11.64 17 TYR B O 1
ATOM 2402 N N . ALA B 1 39 ? -13.488 20.983 81.545 1.00 11.28 18 ALA B N 1
ATOM 2403 C CA . ALA B 1 39 ? -12.155 20.409 81.621 1.00 11.51 18 ALA B CA 1
ATOM 2404 C C . ALA B 1 39 ? -12.142 18.962 82.029 1.00 11.20 18 ALA B C 1
ATOM 2405 O O . ALA B 1 39 ? -11.217 18.213 81.692 1.00 13.10 18 ALA B O 1
ATOM 2407 N N . LEU B 1 40 ? -13.121 18.564 82.850 1.00 11.31 19 LEU B N 1
ATOM 2408 C CA . LEU B 1 40 ? -13.154 17.264 83.491 1.00 11.17 19 LEU B CA 1
ATOM 2409 C C . LEU B 1 40 ? -13.700 16.162 82.573 1.00 11.13 19 LEU B C 1
ATOM 2410 O O . LEU B 1 40 ? -13.130 15.086 82.495 1.00 11.81 19 LEU B O 1
ATOM 2415 N N . VAL B 1 41 ? -14.821 16.427 81.905 1.00 10.61 20 VA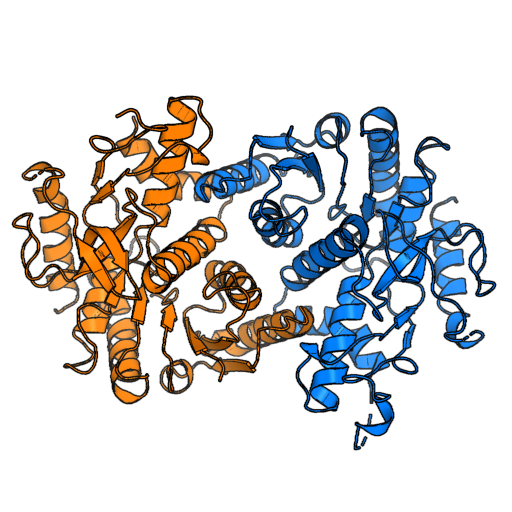L B N 1
ATOM 2416 C CA . VAL B 1 41 ? -15.459 15.340 81.166 1.00 11.27 20 VAL B CA 1
ATOM 2417 C C . VAL B 1 41 ? -14.603 14.756 80.050 1.00 11.85 20 VAL B C 1
ATOM 2418 O O . VAL B 1 41 ? -14.645 13.528 79.904 1.00 12.06 20 VAL B O 1
ATOM 2422 N N . PRO B 1 42 ? -13.759 15.510 79.324 1.00 11.70 21 PRO B N 1
ATOM 2423 C CA . PRO B 1 42 ? -12.922 14.811 78.323 1.00 12.41 21 PRO B CA 1
ATOM 2424 C C . PRO B 1 42 ? -11.830 13.990 78.955 1.00 12.48 21 PRO B C 1
ATOM 2425 O O . PRO B 1 42 ? -11.253 13.130 78.267 1.00 14.96 21 PRO B O 1
ATOM 2429 N N . LEU B 1 43 ? -11.376 14.306 80.186 1.00 12.26 22 LEU B N 1
ATOM 2430 C CA . LEU B 1 43 ? -10.409 13.498 80.858 1.00 12.40 22 LEU B CA 1
ATOM 2431 C C . LEU B 1 43 ? -11.057 12.184 81.264 1.00 12.92 22 LEU B C 1
ATOM 2432 O O . LEU B 1 43 ? -10.426 11.122 81.128 1.00 13.33 22 LEU B O 1
ATOM 2437 N N . ILE B 1 44 ? -12.244 12.217 81.835 1.00 12.36 23 ILE B N 1
ATOM 2438 C CA . ILE B 1 44 ? -12.947 11.001 82.165 1.00 13.15 23 ILE B CA 1
ATOM 2439 C C . ILE B 1 44 ? -13.117 10.155 80.919 1.00 12.79 23 ILE B C 1
ATOM 2440 O O . ILE B 1 44 ? -12.876 8.926 80.900 1.00 13.55 23 ILE B O 1
ATOM 2445 N N . ALA B 1 45 ? -13.596 10.749 79.859 1.00 12.40 24 ALA B N 1
ATOM 2446 C CA . ALA B 1 45 ? -13.959 10.027 78.636 1.00 12.37 24 ALA B CA 1
ATOM 2447 C C . ALA B 1 45 ? -12.773 9.357 77.971 1.00 13.17 24 ALA B C 1
ATOM 2448 O O . ALA B 1 45 ? -12.958 8.347 77.288 1.00 13.63 24 ALA B O 1
ATOM 2450 N N . ARG B 1 46 ? -11.569 9.918 78.125 1.00 12.12 25 ARG B N 1
ATOM 2451 C CA . ARG B 1 46 ? -10.403 9.378 77.472 1.00 13.16 25 ARG B CA 1
ATOM 2452 C C . ARG B 1 46 ? -9.778 8.263 78.287 1.00 13.42 25 ARG B C 1
ATOM 2453 O O . ARG B 1 46 ? -8.819 7.663 77.816 1.00 15.82 25 ARG B O 1
ATOM 2461 N N . GLY B 1 47 ? -10.273 7.975 79.484 1.00 13.30 26 GLY B N 1
ATOM 2462 C CA . GLY B 1 47 ? -9.766 6.878 80.286 1.00 13.98 26 GLY B CA 1
ATOM 2463 C C . GLY B 1 47 ? -9.036 7.261 81.557 1.00 14.30 26 GLY B C 1
ATOM 2464 O O . GLY B 1 47 ? -8.492 6.409 82.236 1.00 15.67 26 GLY B O 1
ATOM 2465 N N . ALA B 1 48 ? -8.915 8.553 81.829 1.00 13.97 27 ALA B N 1
ATOM 2466 C CA . ALA B 1 48 ? -8.046 8.990 82.915 1.00 13.96 27 ALA B CA 1
ATOM 2467 C C . ALA B 1 48 ? -8.571 8.694 84.292 1.00 14.84 27 ALA B C 1
ATOM 2468 O O . ALA B 1 48 ? -7.829 8.657 85.280 1.00 15.83 27 ALA B O 1
ATOM 2470 N N . LEU B 1 49 ? -9.877 8.534 84.426 1.00 13.82 28 LEU B N 1
ATOM 2471 C CA . LEU B 1 49 ? -10.520 8.265 85.699 1.00 13.75 28 LEU B CA 1
ATOM 2472 C C . LEU B 1 49 ? -10.394 6.816 86.137 1.00 15.24 28 LEU B C 1
ATOM 2473 O O . LEU B 1 49 ? -10.006 6.527 87.275 1.00 16.29 28 LEU B O 1
ATOM 2478 N N . LEU B 1 50 ? -10.735 5.908 85.244 1.00 15.34 29 LEU B N 1
ATOM 2479 C CA . LEU B 1 50 ? -10.882 4.482 85.556 1.00 16.10 29 LEU B CA 1
ATOM 2480 C C . LEU B 1 50 ? -9.973 3.573 84.787 1.00 16.96 29 LEU B C 1
ATOM 2481 O O . LEU B 1 50 ? -10.009 2.332 85.008 1.00 19.48 29 LEU B O 1
ATOM 2486 N N . GLY B 1 51 ? -9.157 4.087 83.888 1.00 16.17 30 GLY B N 1
ATOM 2487 C CA . GLY B 1 51 ? -8.096 3.325 83.255 1.00 17.20 30 GLY B CA 1
ATOM 2488 C C . GLY B 1 51 ? -8.410 2.940 81.845 1.00 16.96 30 GLY B C 1
ATOM 2489 O O . GLY B 1 51 ? -9.499 3.212 81.311 1.00 17.79 30 GLY B O 1
ATOM 2490 N N . PRO B 1 52 ? -7.453 2.309 81.180 1.00 19.06 31 PRO B N 1
ATOM 2491 C CA . PRO B 1 52 ? -7.499 2.185 79.745 1.00 21.58 31 PRO B CA 1
ATOM 2492 C C . PRO B 1 52 ? -8.459 1.145 79.188 1.00 21.21 31 PRO B C 1
ATOM 2493 O O . PRO B 1 52 ? -8.645 1.123 77.951 1.00 25.06 31 PRO B O 1
ATOM 2497 N N . THR B 1 53 ? -9.072 0.336 80.025 1.00 21.81 32 THR B N 1
ATOM 2498 C CA . THR B 1 53 ? -9.953 -0.751 79.581 1.00 24.06 32 THR B CA 1
ATOM 2499 C C . THR B 1 53 ? -11.381 -0.627 80.070 1.00 24.39 32 THR B C 1
ATOM 2500 O O . THR B 1 53 ? -12.193 -1.482 79.748 1.00 26.37 32 THR B O 1
ATOM 2504 N N . THR B 1 54 ? -11.713 0.414 80.836 1.00 20.15 33 THR B N 1
ATOM 2505 C CA . THR B 1 54 ? -12.992 0.509 81.522 1.00 19.43 33 THR B CA 1
ATOM 2506 C C . THR B 1 54 ? -13.882 1.512 80.778 1.00 17.73 33 THR B C 1
ATOM 2507 O O . THR B 1 54 ? -13.643 2.722 80.824 1.00 17.63 33 THR B O 1
ATOM 2511 N N . PRO B 1 55 ? -14.906 1.042 80.073 1.00 17.15 34 PRO B N 1
ATOM 2512 C CA . PRO B 1 55 ? -15.852 1.987 79.472 1.00 17.03 34 PRO B CA 1
ATOM 2513 C C . PRO B 1 55 ? -16.599 2.773 80.508 1.00 15.98 34 PRO B C 1
ATOM 2514 O O . PRO B 1 55 ? -16.842 2.302 81.642 1.00 16.76 34 PRO B O 1
ATOM 2518 N N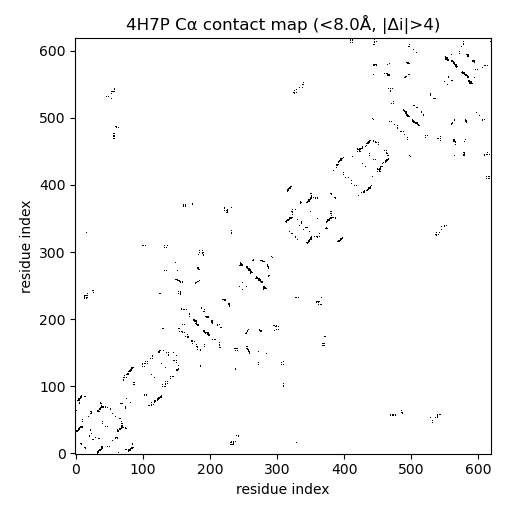 . VAL B 1 56 ? -17.044 3.965 80.130 1.00 14.95 35 VAL B N 1
ATOM 2519 C CA . VAL B 1 56 ? -17.763 4.873 81.006 1.00 14.84 35 VAL B CA 1
ATOM 2520 C C . VAL B 1 56 ? -19.023 5.353 80.326 1.00 14.89 35 VAL B C 1
ATOM 2521 O O . VAL B 1 56 ? -19.073 5.497 79.086 1.00 15.87 35 VAL B O 1
ATOM 2525 N N . GLU B 1 57 ? -20.018 5.611 81.150 1.00 15.28 36 GLU B N 1
ATOM 2526 C CA . GLU B 1 57 ? -21.212 6.337 80.750 1.00 16.29 36 GLU B CA 1
ATOM 2527 C C . GLU B 1 57 ? -21.241 7.604 81.556 1.00 16.90 36 GLU B C 1
ATOM 2528 O O . GLU B 1 57 ? -21.170 7.546 82.792 1.00 18.00 36 GLU B O 1
ATOM 2534 N N . LEU B 1 58 ? -21.351 8.742 80.906 1.00 14.54 37 LEU B N 1
ATOM 2535 C CA . LEU B 1 58 ? -21.396 10.034 81.628 1.00 14.30 37 LEU B CA 1
ATOM 2536 C C . LEU B 1 58 ? -22.810 10.528 81.739 1.00 13.96 37 LEU B C 1
ATOM 2537 O O . LEU B 1 58 ? -23.557 10.587 80.742 1.00 15.40 37 LEU B O 1
ATOM 2542 N N . ARG B 1 59 ? -23.184 10.912 82.933 1.00 13.37 38 ARG B N 1
ATOM 2543 C CA . ARG B 1 59 ? -24.496 11.524 83.190 1.00 14.16 38 ARG B CA 1
ATOM 2544 C C . ARG B 1 59 ? -24.256 12.896 83.723 1.00 13.73 38 ARG B C 1
ATOM 2545 O O . ARG B 1 59 ? -23.677 13.044 84.818 1.00 15.81 38 ARG B O 1
ATOM 2553 N N . LEU B 1 60 ? -24.632 13.900 82.971 1.00 13.63 39 LEU B N 1
ATOM 2554 C CA . LEU B 1 60 ? -24.261 15.282 83.199 1.00 13.44 39 LEU B CA 1
ATOM 2555 C C . LEU B 1 60 ? -25.451 16.046 83.733 1.00 14.31 39 LEU B C 1
ATOM 2556 O O . LEU B 1 60 ? -26.519 16.078 83.081 1.00 14.94 39 LEU B O 1
ATOM 2561 N N . LEU B 1 61 ? -25.285 16.679 84.878 1.00 13.59 40 LEU B N 1
ATOM 2562 C CA . LEU B 1 61 ? -26.339 17.442 85.540 1.00 13.68 40 LEU B CA 1
ATOM 2563 C C . LEU B 1 61 ? -25.944 18.907 85.633 1.00 14.10 40 LEU B C 1
ATOM 2564 O O . LEU B 1 61 ? -24.801 19.238 86.022 1.00 13.97 40 LEU B O 1
ATOM 2569 N N . ASP B 1 62 ? -26.869 19.797 85.305 1.00 13.92 41 ASP B N 1
ATOM 2570 C CA . ASP B 1 62 ? -26.745 21.199 85.702 1.00 15.18 41 ASP B CA 1
ATOM 2571 C C . ASP B 1 62 ? -28.165 21.749 85.813 1.00 15.90 41 ASP B C 1
ATOM 2572 O O . ASP B 1 62 ? -29.140 21.025 85.664 1.00 17.39 41 ASP B O 1
ATOM 2577 N N . ILE B 1 63 ? -28.294 23.022 86.080 1.00 16.08 42 ILE B N 1
ATOM 2578 C CA . ILE B 1 63 ? -29.601 23.649 86.249 1.00 17.89 42 ILE B CA 1
ATOM 2579 C C . ILE B 1 63 ? -30.335 23.712 84.903 1.00 17.48 42 ILE B C 1
ATOM 2580 O O . ILE B 1 63 ? -29.750 23.682 83.838 1.00 17.45 42 ILE B O 1
ATOM 2585 N N . GLU B 1 64 ? -31.663 23.807 84.965 1.00 18.17 43 GLU B N 1
ATOM 2586 C CA . GLU B 1 64 ? -32.462 23.781 83.774 1.00 19.42 43 GLU B CA 1
ATOM 2587 C C . GLU B 1 64 ? -32.140 24.838 82.736 1.00 18.68 43 GLU B C 1
ATOM 2588 O O . GLU B 1 64 ? -32.105 24.559 81.535 1.00 19.34 43 GLU B O 1
ATOM 2594 N N . PRO B 1 65 ? -31.785 26.060 83.189 1.00 19.79 44 PRO B N 1
ATOM 2595 C CA . PRO B 1 65 ? -31.414 27.073 82.198 1.00 20.06 44 PRO B CA 1
ATOM 2596 C C . PRO B 1 65 ? -30.126 26.776 81.422 1.00 19.49 44 PRO B C 1
ATOM 2597 O O . PRO B 1 65 ? -29.881 27.396 80.379 1.00 20.86 44 PRO B O 1
ATOM 2601 N N . ALA B 1 66 ? -29.337 25.800 81.906 1.00 17.78 45 ALA B N 1
ATOM 2602 C CA . ALA B 1 66 ? -28.080 25.382 81.296 1.00 17.85 45 ALA B CA 1
ATOM 2603 C C . ALA B 1 66 ? -28.274 24.185 80.364 1.00 18.11 45 ALA B C 1
ATOM 2604 O O . ALA B 1 66 ? -27.267 23.647 79.859 1.00 17.87 45 ALA B O 1
ATOM 2606 N N . LEU B 1 67 ? -29.494 23.720 80.104 1.00 18.14 46 LEU B N 1
ATOM 2607 C CA . LEU B 1 67 ? -29.681 22.512 79.294 1.00 20.06 46 LEU B CA 1
ATOM 2608 C C . LEU B 1 67 ? -29.156 22.635 77.881 1.00 19.70 46 LEU B C 1
ATOM 2609 O O . LEU B 1 67 ? -28.599 21.656 77.348 1.00 18.40 46 LEU B O 1
ATOM 2614 N N . LYS B 1 68 ? -29.267 23.789 77.233 1.00 19.46 47 LYS B N 1
ATOM 2615 C CA . LYS B 1 68 ? -28.761 23.945 75.882 1.00 20.44 47 LYS B CA 1
ATOM 2616 C C . LYS B 1 68 ? -27.228 23.855 75.903 1.00 18.17 47 LYS B C 1
ATOM 2617 O O . LYS B 1 68 ? -26.616 23.190 75.061 1.00 18.22 47 LYS B O 1
ATOM 2623 N N . ALA B 1 69 ? -26.599 24.550 76.851 1.00 17.44 48 ALA B N 1
ATOM 2624 C CA . ALA B 1 69 ? -25.160 24.450 77.058 1.00 17.47 48 ALA B CA 1
ATOM 2625 C C . ALA B 1 69 ? -24.742 22.992 77.264 1.00 16.22 48 ALA B C 1
ATOM 2626 O O . ALA B 1 69 ? -23.733 22.543 76.679 1.00 17.38 48 ALA B O 1
ATOM 2628 N N . LEU B 1 70 ? -25.516 22.246 78.051 1.00 16.33 49 LEU B N 1
ATOM 2629 C CA . LEU B 1 70 ? -25.172 20.825 78.266 1.00 16.37 49 LEU B CA 1
ATOM 2630 C C . LEU B 1 70 ? -25.261 20.043 76.977 1.00 16.06 49 LEU B C 1
ATOM 2631 O O . LEU B 1 70 ? -24.472 19.145 76.739 1.00 15.93 49 LEU B O 1
ATOM 2636 N N . ALA B 1 71 ? -26.248 20.313 76.148 1.00 15.44 50 ALA B N 1
ATOM 2637 C CA . ALA B 1 71 ? -26.355 19.669 74.844 1.00 15.99 50 ALA B CA 1
ATOM 2638 C C . ALA B 1 71 ? -25.117 19.960 73.991 1.00 15.97 50 ALA B C 1
ATOM 2639 O O . ALA B 1 71 ? -24.657 19.081 73.259 1.00 16.18 50 ALA B O 1
ATOM 2641 N N . GLY B 1 72 ? -24.539 21.153 74.145 1.00 15.34 51 GLY B N 1
ATOM 2642 C CA . GLY B 1 72 ? -23.303 21.490 73.438 1.00 15.21 51 GLY B CA 1
ATOM 2643 C C . GLY B 1 72 ? -22.125 20.670 73.976 1.00 13.91 51 GLY B C 1
ATOM 2644 O O . GLY B 1 72 ? -21.297 20.231 73.166 1.00 15.10 51 GLY B O 1
ATOM 2645 N N . VAL B 1 73 ? -22.047 20.498 75.278 1.00 14.38 52 VAL B N 1
ATOM 2646 C CA . VAL B 1 73 ? -20.997 19.671 75.850 1.00 13.79 52 VAL B CA 1
ATOM 2647 C C . VAL B 1 73 ? -21.154 18.256 75.327 1.00 13.50 52 VAL B C 1
ATOM 2648 O O . VAL B 1 73 ? -20.136 17.614 74.945 1.00 13.44 52 VAL B O 1
ATOM 2652 N N . GLU B 1 74 ? -22.352 17.693 75.307 1.00 13.35 53 GLU B N 1
ATOM 2653 C CA . GLU B 1 74 ? -22.588 16.361 74.789 1.00 14.36 53 GLU B CA 1
ATOM 2654 C C . GLU B 1 74 ? -22.177 16.243 73.332 1.00 13.52 53 GLU B C 1
ATOM 2655 O O . GLU B 1 74 ? -21.532 15.257 72.931 1.00 14.14 53 GLU B O 1
ATOM 2661 N N . ALA B 1 75 ? -22.518 17.229 72.538 1.00 13.81 54 ALA B N 1
ATOM 2662 C CA . ALA B 1 75 ? -22.126 17.202 71.151 1.00 14.00 54 ALA B CA 1
ATOM 2663 C C . ALA B 1 75 ? -20.610 17.193 70.974 1.00 13.54 54 ALA B C 1
ATOM 2664 O O . ALA B 1 75 ? -20.067 16.458 70.141 1.00 14.38 54 ALA B O 1
ATOM 2666 N N . GLU B 1 76 ? -19.905 18.005 71.739 1.00 13.03 55 GLU B N 1
ATOM 2667 C CA . GLU B 1 76 ? -18.449 17.984 71.685 1.00 12.65 55 GLU B CA 1
ATOM 2668 C C . GLU B 1 76 ? -17.867 16.658 72.156 1.00 12.25 55 GLU B C 1
ATOM 2669 O O . GLU B 1 76 ? -16.903 16.149 71.550 1.00 13.32 55 GLU B O 1
ATOM 2675 N N . LEU B 1 77 ? -18.453 16.064 73.200 1.00 12.59 56 LEU B N 1
ATOM 2676 C CA . LEU B 1 77 ? -18.016 14.743 73.616 1.00 12.82 56 LEU B CA 1
ATOM 2677 C C . LEU B 1 77 ? -18.189 13.712 72.488 1.00 12.79 56 LEU B C 1
ATOM 2678 O O . LEU B 1 77 ? -17.282 12.925 72.231 1.00 13.27 56 LEU B O 1
ATOM 2683 N N . GLU B 1 78 ? -19.315 13.739 71.804 1.00 13.47 57 GLU B N 1
ATOM 2684 C CA . GLU B 1 78 ? -19.555 12.861 70.647 1.00 14.65 57 GLU B CA 1
ATOM 2685 C C . GLU B 1 78 ? -18.484 13.059 69.601 1.00 14.13 57 GLU B C 1
ATOM 2686 O O . GLU B 1 78 ? -17.931 12.096 69.064 1.00 14.03 57 GLU B O 1
ATOM 2692 N N . ASP B 1 79 ? -18.133 14.328 69.372 1.00 13.08 58 ASP B N 1
ATOM 2693 C CA . ASP B 1 79 ? -17.226 14.686 68.292 1.00 13.02 58 ASP B CA 1
ATOM 2694 C C . ASP B 1 79 ? -15.775 14.303 68.600 1.00 12.39 58 ASP B C 1
ATOM 2695 O O . ASP B 1 79 ? -14.934 14.422 67.701 1.00 13.15 58 ASP B O 1
ATOM 2700 N N . CYS B 1 80 ? -15.496 13.869 69.802 1.00 12.18 59 CYS B N 1
ATOM 2701 C CA . CYS B 1 80 ? -14.196 13.349 70.185 1.00 12.78 59 CYS B CA 1
ATOM 2702 C C . CYS B 1 80 ? -14.007 11.912 69.754 1.00 12.85 59 CYS B C 1
ATOM 2703 O O . CYS B 1 80 ? -12.888 11.386 69.761 1.00 13.69 59 CYS B O 1
ATOM 2706 N N . ALA B 1 81 ? -15.065 11.182 69.388 1.00 13.25 60 ALA B N 1
ATOM 2707 C CA . ALA B 1 81 ? -14.962 9.782 69.007 1.00 14.09 60 ALA B CA 1
ATOM 2708 C C . ALA B 1 81 ? -14.169 8.972 70.021 1.00 13.34 60 ALA B C 1
ATOM 2709 O O . ALA B 1 81 ? -13.254 8.217 69.687 1.00 15.08 60 ALA B O 1
ATOM 2711 N N . PHE B 1 82 ? -14.509 9.113 71.295 1.00 12.79 61 PHE B N 1
ATOM 2712 C CA . PHE B 1 82 ? -13.827 8.423 72.366 1.00 13.21 61 PHE B CA 1
ATOM 2713 C C . PHE B 1 82 ? -14.196 6.940 72.387 1.00 13.87 61 PHE B C 1
ATOM 2714 O O . PHE B 1 82 ? -15.391 6.617 72.599 1.00 15.10 61 PHE B O 1
ATOM 2722 N N . PRO B 1 83 ? -13.249 6.035 72.258 1.00 14.46 62 PRO B N 1
ATOM 2723 C CA . PRO B 1 83 ? -13.665 4.613 72.260 1.00 15.25 62 PRO B CA 1
ATOM 2724 C C . PRO B 1 83 ? -14.237 4.129 73.569 1.00 14.40 62 PRO B C 1
ATOM 2725 O O . PRO B 1 83 ? -15.013 3.159 73.524 1.00 16.06 62 PRO B O 1
ATOM 2729 N N . LEU B 1 84 ? -13.864 4.701 74.715 1.00 14.29 63 LEU B N 1
ATOM 2730 C CA . LEU B 1 84 ? -14.378 4.226 76.019 1.00 14.39 63 LEU B CA 1
ATOM 2731 C C . LEU B 1 84 ? -15.666 4.865 76.392 1.00 15.07 63 LEU B C 1
ATOM 2732 O O . LEU B 1 84 ? -16.238 4.451 77.420 1.00 16.91 63 LEU B O 1
ATOM 2737 N N . LEU B 1 85 ? -16.172 5.859 75.683 1.00 14.52 64 LEU B N 1
ATOM 2738 C CA . LEU B 1 85 ? -17.379 6.582 76.127 1.00 14.31 64 LEU B CA 1
ATOM 2739 C C . LEU B 1 85 ? -18.612 5.911 75.530 1.00 15.08 64 LEU B C 1
ATOM 2740 O O . LEU B 1 85 ? -18.956 6.116 74.373 1.00 16.90 64 LEU B O 1
ATOM 2745 N N . ASP B 1 86 ? -19.279 5.120 76.325 1.00 14.98 65 ASP B N 1
ATOM 2746 C CA . ASP B 1 86 ? -20.365 4.344 75.778 1.00 17.09 65 ASP B CA 1
ATOM 2747 C C . ASP B 1 86 ? -21.641 5.151 75.580 1.00 17.54 65 ASP B C 1
ATOM 2748 O O . ASP B 1 86 ? -22.449 4.860 74.672 1.00 18.79 65 ASP B O 1
ATOM 2753 N N . LYS B 1 87 ? -21.887 6.122 76.433 1.00 17.10 66 LYS B N 1
ATOM 2754 C CA . LYS B 1 87 ? -23.135 6.863 76.415 1.00 17.85 66 LYS B CA 1
ATOM 2755 C C . LYS B 1 87 ? -22.953 8.167 77.184 1.00 15.75 66 LYS B C 1
ATOM 2756 O O . LYS B 1 87 ? -22.148 8.219 78.095 1.00 15.51 66 LYS B O 1
ATOM 2762 N N . VAL B 1 88 ? -23.699 9.190 76.785 1.00 15.71 67 VAL B N 1
ATOM 2763 C CA . VAL B 1 88 ? -23.824 10.460 77.505 1.00 15.81 67 VAL B CA 1
ATOM 2764 C C . VAL B 1 88 ? -25.294 10.785 77.670 1.00 16.68 67 VAL B C 1
ATOM 2765 O O . VAL B 1 88 ? -26.085 10.638 76.715 1.00 18.54 67 VAL B O 1
ATOM 2769 N N . VAL B 1 89 ? -25.679 11.176 78.855 1.00 14.95 68 VAL B N 1
ATOM 2770 C CA . VAL B 1 89 ? -27.015 11.692 79.142 1.00 17.25 68 VAL B CA 1
ATOM 2771 C C . VAL B 1 89 ? -26.843 13.075 79.748 1.00 16.00 68 VAL B C 1
ATOM 2772 O O . VAL B 1 89 ? -25.969 13.270 80.605 1.00 16.64 68 VAL B O 1
ATOM 2776 N N . VAL B 1 90 ? -27.675 14.022 79.367 1.00 15.50 69 VAL B N 1
ATOM 2777 C CA . VAL B 1 90 ? -27.707 15.335 79.977 1.00 16.93 69 VAL B CA 1
ATOM 2778 C C . VAL B 1 90 ? -29.082 15.622 80.542 1.00 15.99 69 VAL B C 1
ATOM 2779 O O . VAL B 1 90 ? -30.094 15.164 79.968 1.00 17.29 69 VAL B O 1
ATOM 2783 N N . THR B 1 91 ? -29.106 16.259 81.690 1.00 15.72 70 THR B N 1
ATOM 2784 C CA . THR B 1 91 ? -30.365 16.448 82.401 1.00 16.52 70 THR B CA 1
ATOM 2785 C C . THR B 1 91 ? -30.238 17.595 83.388 1.00 16.03 70 THR B C 1
ATOM 2786 O O . THR B 1 91 ? -29.134 17.932 83.805 1.00 15.62 70 THR B O 1
ATOM 2790 N N . ALA B 1 92 ? -31.386 18.137 83.801 1.00 15.97 71 ALA B N 1
ATOM 2791 C CA . ALA B 1 92 ? -31.506 19.028 84.952 1.00 16.20 71 ALA B CA 1
ATOM 2792 C C . ALA B 1 92 ? -32.151 18.332 86.149 1.00 16.87 71 ALA B C 1
ATOM 2793 O O . ALA B 1 92 ? -32.360 18.938 87.197 1.00 18.45 71 ALA B O 1
ATOM 2795 N N . ASP B 1 93 ? -32.499 17.065 86.016 1.00 17.33 72 ASP B N 1
ATOM 2796 C CA . ASP B 1 93 ? -33.123 16.291 87.088 1.00 17.86 72 ASP B CA 1
ATOM 2797 C C . ASP B 1 93 ? -32.108 15.414 87.837 1.00 17.62 72 ASP B C 1
ATOM 2798 O O . ASP B 1 93 ? -31.561 14.468 87.258 1.00 17.16 72 ASP B O 1
ATOM 2803 N N . PRO B 1 94 ? -31.819 15.706 89.131 1.00 17.80 73 PRO B N 1
ATOM 2804 C CA . PRO B 1 94 ? -30.822 14.906 89.850 1.00 18.33 73 PRO B CA 1
ATOM 2805 C C . PRO B 1 94 ? -31.123 13.413 89.835 1.00 18.05 73 PRO B C 1
ATOM 2806 O O . PRO B 1 94 ? -30.203 12.612 89.800 1.00 17.70 73 PRO B O 1
ATOM 2810 N N . ARG B 1 95 ? -32.397 13.017 89.942 1.00 18.73 74 ARG B N 1
ATOM 2811 C CA A ARG B 1 95 ? -32.735 11.596 89.903 0.50 19.29 74 ARG B CA 1
ATOM 2812 C CA B ARG B 1 95 ? -32.711 11.594 89.918 0.50 19.40 74 ARG B CA 1
ATOM 2813 C C . ARG B 1 95 ? -32.382 10.934 88.587 1.00 18.24 74 ARG B C 1
ATOM 2814 O O . ARG B 1 95 ? -31.926 9.802 88.571 1.00 18.30 74 ARG B O 1
ATOM 2829 N N . VAL B 1 96 ? -32.551 11.642 87.487 1.00 18.17 75 VAL B N 1
ATOM 2830 C CA . VAL B 1 96 ? -32.114 11.115 86.217 1.00 18.22 75 VAL B CA 1
ATOM 2831 C C . VAL B 1 96 ? -30.578 11.035 86.213 1.00 17.09 75 VAL B C 1
ATOM 2832 O O . VAL B 1 96 ? -30.015 10.022 85.798 1.00 17.85 75 VAL B O 1
ATOM 2836 N N . ALA B 1 97 ? -29.884 12.069 86.667 1.00 16.46 76 ALA B N 1
ATOM 2837 C CA . ALA B 1 97 ? -28.420 12.053 86.642 1.00 15.81 76 ALA B CA 1
ATOM 2838 C C . ALA B 1 97 ? -27.831 10.935 87.436 1.00 16.15 76 ALA B C 1
ATOM 2839 O O . ALA B 1 97 ? -26.854 10.291 86.983 1.00 16.79 76 ALA B O 1
ATOM 2841 N N . PHE B 1 98 ? -28.384 10.655 88.629 1.00 15.71 77 PHE B N 1
ATOM 2842 C CA . PHE B 1 98 ? -27.756 9.699 89.538 1.00 16.37 77 PHE B CA 1
ATOM 2843 C C . PHE B 1 98 ? -28.254 8.276 89.395 1.00 16.46 77 PHE B C 1
ATOM 2844 O O . PHE B 1 98 ? -27.783 7.414 90.139 1.00 16.53 77 PHE B O 1
ATOM 2852 N N . ASP B 1 99 ? -29.158 8.025 88.449 1.00 17.20 78 ASP B N 1
ATOM 2853 C CA . ASP B 1 99 ? -29.725 6.705 88.318 1.00 18.66 78 ASP B CA 1
ATOM 2854 C C . ASP B 1 99 ? -28.656 5.660 88.017 1.00 17.89 78 ASP B C 1
ATOM 2855 O O . ASP B 1 99 ? -28.032 5.706 86.974 1.00 18.71 78 ASP B O 1
ATOM 2860 N N . GLY B 1 100 ? -28.456 4.746 88.947 1.00 18.29 79 GLY B N 1
ATOM 2861 C CA . GLY B 1 100 ? -27.527 3.668 88.794 1.00 19.35 79 GLY B CA 1
ATOM 2862 C C . GLY B 1 100 ? -26.056 4.030 88.906 1.00 18.07 79 GLY B C 1
ATOM 2863 O O . GLY B 1 100 ? -25.192 3.175 88.656 1.00 20.39 79 GLY B O 1
ATOM 2864 N N . VAL B 1 101 ? -25.725 5.263 89.289 1.00 17.30 80 VAL B N 1
ATOM 2865 C CA . VAL B 1 101 ? -24.325 5.664 89.186 1.00 17.32 80 VAL B CA 1
ATOM 2866 C C . VAL B 1 101 ? -23.476 5.071 90.301 1.00 16.47 80 VAL B C 1
ATOM 2867 O O . VAL B 1 101 ? -23.935 4.880 91.426 1.00 16.75 80 VAL B O 1
ATOM 2871 N N . ALA B 1 102 ? -22.242 4.777 89.922 1.00 16.21 81 ALA B N 1
ATOM 2872 C CA . ALA B 1 102 ? -21.216 4.269 90.814 1.00 15.95 81 ALA B CA 1
ATOM 2873 C C . ALA B 1 102 ? -20.248 5.319 91.335 1.00 15.94 81 ALA B C 1
ATOM 2874 O O . ALA B 1 102 ? -19.602 5.114 92.373 1.00 16.37 81 ALA B O 1
ATOM 2876 N N . ILE B 1 103 ? -20.116 6.445 90.616 1.00 14.97 82 ILE B N 1
ATOM 2877 C CA . ILE B 1 103 ? -19.212 7.532 90.965 1.00 15.29 82 ILE B CA 1
ATOM 2878 C C . ILE B 1 103 ? -19.965 8.786 90.709 1.00 14.90 82 ILE B C 1
ATOM 2879 O O . ILE B 1 103 ? -20.576 8.943 89.619 1.00 16.80 82 ILE B O 1
ATOM 2884 N N . ALA B 1 104 ? -19.915 9.734 91.634 1.00 14.10 83 ALA B N 1
ATOM 2885 C CA . ALA B 1 104 ? -20.510 11.052 91.446 1.00 13.96 83 ALA B CA 1
ATOM 2886 C C . ALA B 1 104 ? -19.531 12.113 91.819 1.00 14.41 83 ALA B C 1
ATOM 2887 O O . ALA B 1 104 ? -18.995 12.090 92.937 1.00 15.23 83 ALA B O 1
ATOM 2889 N N . ILE B 1 105 ? -19.220 13.003 90.887 1.00 12.97 84 ILE B N 1
ATOM 2890 C CA . ILE B 1 105 ? -18.282 14.096 91.067 1.00 12.55 84 ILE B CA 1
ATOM 2891 C C . ILE B 1 105 ? -19.081 15.375 91.111 1.00 12.61 84 ILE B C 1
ATOM 2892 O O . ILE B 1 105 ? -19.686 15.784 90.106 1.00 13.68 84 ILE B O 1
ATOM 2897 N N . MET B 1 106 ? -19.172 15.989 92.279 1.00 12.62 85 MET B N 1
ATOM 2898 C CA A MET B 1 106 ? -20.149 17.056 92.536 0.60 12.99 85 MET B CA 1
ATOM 2899 C CA B MET B 1 106 ? -20.136 17.057 92.475 0.40 14.23 85 MET B CA 1
ATOM 2900 C C . MET B 1 106 ? -19.480 18.415 92.398 1.00 13.27 85 MET B C 1
ATOM 2901 O O . MET B 1 106 ? -18.889 18.933 93.346 1.00 14.24 85 MET B O 1
ATOM 2910 N N . CYS B 1 107 ? -19.465 18.969 91.195 1.00 13.33 86 CYS B N 1
ATOM 2911 C CA . CYS B 1 107 ? -18.840 20.273 90.944 1.00 14.14 86 CYS B CA 1
ATOM 2912 C C . CYS B 1 107 ? -19.825 21.395 91.129 1.00 14.65 86 CYS B C 1
ATOM 2913 O O . CYS B 1 107 ? -19.437 22.521 91.458 1.00 17.49 86 CYS B O 1
ATOM 2916 N N . GLY B 1 108 ? -21.127 21.156 91.010 1.00 14.88 87 GLY B N 1
ATOM 2917 C CA . GLY B 1 108 ? -22.106 22.208 91.150 1.00 16.37 87 GLY B CA 1
ATOM 2918 C C . GLY B 1 108 ? -22.284 22.604 92.605 1.00 18.51 87 GLY B C 1
ATOM 2919 O O . GLY B 1 108 ? -22.195 21.771 93.539 1.00 20.86 87 GLY B O 1
ATOM 2920 N N . ALA B 1 109 ? -22.444 23.891 92.818 1.00 18.22 88 ALA B N 1
ATOM 2921 C CA . ALA B 1 109 ? -22.757 24.422 94.144 1.00 17.96 88 ALA B CA 1
ATOM 2922 C C . ALA B 1 109 ? -23.473 25.758 93.925 1.00 20.33 88 ALA B C 1
ATOM 2923 O O . ALA B 1 109 ? -23.658 26.211 92.805 1.00 21.57 88 ALA B O 1
ATOM 2925 N N . PHE B 1 110 ? -23.877 26.388 95.009 1.00 20.92 89 PHE B N 1
ATOM 2926 C CA . PHE B 1 110 ? -24.614 27.620 94.897 1.00 22.80 89 PHE B CA 1
ATOM 2927 C C . PHE B 1 110 ? -23.644 28.685 94.454 1.00 25.69 89 PHE B C 1
ATOM 2928 O O . PHE B 1 110 ? -22.508 28.745 94.929 1.00 26.17 89 PHE B O 1
ATOM 2936 N N . PRO B 1 111 ? -24.044 29.538 93.499 1.00 27.49 90 PRO B N 1
ATOM 2937 C CA . PRO B 1 111 ? -23.104 30.608 93.111 1.00 30.67 90 PRO B CA 1
ATOM 2938 C C . PRO B 1 111 ? -22.962 31.638 94.248 1.00 35.25 90 PRO B C 1
ATOM 2939 O O . PRO B 1 111 ? -23.979 32.142 94.771 1.00 35.64 90 PRO B O 1
ATOM 2943 N N . ARG B 1 112 ? -21.726 31.909 94.666 1.00 41.73 91 ARG B N 1
ATOM 2944 C CA . ARG B 1 112 ? -21.480 32.827 95.792 1.00 46.77 91 ARG B CA 1
ATOM 2945 C C . ARG B 1 112 ? -21.642 34.286 95.324 1.00 50.51 91 ARG B C 1
ATOM 2946 O O . ARG B 1 112 ? -21.062 34.684 94.318 1.00 51.97 91 ARG B O 1
ATOM 2948 N N . LYS B 1 113 ? -22.454 35.057 96.049 1.00 52.78 92 LYS B N 1
ATOM 2949 C CA . LYS B 1 113 ? -22.838 36.414 95.646 1.00 56.11 92 LYS B CA 1
ATOM 2950 C C . LYS B 1 113 ? -21.955 37.444 96.335 1.00 58.82 92 LYS B C 1
ATOM 2951 O O . LYS B 1 113 ? -21.301 37.142 97.337 1.00 57.75 92 LYS B O 1
ATOM 2953 N N . ALA B 1 114 ? -21.955 38.661 95.791 1.00 61.28 93 ALA B N 1
ATOM 2954 C CA . ALA B 1 114 ? -21.154 39.760 96.332 1.00 63.44 93 ALA B CA 1
ATOM 2955 C C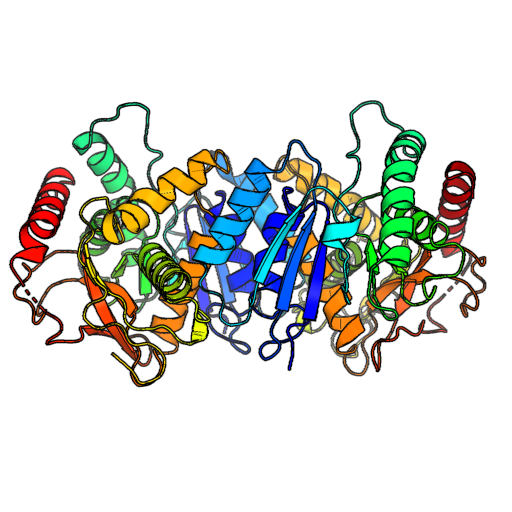 . ALA B 1 114 ? -21.556 40.043 97.777 1.00 60.11 93 ALA B C 1
ATOM 2956 O O . ALA B 1 114 ? -22.716 40.354 98.052 1.00 60.77 93 ALA B O 1
ATOM 2958 N N . GLY B 1 115 ? -20.601 39.900 98.693 1.00 59.93 94 GLY B N 1
ATOM 2959 C CA . GLY B 1 115 ? -20.828 40.194 100.109 1.00 60.24 94 GLY B CA 1
ATOM 2960 C C . GLY B 1 115 ? -21.980 39.423 100.734 1.00 60.13 94 GLY B C 1
ATOM 2961 O O . GLY B 1 115 ? -22.763 39.983 101.505 1.00 61.51 94 GLY B O 1
ATOM 2962 N N . MET B 1 116 ? -22.080 38.138 100.395 1.00 56.49 95 MET B N 1
ATOM 2963 C CA . MET B 1 116 ? -23.125 37.254 100.928 1.00 55.66 95 MET B CA 1
ATOM 2964 C C . MET B 1 116 ? -22.740 36.751 102.328 1.00 50.26 95 MET B C 1
ATOM 2965 O O . MET B 1 116 ? -21.570 36.478 102.595 1.00 50.23 95 MET B O 1
ATOM 2970 N N . GLU B 1 117 ? -23.721 36.637 103.219 1.00 47.20 96 GLU B N 1
ATOM 2971 C CA . GLU B 1 117 ? -23.469 36.128 104.568 1.00 45.76 96 GLU B CA 1
ATOM 2972 C C . GLU B 1 117 ? -23.090 34.634 104.514 1.00 42.89 96 GLU B C 1
ATOM 2973 O O . GLU B 1 117 ? -23.689 33.877 103.742 1.00 38.55 96 GLU B O 1
ATOM 2975 N N . ARG B 1 118 ? -22.108 34.218 105.319 1.00 40.32 97 ARG B N 1
ATOM 2976 C CA . ARG B 1 118 ? -21.660 32.816 105.310 1.00 41.10 97 ARG B CA 1
ATOM 2977 C C . ARG B 1 118 ? -22.794 31.865 105.724 1.00 39.86 97 ARG B C 1
ATOM 2978 O O . ARG B 1 118 ? -22.929 30.797 105.132 1.00 37.86 97 ARG B O 1
ATOM 2980 N N . LYS B 1 119 ? -23.625 32.249 106.698 1.00 38.39 98 LYS B N 1
ATOM 2981 C CA . LYS B 1 119 ? -24.808 31.447 107.070 1.00 36.46 98 LYS B CA 1
ATOM 2982 C C . LYS B 1 119 ? -25.772 31.268 105.880 1.00 35.37 98 LYS B C 1
ATOM 2983 O O . LYS B 1 119 ? -26.263 30.158 105.634 1.00 32.74 98 LYS B O 1
ATOM 2985 N N . ASP B 1 120 ? -26.017 32.349 105.139 1.00 33.30 99 ASP B N 1
ATOM 2986 C CA . ASP B 1 120 ? -26.931 32.318 103.990 1.00 33.95 99 ASP B CA 1
ATOM 2987 C C . ASP B 1 120 ? -26.392 31.399 102.900 1.00 32.02 99 ASP B C 1
ATOM 2988 O O . ASP B 1 120 ? -27.133 30.590 102.325 1.00 30.76 99 ASP B O 1
ATOM 2990 N N . LEU B 1 121 ? -25.102 31.525 102.625 1.00 28.88 100 LEU B N 1
ATOM 2991 C CA . LEU B 1 121 ? -24.444 30.700 101.628 1.00 28.09 100 LEU B CA 1
ATOM 2992 C C . LEU B 1 121 ? -24.549 29.212 101.999 1.00 28.12 100 LEU B C 1
ATOM 2993 O O . LEU B 1 121 ? -24.823 28.360 101.126 1.00 25.61 100 LEU B O 1
ATOM 2998 N N . LEU B 1 122 ? -24.353 28.895 103.276 1.00 28.42 101 LEU B N 1
ATOM 2999 C CA . LEU B 1 122 ? -24.399 27.512 103.747 1.00 26.08 101 LEU B CA 1
ATOM 3000 C C . LEU B 1 122 ? -25.809 26.963 103.647 1.00 26.15 101 LEU B C 1
ATOM 3001 O O . LEU B 1 122 ? -26.000 25.814 103.249 1.00 25.58 101 LEU B O 1
ATOM 3006 N N . GLU B 1 123 ? -26.812 27.762 104.014 1.00 26.15 102 GLU B N 1
ATOM 3007 C CA . GLU B 1 123 ? -28.188 27.354 103.863 1.00 28.43 102 GLU B CA 1
ATOM 3008 C C . GLU B 1 123 ? -28.581 27.105 102.399 1.00 25.91 102 GLU B C 1
ATOM 3009 O O . GLU B 1 123 ? -29.355 26.200 102.130 1.00 25.53 102 GLU B O 1
ATOM 3015 N N . MET B 1 124 ? -28.120 27.956 101.490 1.00 25.69 103 MET B N 1
ATOM 3016 C CA . MET B 1 124 ? -28.462 27.786 100.075 1.00 26.18 103 MET B CA 1
ATOM 3017 C C . MET B 1 124 ? -27.787 26.517 99.517 1.00 23.58 103 MET B C 1
ATOM 3018 O O . MET B 1 124 ? -28.399 25.735 98.786 1.00 23.43 103 MET B O 1
ATOM 3023 N N . ASN B 1 125 ? -26.530 26.287 99.870 1.00 21.69 104 ASN B N 1
ATOM 3024 C CA . ASN B 1 125 ? -25.874 25.039 99.504 1.00 20.33 104 ASN B CA 1
ATOM 3025 C C . ASN B 1 125 ? -26.557 23.839 100.158 1.00 21.22 104 ASN B C 1
ATOM 3026 O O . ASN B 1 125 ? -26.658 22.779 99.573 1.00 21.34 104 ASN B O 1
ATOM 3031 N N . ALA B 1 126 ? -27.028 23.995 101.378 1.00 21.59 105 ALA B N 1
ATOM 3032 C CA . ALA B 1 126 ? -27.721 22.890 102.019 1.00 22.44 105 ALA B CA 1
ATOM 3033 C C . ALA B 1 126 ? -28.941 22.429 101.223 1.00 24.36 105 ALA B C 1
ATOM 3034 O O . ALA B 1 126 ? -29.223 21.235 101.149 1.00 24.88 105 ALA B O 1
ATOM 3036 N N . ARG B 1 127 ? -29.672 23.372 100.630 1.00 23.99 106 ARG B N 1
ATOM 3037 C CA . ARG B 1 127 ? -30.788 23.044 99.778 1.00 24.57 106 ARG B CA 1
ATOM 3038 C C . ARG B 1 127 ? -30.360 22.112 98.628 1.00 23.16 106 ARG B C 1
ATOM 3039 O O . ARG B 1 127 ? -30.989 21.079 98.386 1.00 23.98 106 ARG B O 1
ATOM 3041 N N . ILE B 1 128 ? -29.297 22.486 97.935 1.00 22.63 107 ILE B N 1
ATOM 3042 C CA . ILE B 1 128 ? -28.774 21.731 96.782 1.00 21.82 107 ILE B CA 1
ATOM 3043 C C . ILE B 1 128 ? -28.309 20.364 97.205 1.00 21.12 107 ILE B C 1
ATOM 3044 O O . ILE B 1 128 ? -28.702 19.361 96.628 1.00 21.62 107 ILE B O 1
ATOM 3049 N N . PHE B 1 129 ? -27.476 20.314 98.238 1.00 19.64 108 PHE B N 1
ATOM 3050 C CA . PHE B 1 129 ? -26.856 19.050 98.627 1.00 19.49 108 PHE B CA 1
ATOM 3051 C C . PHE B 1 129 ? -27.813 18.120 99.344 1.00 19.78 108 PHE B C 1
ATOM 3052 O O . PHE B 1 129 ? -27.643 16.904 99.294 1.00 20.60 108 PHE B O 1
ATOM 3060 N N . LYS B 1 130 ? -28.852 18.661 99.986 1.00 21.20 109 LYS B N 1
ATOM 3061 C CA . LYS B 1 130 ? -29.868 17.824 100.563 1.00 21.84 109 LYS B CA 1
ATOM 3062 C C . LYS B 1 130 ? -30.650 17.122 99.445 1.00 20.92 109 LYS B C 1
ATOM 3063 O O . LYS B 1 130 ? -30.849 15.923 99.506 1.00 21.14 109 LYS B O 1
ATOM 3069 N N . GLU B 1 131 ? -31.085 17.874 98.436 1.00 21.42 110 GLU B N 1
ATOM 3070 C CA . GLU B 1 131 ? -31.816 17.305 97.310 1.00 23.48 110 GLU B CA 1
ATOM 3071 C C . GLU B 1 131 ? -30.929 16.266 96.588 1.00 22.50 110 GLU B C 1
ATOM 3072 O O . GLU B 1 131 ? -31.367 15.204 96.263 1.00 22.98 110 GLU B O 1
ATOM 3078 N N . GLN B 1 132 ? -29.650 16.581 96.378 1.00 20.36 111 GLN B N 1
ATOM 3079 C CA . GLN B 1 132 ? -28.770 15.638 95.699 1.00 20.12 111 GLN B CA 1
ATOM 3080 C C . GLN B 1 132 ? -28.475 14.391 96.504 1.00 19.27 111 GLN B C 1
ATOM 3081 O O . GLN B 1 132 ? -28.441 13.293 95.965 1.00 19.56 111 GLN B O 1
ATOM 3087 N N . GLY B 1 133 ? -28.309 14.537 97.818 1.00 20.23 112 GLY B N 1
ATOM 3088 C CA . GLY B 1 133 ? -28.133 13.386 98.658 1.00 19.60 112 GLY B CA 1
ATOM 3089 C C . GLY B 1 133 ? -29.338 12.482 98.671 1.00 21.22 112 GLY B C 1
ATOM 3090 O O . GLY B 1 133 ? -29.206 11.260 98.669 1.00 22.04 112 GLY B O 1
ATOM 3091 N N . GLU B 1 134 ? -30.517 13.095 98.701 1.00 21.27 113 GLU B N 1
ATOM 3092 C CA . GLU B 1 134 ? -31.758 12.317 98.649 1.00 22.19 113 GLU B CA 1
ATOM 3093 C C . GLU B 1 134 ? -31.862 11.583 97.320 1.00 21.99 113 GLU B C 1
ATOM 3094 O O . GLU B 1 134 ? -32.274 10.417 97.279 1.00 23.79 113 GLU B O 1
ATOM 3100 N N . ALA B 1 135 ? -31.460 12.231 96.223 1.00 21.24 114 ALA B N 1
ATOM 3101 C CA . ALA B 1 135 ? -31.527 11.597 94.908 1.00 20.52 114 ALA B CA 1
ATOM 3102 C C . ALA B 1 135 ? -30.545 10.445 94.826 1.00 20.30 114 ALA B C 1
ATOM 3103 O O . ALA B 1 135 ? -30.880 9.373 94.297 1.00 22.40 114 ALA B O 1
ATOM 3105 N N . ILE B 1 136 ? -29.309 10.660 95.295 1.00 20.14 115 ILE B N 1
ATOM 3106 C CA . ILE B 1 136 ? -28.316 9.586 95.317 1.00 20.52 115 ILE B CA 1
ATOM 3107 C C . ILE B 1 136 ? -28.865 8.400 96.118 1.00 22.57 115 ILE B C 1
ATOM 3108 O O . ILE B 1 136 ? -28.800 7.243 95.668 1.00 22.62 115 ILE B O 1
ATOM 3113 N N . ALA B 1 137 ? -29.422 8.678 97.298 1.00 23.62 116 ALA B N 1
ATOM 3114 C CA . ALA B 1 137 ? -29.967 7.604 98.144 1.00 25.56 116 ALA B CA 1
ATOM 3115 C C . ALA B 1 137 ? -31.059 6.854 97.387 1.00 24.73 116 ALA B C 1
ATOM 3116 O O . ALA B 1 137 ? -31.123 5.621 97.473 1.00 26.87 116 ALA B O 1
ATOM 3118 N N . ALA B 1 138 ? -31.920 7.580 96.671 1.00 23.25 117 ALA B N 1
ATOM 3119 C CA . ALA B 1 138 ? -33.058 6.983 95.994 1.00 22.70 117 ALA B CA 1
ATOM 3120 C C . ALA B 1 138 ? -32.682 6.077 94.843 1.00 22.07 117 ALA B C 1
ATOM 3121 O O . ALA B 1 138 ? -33.328 5.042 94.642 1.00 24.74 117 ALA B O 1
ATOM 3123 N N . VAL B 1 139 ? -31.712 6.490 94.011 1.00 20.82 118 VAL B N 1
ATOM 3124 C CA . VAL B 1 139 ? -31.502 5.799 92.738 1.00 21.45 118 VAL B CA 1
ATOM 3125 C C . VAL B 1 139 ? -30.073 5.392 92.396 1.00 20.00 118 VAL B C 1
ATOM 3126 O O . VAL B 1 139 ? -29.849 4.659 91.453 1.00 20.13 118 VAL B O 1
ATOM 3130 N N . ALA B 1 140 ? -29.073 5.898 93.113 1.00 19.28 119 ALA B N 1
ATOM 3131 C CA . ALA B 1 140 ? -27.693 5.527 92.741 1.00 19.02 119 ALA B CA 1
ATOM 3132 C C . ALA B 1 140 ? -27.405 4.101 93.161 1.00 20.07 119 ALA B C 1
ATOM 3133 O O . ALA B 1 140 ? -28.161 3.496 93.958 1.00 22.25 119 ALA B O 1
ATOM 3135 N N . ALA B 1 141 ? -26.328 3.538 92.665 1.00 20.53 120 ALA B N 1
ATOM 3136 C CA . ALA B 1 141 ? -25.899 2.224 93.182 1.00 21.87 120 ALA B CA 1
ATOM 3137 C C . ALA B 1 141 ? -25.602 2.299 94.669 1.00 23.66 120 ALA B C 1
ATOM 3138 O O . ALA B 1 141 ? -25.156 3.320 95.165 1.00 22.61 120 ALA B O 1
ATOM 3140 N N . SER B 1 142 ? -25.856 1.204 95.402 1.00 25.89 121 SER B N 1
ATOM 3141 C CA . SER B 1 142 ? -25.656 1.198 96.857 1.00 26.56 121 SER B CA 1
ATOM 3142 C C . SER B 1 142 ? -24.219 1.580 97.285 1.00 26.02 121 SER B C 1
ATOM 3143 O O . SER B 1 142 ? -24.028 2.313 98.307 1.00 25.99 121 SER B O 1
ATOM 3146 N N . ASP B 1 143 ? -23.257 1.115 96.483 1.00 25.58 122 ASP B N 1
ATOM 3147 C CA . ASP B 1 143 ? -21.831 1.368 96.753 1.00 25.88 122 ASP B CA 1
ATOM 3148 C C . ASP B 1 143 ? -21.270 2.618 96.071 1.00 23.52 122 ASP B C 1
ATOM 3149 O O . ASP B 1 143 ? -20.050 2.761 95.929 1.00 24.61 122 ASP B O 1
ATOM 3154 N N . CYS B 1 144 ? -22.144 3.540 95.680 1.00 19.69 123 CYS B N 1
ATOM 3155 C CA . CYS B 1 144 ? -21.716 4.753 94.998 1.00 17.94 123 CYS B CA 1
ATOM 3156 C C . CYS B 1 144 ? -20.686 5.516 95.842 1.00 17.73 123 CYS B C 1
ATOM 3157 O O . CYS B 1 144 ? -20.850 5.692 97.055 1.00 19.14 123 CYS B O 1
ATOM 3160 N N . ARG B 1 145 ? -19.659 5.962 95.155 1.00 16.02 124 ARG B N 1
ATOM 3161 C CA . ARG B 1 145 ? -18.601 6.800 95.723 1.00 15.28 124 ARG B CA 1
ATOM 3162 C C . ARG B 1 145 ? -18.753 8.228 95.229 1.00 14.98 124 ARG B C 1
ATOM 3163 O O . ARG B 1 145 ? -18.873 8.466 94.020 1.00 16.33 124 ARG B O 1
ATOM 3171 N N . VAL B 1 146 ? -18.712 9.151 96.153 1.00 14.06 125 VAL B N 1
ATOM 3172 C CA . VAL B 1 146 ? -18.974 10.554 95.896 1.00 14.24 125 VAL B CA 1
ATOM 3173 C C . VAL B 1 146 ? -17.775 11.392 96.287 1.00 14.03 125 VAL B C 1
ATOM 3174 O O . VAL B 1 146 ? -17.197 11.168 97.362 1.00 13.89 125 VAL B O 1
ATOM 3178 N N . VAL B 1 147 ? -17.389 12.347 95.435 1.00 12.72 126 VAL B N 1
ATOM 3179 C CA . VAL B 1 147 ? -16.470 13.403 95.813 1.00 13.29 126 VAL B CA 1
ATOM 3180 C C . VAL B 1 147 ? -17.121 14.741 95.535 1.00 13.24 126 VAL B C 1
ATOM 3181 O O . VAL B 1 147 ? -17.583 15.005 94.422 1.00 13.90 126 VAL B O 1
ATOM 3185 N N . VAL B 1 148 ? -17.097 15.619 96.537 1.00 13.03 127 VAL B N 1
ATOM 3186 C CA . VAL B 1 148 ? -17.589 16.946 96.363 1.00 12.76 127 VAL B CA 1
ATOM 3187 C C . VAL B 1 148 ? -16.426 17.899 96.086 1.00 13.11 127 VAL B C 1
ATOM 3188 O O . VAL B 1 148 ? -15.440 17.980 96.857 1.00 13.03 127 VAL B O 1
ATOM 3192 N N . VAL B 1 149 ? -16.520 18.603 94.953 1.00 12.87 128 VAL B N 1
ATOM 3193 C CA . VAL B 1 149 ? -15.584 19.607 94.496 1.00 13.71 128 VAL B CA 1
ATOM 3194 C C . VAL B 1 149 ? -16.090 21.012 94.775 1.00 14.38 128 VAL B C 1
ATOM 3195 O O . VAL B 1 149 ? -15.341 21.856 95.255 1.00 14.94 128 VAL B O 1
ATOM 3199 N N . GLY B 1 150 ? -17.354 21.281 94.493 1.00 15.00 129 GLY B N 1
ATOM 3200 C CA . GLY B 1 150 ? -17.946 22.592 94.665 1.00 16.13 129 GLY B CA 1
ATOM 3201 C C . GLY B 1 150 ? -17.949 23.022 96.125 1.00 16.58 129 GLY B C 1
ATOM 3202 O O . GLY B 1 150 ? -18.173 22.250 97.046 1.00 16.89 129 GLY B O 1
ATOM 3203 N N . ASN B 1 151 ? -17.691 24.311 96.333 1.00 18.45 130 ASN B N 1
ATOM 3204 C CA . ASN B 1 151 ? -17.526 24.830 97.692 1.00 19.14 130 ASN B CA 1
ATOM 3205 C C . ASN B 1 151 ? -18.798 25.267 98.341 1.00 19.16 130 ASN B C 1
ATOM 3206 O O . ASN B 1 151 ? -19.768 25.583 97.646 1.00 19.75 130 ASN B O 1
ATOM 3211 N N . PRO B 1 152 ? -18.860 25.232 99.697 1.00 19.38 131 PRO B N 1
ATOM 3212 C CA . PRO B 1 152 ? -17.837 24.746 100.655 1.00 19.01 131 PRO B CA 1
ATOM 3213 C C . PRO B 1 152 ? -17.748 23.232 100.725 1.00 17.47 131 PRO B C 1
ATOM 3214 O O . PRO B 1 152 ? -18.707 22.574 101.143 1.00 17.66 131 PRO B O 1
ATOM 3218 N N . ALA B 1 153 ? -16.665 22.668 100.232 1.00 16.77 132 ALA B N 1
ATOM 3219 C CA . ALA B 1 153 ? -16.665 21.266 99.840 1.00 15.05 132 ALA B CA 1
ATOM 3220 C C . ALA B 1 153 ? -16.917 20.324 101.020 1.00 13.82 132 ALA B C 1
ATOM 3221 O O . ALA B 1 153 ? -17.730 19.418 100.918 1.00 14.85 132 ALA B O 1
ATOM 3223 N N . ASN B 1 154 ? -16.217 20.535 102.124 1.00 14.61 133 ASN B N 1
ATOM 3224 C CA . ASN B 1 154 ? -16.356 19.616 103.238 1.00 14.64 133 ASN B CA 1
ATOM 3225 C C . ASN B 1 154 ? -17.761 19.624 103.792 1.00 14.95 133 ASN B C 1
ATOM 3226 O O . ASN B 1 154 ? -18.332 18.559 104.059 1.00 15.38 133 ASN B O 1
ATOM 3231 N N . THR B 1 155 ? -18.335 20.811 103.976 1.00 14.94 134 THR B N 1
ATOM 3232 C CA . THR B 1 155 ? -19.670 20.893 104.574 1.00 15.86 134 THR B CA 1
ATOM 3233 C C . THR B 1 155 ? -20.727 20.407 103.588 1.00 15.53 134 THR B C 1
ATOM 3234 O O . THR B 1 155 ? -21.653 19.730 103.975 1.00 15.82 134 THR B O 1
ATOM 3238 N N . ASN B 1 156 ? -20.542 20.701 102.294 1.00 15.19 135 ASN B N 1
ATOM 3239 C CA . ASN B 1 156 ? -21.451 20.202 101.270 1.00 15.05 135 ASN B CA 1
ATOM 3240 C C . ASN B 1 156 ? -21.467 18.686 101.272 1.00 13.98 135 ASN B C 1
ATOM 3241 O O . ASN B 1 156 ? -22.534 18.048 101.181 1.00 14.79 135 ASN B O 1
ATOM 3246 N N . ALA B 1 157 ? -20.300 18.060 101.364 1.00 14.06 136 ALA B N 1
ATOM 3247 C CA . ALA B 1 157 ? -20.197 16.621 101.462 1.00 14.00 136 ALA B CA 1
ATOM 3248 C C . ALA B 1 157 ? -20.925 16.087 102.705 1.00 14.00 136 ALA B C 1
ATOM 3249 O O . ALA B 1 157 ? -21.616 15.071 102.624 1.00 14.50 136 ALA B O 1
ATOM 3251 N N . LEU B 1 158 ? -20.779 16.769 103.833 1.00 14.99 137 LEU B N 1
ATOM 3252 C CA . LEU B 1 158 ? -21.445 16.358 105.046 1.00 15.91 137 LEU B CA 1
ATOM 3253 C C . LEU B 1 158 ? -22.964 16.464 104.888 1.00 16.43 137 LEU B C 1
ATOM 3254 O O . LEU B 1 158 ? -23.696 15.564 105.275 1.00 16.32 137 LEU B O 1
ATOM 3259 N N . ILE B 1 159 ? -23.451 17.565 104.320 1.00 16.35 138 ILE B N 1
ATOM 3260 C CA . ILE B 1 159 ? -24.856 17.664 104.021 1.00 17.35 138 ILE B CA 1
ATOM 3261 C C . ILE B 1 159 ? -25.349 16.503 103.170 1.00 16.23 138 ILE B C 1
ATOM 3262 O O . ILE B 1 159 ? -26.394 15.864 103.445 1.00 17.48 138 ILE B O 1
ATOM 3267 N N . LEU B 1 160 ? -24.623 16.243 102.095 1.00 15.78 139 LEU B N 1
ATOM 3268 C CA . LEU B 1 160 ? -25.013 15.182 101.202 1.00 16.77 139 LEU B CA 1
ATOM 3269 C C . LEU B 1 160 ? -25.150 13.859 101.955 1.00 16.89 139 LEU B C 1
ATOM 3270 O O . LEU B 1 160 ? -26.157 13.146 101.832 1.00 17.30 139 LEU B O 1
ATOM 3275 N N . LEU B 1 161 ? -24.112 13.489 102.704 1.00 16.91 140 LEU B N 1
ATOM 3276 C CA . LEU B 1 161 ? -24.086 12.245 103.457 1.00 17.79 140 LEU B CA 1
ATOM 3277 C C . LEU B 1 161 ? -25.279 12.176 104.437 1.00 18.25 140 LEU B C 1
ATOM 3278 O O . LEU B 1 161 ? -26.041 11.188 104.451 1.00 19.96 140 LEU B O 1
ATOM 3283 N N . LYS B 1 162 ? -25.464 13.212 105.224 1.00 18.14 141 LYS B N 1
ATOM 3284 C CA . LYS B 1 162 ? -26.528 13.194 106.217 1.00 20.38 141 LYS B CA 1
ATOM 3285 C C . LYS B 1 162 ? -27.900 13.181 105.565 1.00 20.92 141 LYS B C 1
ATOM 3286 O O . LYS B 1 162 ? -28.853 12.563 106.108 1.00 24.33 141 LYS B O 1
ATOM 3292 N N . SER B 1 163 ? -28.066 13.764 104.409 1.00 20.05 142 SER B N 1
ATOM 3293 C CA A SER B 1 163 ? -29.353 13.790 103.731 0.70 21.72 142 SER B CA 1
ATOM 3294 C CA B SER B 1 163 ? -29.348 13.802 103.699 0.30 22.21 142 SER B CA 1
ATOM 3295 C C . SER B 1 163 ? -29.711 12.470 103.078 1.00 22.87 142 SER B C 1
ATOM 3296 O O . SER B 1 163 ? -30.867 12.265 102.695 1.00 25.11 142 SER B O 1
ATOM 3301 N N . ALA B 1 164 ? -28.767 11.549 102.990 1.00 23.82 143 ALA B N 1
ATOM 3302 C CA . ALA B 1 164 ? -28.993 10.260 102.343 1.00 26.97 143 ALA B CA 1
ATOM 3303 C C . ALA B 1 164 ? -29.617 9.277 103.318 1.00 31.65 143 ALA B C 1
ATOM 3304 O O . ALA B 1 164 ? -29.918 8.138 102.937 1.00 34.78 143 ALA B O 1
ATOM 3306 N N . GLN B 1 165 ? -29.781 9.710 104.572 1.00 31.44 144 GLN B N 1
ATOM 3307 C CA . GLN B 1 165 ? -30.510 8.962 105.589 1.00 36.77 144 GLN B CA 1
ATOM 3308 C C . GLN B 1 165 ? -30.154 7.479 105.556 1.00 37.53 144 GLN B C 1
ATOM 3309 O O . GLN B 1 165 ? -31.028 6.621 105.451 1.00 41.00 144 GLN B O 1
ATOM 3311 N N . GLY B 1 166 ? -28.863 7.187 105.632 1.00 35.86 145 GLY B N 1
ATOM 3312 C CA . GLY B 1 166 ? -28.376 5.818 105.729 1.00 35.93 145 GLY B CA 1
ATOM 3313 C C . GLY B 1 166 ? -28.023 5.097 104.452 1.00 36.88 145 GLY B C 1
ATOM 3314 O O . GLY B 1 166 ? -27.278 4.117 104.501 1.00 39.72 145 GLY B O 1
ATOM 3315 N N . LYS B 1 167 ? -28.552 5.532 103.310 1.00 37.42 146 LYS B N 1
ATOM 3316 C CA . LYS B 1 167 ? -28.332 4.808 102.034 1.00 38.92 146 LYS B CA 1
ATOM 3317 C C . LYS B 1 167 ? -26.925 4.929 101.487 1.00 38.60 146 LYS B C 1
ATOM 3318 O O . LYS B 1 167 ? -26.553 4.225 100.545 1.00 39.90 146 LYS B O 1
ATOM 3320 N N . LEU B 1 168 ? -26.144 5.849 102.049 1.00 34.95 147 LEU B N 1
ATOM 3321 C CA . LEU B 1 168 ? -24.799 6.054 101.599 1.00 30.61 147 LEU B CA 1
ATOM 3322 C C . LEU B 1 168 ? -23.843 5.705 102.706 1.00 26.43 147 LEU B C 1
ATOM 3323 O O . LEU B 1 168 ? -23.927 6.227 103.817 1.00 25.05 147 LEU B O 1
ATOM 3328 N N . ASN B 1 169 ? -22.923 4.816 102.381 1.00 22.76 148 ASN B N 1
ATOM 3329 C CA . ASN B 1 169 ? -21.848 4.424 103.243 1.00 20.90 148 ASN B CA 1
ATOM 3330 C C . ASN B 1 169 ? -21.051 5.681 103.605 1.00 19.59 148 ASN B C 1
ATOM 3331 O O . ASN B 1 169 ? -20.564 6.373 102.690 1.00 17.91 148 ASN B O 1
ATOM 3336 N N . PRO B 1 170 ? -20.876 5.987 104.890 1.00 18.29 149 PRO B N 1
ATOM 3337 C CA . PRO B 1 170 ? -20.137 7.233 105.206 1.00 18.66 149 PRO B CA 1
ATOM 3338 C C . PRO B 1 170 ? -18.716 7.258 104.710 1.00 17.40 149 PRO B C 1
ATOM 3339 O O . PRO B 1 170 ? -18.18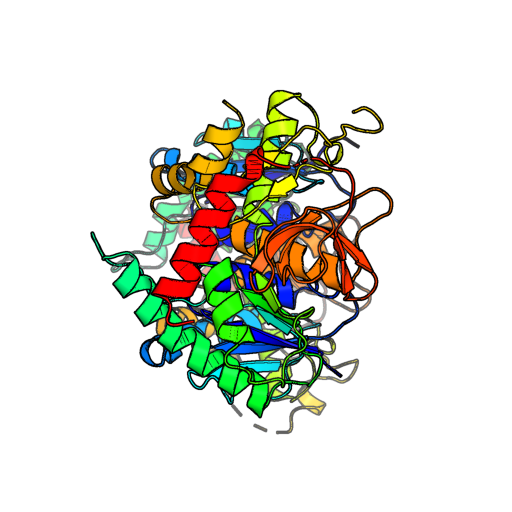4 8.341 104.497 1.00 17.57 149 PRO B O 1
ATOM 3343 N N . ARG B 1 171 ? -18.106 6.097 104.539 1.00 17.32 150 ARG B N 1
ATOM 3344 C CA . ARG B 1 171 ? -16.746 6.011 104.000 1.00 16.94 150 ARG B CA 1
ATOM 3345 C C . ARG B 1 171 ? -16.698 6.272 102.492 1.00 16.06 150 ARG B C 1
ATOM 3346 O O . ARG B 1 171 ? -15.636 6.321 101.880 1.00 15.78 150 ARG B O 1
ATOM 3354 N N . HIS B 1 172 ? -17.879 6.431 101.887 1.00 15.64 151 HIS B N 1
ATOM 3355 C CA . HIS B 1 172 ? -18.000 6.647 100.421 1.00 14.89 151 HIS B CA 1
ATOM 3356 C C . HIS B 1 172 ? -18.418 8.037 100.049 1.00 14.19 151 HIS B C 1
ATOM 3357 O O . HIS B 1 172 ? -18.683 8.294 98.877 1.00 14.84 151 HIS B O 1
ATOM 3364 N N . VAL B 1 173 ? -18.321 8.976 100.970 1.00 14.76 152 VAL B N 1
ATOM 3365 C CA . VAL B 1 173 ? -18.608 10.377 100.697 1.00 14.19 152 VAL B CA 1
ATOM 3366 C C . VAL B 1 173 ? -17.379 11.170 101.094 1.00 14.33 152 VAL B C 1
ATOM 3367 O O . VAL B 1 173 ? -16.945 11.120 102.259 1.00 14.68 152 VAL B O 1
ATOM 3371 N N . THR B 1 174 ? -16.808 11.906 100.158 1.00 13.31 153 THR B N 1
ATOM 3372 C CA . THR B 1 174 ? -15.573 12.641 100.359 1.00 13.60 153 THR B CA 1
ATOM 3373 C C . THR B 1 174 ? -15.661 14.067 99.819 1.00 12.63 153 THR B C 1
ATOM 3374 O O . THR B 1 174 ? -16.551 14.374 99.011 1.00 13.27 153 THR B O 1
ATOM 3378 N N . ALA B 1 175 ? -14.718 14.895 100.245 1.00 12.90 154 ALA B N 1
ATOM 3379 C CA . ALA B 1 175 ? -14.552 16.250 99.724 1.00 13.63 154 ALA B CA 1
ATOM 3380 C C . ALA B 1 175 ? -13.135 16.395 99.220 1.00 13.39 154 ALA B C 1
ATOM 3381 O O . ALA B 1 175 ? -12.205 15.778 99.738 1.00 13.86 154 ALA B O 1
ATOM 3383 N N . MET B 1 176 ? -12.974 17.176 98.164 1.00 13.49 155 MET B N 1
ATOM 3384 C CA . MET B 1 176 ? -11.670 17.304 97.523 1.00 12.73 155 MET B CA 1
ATOM 3385 C C . MET B 1 176 ? -10.773 18.385 98.072 1.00 12.64 155 MET B C 1
ATOM 3386 O O . MET B 1 176 ? -11.082 19.559 97.931 1.00 14.06 155 MET B O 1
ATOM 3391 N N . THR B 1 177 ? -9.647 17.989 98.646 1.00 12.83 156 THR B N 1
ATOM 3392 C CA . THR B 1 177 ? -8.516 18.844 98.954 1.00 13.35 156 THR B CA 1
ATOM 3393 C C . THR B 1 177 ? -7.309 18.559 98.047 1.00 13.05 156 THR B C 1
ATOM 3394 O O . THR B 1 177 ? -6.260 19.162 98.217 1.00 13.59 156 THR B O 1
ATOM 3398 N N . ARG B 1 178 ? -7.493 17.718 97.031 1.00 12.20 157 ARG B N 1
ATOM 3399 C CA . ARG B 1 178 ? -6.416 17.343 96.167 1.00 12.22 157 ARG B CA 1
ATOM 3400 C C . ARG B 1 178 ? -5.835 18.488 95.362 1.00 12.06 157 ARG B C 1
ATOM 3401 O O . ARG B 1 178 ? -4.664 18.433 94.997 1.00 12.76 157 ARG B O 1
ATOM 3409 N N . LEU B 1 179 ? -6.644 19.501 95.040 1.00 11.93 158 LEU B N 1
ATOM 3410 C CA . LEU B 1 179 ? -6.048 20.670 94.374 1.00 12.36 158 LEU B CA 1
ATOM 3411 C C . LEU B 1 179 ? -5.063 21.380 95.298 1.00 13.52 158 LEU B C 1
ATOM 3412 O O . LEU B 1 179 ? -3.947 21.723 94.862 1.00 13.90 158 LEU B O 1
ATOM 3417 N N . ASP B 1 180 ? -5.445 21.580 96.555 1.00 13.87 159 ASP B N 1
ATOM 3418 C CA . ASP B 1 180 ? -4.504 22.149 97.523 1.00 15.06 159 ASP B CA 1
ATOM 3419 C C . ASP B 1 180 ? -3.277 21.253 97.664 1.00 14.15 159 ASP B C 1
ATOM 3420 O O . ASP B 1 180 ? -2.150 21.757 97.771 1.00 14.15 159 ASP B O 1
ATOM 3425 N N . HIS B 1 181 ? -3.465 19.950 97.703 1.00 13.09 160 HIS B N 1
ATOM 3426 C CA . HIS B 1 181 ? -2.372 19.010 97.853 1.00 13.25 160 HIS B CA 1
ATOM 3427 C C . HIS B 1 181 ? -1.430 19.128 96.662 1.00 13.92 160 HIS B C 1
ATOM 3428 O O . HIS B 1 181 ? -0.194 19.216 96.826 1.00 13.94 160 HIS B O 1
ATOM 3435 N N . ASN B 1 182 ? -1.957 19.098 95.418 1.00 12.93 161 ASN B N 1
ATOM 3436 C CA . ASN B 1 182 ? -1.148 19.211 94.232 1.00 13.27 161 ASN B CA 1
ATOM 3437 C C . ASN B 1 182 ? -0.423 20.554 94.187 1.00 13.90 161 ASN B C 1
ATOM 3438 O O . ASN B 1 182 ? 0.739 20.616 93.771 1.00 14.57 161 ASN B O 1
ATOM 3443 N N . ARG B 1 183 ? -1.102 21.625 94.571 1.00 13.95 162 ARG B N 1
ATOM 3444 C CA . ARG B 1 183 ? -0.436 22.951 94.688 1.00 14.56 162 ARG B CA 1
ATOM 3445 C C . ARG B 1 183 ? 0.739 22.907 95.645 1.00 15.92 162 ARG B C 1
ATOM 3446 O O . ARG B 1 183 ? 1.800 23.497 95.350 1.00 16.49 162 ARG B O 1
ATOM 3454 N N . ALA B 1 184 ? 0.577 22.255 96.783 1.00 15.27 163 ALA B N 1
ATOM 3455 C CA . ALA B 1 184 ? 1.673 22.108 97.750 1.00 15.94 163 ALA B CA 1
ATOM 3456 C C . ALA B 1 184 ? 2.798 21.245 97.233 1.00 16.61 163 ALA B C 1
ATOM 3457 O O . ALA B 1 184 ? 3.978 21.578 97.454 1.00 17.52 163 ALA B O 1
ATOM 3459 N N . LEU B 1 185 ? 2.507 20.152 96.542 1.00 15.83 164 LEU B N 1
ATOM 3460 C CA . LEU B 1 185 ? 3.580 19.363 95.938 1.00 16.22 164 LEU B CA 1
ATOM 3461 C C . LEU B 1 185 ? 4.389 20.217 94.978 1.00 17.35 164 LEU B C 1
ATOM 3462 O O . LEU B 1 185 ? 5.647 20.194 94.991 1.00 17.76 164 LEU B O 1
ATOM 3467 N N . SER B 1 186 ? 3.686 20.986 94.133 1.00 16.48 165 SER B N 1
ATOM 3468 C CA . SER B 1 186 ? 4.341 21.790 93.130 1.00 18.09 165 SER B CA 1
ATOM 3469 C C . SER B 1 186 ? 5.183 22.878 93.777 1.00 18.36 165 SER B C 1
ATOM 3470 O O . SER B 1 186 ? 6.320 23.122 93.346 1.00 19.45 165 SER B O 1
ATOM 3473 N N . LEU B 1 187 ? 4.658 23.525 94.798 1.00 18.38 166 LEU B N 1
ATOM 3474 C CA . LEU B 1 187 ? 5.381 24.605 95.468 1.00 19.41 166 LEU B CA 1
ATOM 3475 C C . LEU B 1 187 ? 6.616 24.021 96.114 1.00 19.99 166 LEU B C 1
ATOM 3476 O O . LEU B 1 187 ? 7.715 24.644 96.054 1.00 21.52 166 LEU B O 1
ATOM 3481 N N . LEU B 1 188 ? 6.509 22.909 96.812 1.00 19.69 167 LEU B N 1
ATOM 3482 C CA . LEU B 1 188 ? 7.670 22.289 97.449 1.00 21.48 167 LEU B CA 1
ATOM 3483 C C . LEU B 1 188 ? 8.714 21.930 96.427 1.00 21.79 167 LEU B C 1
ATOM 3484 O O . LEU B 1 188 ? 9.910 22.191 96.655 1.00 23.59 167 LEU B O 1
ATOM 3489 N N . ALA B 1 189 ? 8.340 21.402 95.273 1.00 21.00 168 ALA B N 1
ATOM 3490 C CA . ALA B 1 189 ? 9.281 21.020 94.255 1.00 22.01 168 ALA B CA 1
ATOM 3491 C C . ALA B 1 189 ? 9.961 22.273 93.725 1.00 23.12 168 ALA B C 1
ATOM 3492 O O . ALA B 1 189 ? 11.204 22.269 93.548 1.00 24.20 168 ALA B O 1
ATOM 3494 N N . ARG B 1 190 ? 9.205 23.350 93.491 1.00 23.70 169 ARG B N 1
ATOM 3495 C CA . ARG B 1 190 ? 9.790 24.634 93.006 1.00 26.94 169 ARG B CA 1
ATOM 3496 C C . ARG B 1 190 ? 10.777 25.194 94.036 1.00 27.16 169 ARG B C 1
ATOM 3497 O O . ARG B 1 190 ? 11.890 25.655 93.678 1.00 29.92 169 ARG B O 1
ATOM 3505 N N . LYS B 1 191 ? 10.422 25.164 95.303 1.00 27.04 170 LYS B N 1
ATOM 3506 C CA . LYS B 1 191 ? 11.323 25.699 96.352 1.00 29.44 170 LYS B CA 1
ATOM 3507 C C . LYS B 1 191 ? 12.584 24.893 96.500 1.00 30.02 170 LYS B C 1
ATOM 3508 O O . LYS B 1 191 ? 13.651 25.465 96.811 1.00 30.65 170 LYS B O 1
ATOM 3514 N N . ALA B 1 192 ? 12.496 23.586 96.302 1.00 28.90 171 ALA B N 1
ATOM 3515 C CA . ALA B 1 192 ? 13.635 22.688 96.430 1.00 29.92 171 ALA B CA 1
ATOM 3516 C C . ALA B 1 192 ? 14.408 22.569 95.137 1.00 29.93 171 ALA B C 1
ATOM 3517 O O . ALA B 1 192 ? 15.504 21.984 95.145 1.00 32.34 171 ALA B O 1
ATOM 3519 N N . GLY B 1 193 ? 13.902 23.156 94.051 1.00 30.22 172 GLY B N 1
ATOM 3520 C CA . GLY B 1 193 ? 14.501 23.049 92.723 1.00 30.02 172 GLY B CA 1
ATOM 3521 C C . GLY B 1 193 ? 14.617 21.636 92.167 1.00 29.95 172 GLY B C 1
ATOM 3522 O O . GLY B 1 193 ? 15.575 21.303 91.475 1.00 33.15 172 GLY B O 1
ATOM 3523 N N . VAL B 1 194 ? 13.602 20.808 92.430 1.00 26.76 173 VAL B N 1
ATOM 3524 C CA . VAL B 1 194 ? 13.577 19.427 91.962 1.00 25.95 173 VAL B CA 1
ATOM 3525 C C . VAL B 1 194 ? 12.324 19.154 91.115 1.00 25.05 173 VAL B C 1
ATOM 3526 O O . VAL B 1 194 ? 11.330 19.891 91.202 1.00 25.03 173 VAL B O 1
ATOM 3530 N N . PRO B 1 195 ? 12.347 18.090 90.307 1.00 24.37 174 PRO B N 1
ATOM 3531 C CA . PRO B 1 195 ? 11.122 17.755 89.565 1.00 23.55 174 PRO B CA 1
ATOM 3532 C C . PRO B 1 195 ? 9.998 17.353 90.508 1.00 21.38 174 PRO B C 1
ATOM 3533 O O . PRO B 1 195 ? 10.218 16.676 91.514 1.00 21.86 174 PRO B O 1
ATOM 3537 N N . VAL B 1 196 ? 8.771 17.713 90.156 1.00 20.27 175 VAL B N 1
ATOM 3538 C CA . VAL B 1 196 ? 7.645 17.428 91.045 1.00 20.27 175 VAL B CA 1
ATOM 3539 C C . VAL B 1 196 ? 7.389 15.933 91.194 1.00 19.61 175 VAL B C 1
ATOM 3540 O O . VAL B 1 196 ? 6.906 15.464 92.235 1.00 20.48 175 VAL B O 1
ATOM 3544 N N . SER B 1 197 ? 7.804 15.150 90.213 1.00 21.28 176 SER B N 1
ATOM 3545 C CA . SER B 1 197 ? 7.707 13.685 90.299 1.00 24.49 176 SER B CA 1
ATOM 3546 C C . SER B 1 197 ? 8.498 13.098 91.485 1.00 25.13 176 SER B C 1
ATOM 3547 O O . SER B 1 197 ? 8.160 12.002 91.938 1.00 29.02 176 SER B O 1
ATOM 3550 N N . GLN B 1 198 ? 9.478 13.842 91.990 1.00 26.07 177 GLN B N 1
ATOM 3551 C CA . GLN B 1 198 ? 10.330 13.430 93.116 1.00 28.02 177 GLN B CA 1
ATOM 3552 C C . GLN B 1 198 ? 9.724 13.711 94.473 1.00 26.19 177 GLN B C 1
ATOM 3553 O O . GLN B 1 198 ? 10.246 13.218 95.487 1.00 28.07 177 GLN B O 1
ATOM 3559 N N . VAL B 1 199 ? 8.678 14.530 94.521 1.00 23.87 178 VAL B N 1
ATOM 3560 C CA . VAL B 1 199 ? 8.098 15.021 95.774 1.00 22.08 178 VAL B CA 1
ATOM 3561 C C . VAL B 1 199 ? 6.834 14.262 96.068 1.00 21.12 178 VAL B C 1
ATOM 3562 O O . VAL B 1 199 ? 5.996 14.045 95.185 1.00 20.86 178 VAL B O 1
ATOM 3566 N N . ARG B 1 200 ? 6.643 13.898 97.333 1.00 21.57 179 ARG B N 1
ATOM 3567 C CA . ARG B 1 200 ? 5.411 13.277 97.784 1.00 20.81 179 ARG B CA 1
ATOM 3568 C C . ARG B 1 200 ? 5.149 13.578 99.251 1.00 19.42 179 ARG B C 1
ATOM 3569 O O . ARG B 1 200 ? 6.036 14.041 99.988 1.00 19.38 179 ARG B O 1
ATOM 3577 N N . ASN B 1 201 ? 3.907 13.335 99.662 1.00 18.20 180 ASN B N 1
ATOM 3578 C CA . ASN B 1 201 ? 3.558 13.230 101.078 1.00 18.21 180 ASN B CA 1
ATOM 3579 C C . ASN B 1 201 ? 3.547 14.539 101.836 1.00 18.71 180 ASN B C 1
ATOM 3580 O O . ASN B 1 201 ? 3.652 14.567 103.052 1.00 18.48 180 ASN B O 1
ATOM 3585 N N . VAL B 1 202 ? 3.282 15.618 101.101 1.00 17.65 181 VAL B N 1
ATOM 3586 C CA . VAL B 1 202 ? 2.634 16.768 101.702 1.00 17.34 181 VAL B CA 1
ATOM 3587 C C . VAL B 1 202 ? 1.278 16.346 102.261 1.00 17.04 181 VAL B C 1
ATOM 3588 O O . VAL B 1 202 ? 0.717 15.316 101.852 1.00 16.24 181 VAL B O 1
ATOM 3592 N N . ILE B 1 203 ? 0.732 17.106 103.196 1.00 16.53 182 ILE B N 1
ATOM 3593 C CA . ILE B 1 203 ? -0.576 16.828 103.770 1.00 16.39 182 ILE B CA 1
ATOM 3594 C C . ILE B 1 203 ? -1.356 18.115 103.865 1.00 15.97 182 ILE B C 1
ATOM 3595 O O . ILE B 1 203 ? -0.834 19.113 104.360 1.00 17.80 182 ILE B O 1
ATOM 3600 N N . ILE B 1 204 ? -2.604 18.098 103.453 1.00 15.54 183 ILE B N 1
ATOM 3601 C CA . ILE B 1 204 ? -3.524 19.205 103.680 1.00 15.80 183 ILE B CA 1
ATOM 3602 C C . ILE B 1 204 ? -4.492 18.720 104.752 1.00 15.53 183 ILE B C 1
ATOM 3603 O O . ILE B 1 204 ? -5.259 17.767 104.508 1.00 16.02 183 ILE B O 1
ATOM 3608 N N . TRP B 1 205 ? -4.465 19.321 105.950 1.00 15.50 184 TRP B N 1
ATOM 3609 C CA . TRP B 1 205 ? -5.358 18.940 107.034 1.00 16.11 184 TRP B CA 1
ATOM 3610 C C . TRP B 1 205 ? -6.561 19.849 107.078 1.00 15.24 184 TRP B C 1
ATOM 3611 O O . TRP B 1 205 ? -6.451 21.076 106.932 1.00 16.36 184 TRP B O 1
ATOM 3622 N N . GLY B 1 206 ? -7.712 19.265 107.334 1.00 16.05 185 GLY B N 1
ATOM 3623 C CA . GLY B 1 206 ? -8.880 20.038 107.739 1.00 15.53 185 GLY B CA 1
ATOM 3624 C C . GLY B 1 206 ? -9.839 20.441 106.665 1.00 15.76 185 GLY B C 1
ATOM 3625 O O . GLY B 1 206 ? -10.291 19.608 105.867 1.00 15.18 185 GLY B O 1
ATOM 3626 N N . ASN B 1 207 ? -10.188 21.720 106.666 1.00 16.09 186 ASN B N 1
ATOM 3627 C CA . ASN B 1 207 ? -11.207 22.248 105.790 1.00 16.30 186 ASN B CA 1
ATOM 3628 C C . ASN B 1 207 ? -10.574 22.691 104.461 1.00 15.99 186 ASN B C 1
ATOM 3629 O O . ASN B 1 207 ? -9.462 23.231 104.457 1.00 17.79 186 ASN B O 1
ATOM 3634 N N . HIS B 1 208 ? -11.314 22.552 103.373 1.00 16.56 187 HIS B N 1
ATOM 3635 C CA . HIS B 1 208 ? -10.931 23.121 102.087 1.00 16.92 187 HIS B CA 1
ATOM 3636 C C . HIS B 1 208 ? -11.342 24.600 102.092 1.00 18.05 187 HIS B C 1
ATOM 3637 O O . HIS B 1 208 ? -12.367 24.997 101.561 1.00 18.75 187 HIS B O 1
ATOM 3644 N N . SER B 1 209 ? -10.516 25.390 102.734 1.00 18.20 188 SER B N 1
ATOM 3645 C CA . SER B 1 209 ? -10.785 26.812 102.994 1.00 18.88 188 SER B CA 1
ATOM 3646 C C . SER B 1 209 ? -9.458 27.443 103.441 1.00 18.92 188 SER B C 1
ATOM 3647 O O . SER B 1 209 ? -8.417 26.775 103.555 1.00 18.99 188 SER B O 1
ATOM 3650 N N . SER B 1 210 ? -9.534 28.712 103.814 1.00 20.56 189 SER B N 1
ATOM 3651 C CA . SER B 1 210 ? -8.387 29.425 104.353 1.00 21.96 189 SER B CA 1
ATOM 3652 C C . SER B 1 210 ? -7.871 28.882 105.674 1.00 21.89 189 SER B C 1
ATOM 3653 O O . SER B 1 210 ? -6.762 29.264 106.082 1.00 23.57 189 SER B O 1
ATOM 3656 N N . THR B 1 211 ? -8.625 28.024 106.369 1.00 19.48 190 THR B N 1
ATOM 3657 C CA . THR B 1 211 ? -8.114 27.385 107.571 1.00 19.96 190 THR B CA 1
ATOM 3658 C C . THR B 1 211 ? -7.435 26.064 107.327 1.00 18.15 190 THR B C 1
ATOM 3659 O O . THR B 1 211 ? -6.958 25.450 108.267 1.00 19.23 190 THR B O 1
ATOM 3663 N N . GLN B 1 212 ? -7.355 25.596 106.061 1.00 17.90 191 GLN B N 1
ATOM 3664 C CA . GLN B 1 212 ? -6.569 24.398 105.757 1.00 18.24 191 GLN B CA 1
ATOM 3665 C C . GLN B 1 212 ? -5.188 24.501 106.360 1.00 17.02 191 GLN B C 1
ATOM 3666 O O . GLN B 1 212 ? -4.594 25.609 106.426 1.00 19.07 191 GLN B O 1
ATOM 3672 N N . VAL B 1 213 ? -4.630 23.388 106.798 1.00 18.09 192 VAL B N 1
ATOM 3673 C CA . VAL B 1 213 ? -3.286 23.378 107.295 1.00 18.84 192 VAL B CA 1
ATOM 3674 C C . VAL B 1 213 ? -2.409 22.636 106.309 1.00 18.79 192 VAL B C 1
ATOM 3675 O O . VAL B 1 213 ? -2.394 21.392 106.281 1.00 19.22 192 VAL B O 1
ATOM 3679 N N . PRO B 1 214 ? -1.666 23.377 105.457 1.00 18.64 193 PRO B N 1
ATOM 3680 C CA . PRO B 1 214 ? -0.712 22.725 104.549 1.00 19.88 193 PRO B CA 1
ATOM 3681 C C . PRO B 1 214 ? 0.517 22.323 105.342 1.00 20.88 193 PRO B C 1
ATOM 3682 O O . PRO B 1 214 ? 1.064 23.168 106.106 1.00 25.63 193 PRO B O 1
ATOM 3686 N N . ASP B 1 215 ? 0.960 21.091 105.242 1.00 20.01 194 ASP B N 1
ATOM 3687 C CA . ASP B 1 215 ? 1.968 20.534 106.152 1.00 20.11 194 ASP B CA 1
ATOM 3688 C C . ASP B 1 215 ? 3.000 19.798 105.314 1.00 20.63 194 ASP B C 1
ATOM 3689 O O . ASP B 1 215 ? 2.652 18.890 104.516 1.00 19.71 194 ASP B O 1
ATOM 3694 N N . THR B 1 216 ? 4.265 20.162 105.457 1.00 20.88 195 THR B N 1
ATOM 3695 C CA . THR B 1 216 ? 5.355 19.529 104.738 1.00 22.00 195 THR B CA 1
ATOM 3696 C C . THR B 1 216 ? 6.240 18.696 105.650 1.00 22.01 195 THR B C 1
ATOM 3697 O O . THR B 1 216 ? 7.225 18.152 105.194 1.00 22.69 195 THR B O 1
ATOM 3701 N N . ASP B 1 217 ? 5.848 18.525 106.904 1.00 22.68 196 ASP B N 1
ATOM 3702 C CA . ASP B 1 217 ? 6.722 17.830 107.877 1.00 25.13 196 ASP B CA 1
ATOM 3703 C C . ASP B 1 217 ? 7.016 16.365 107.561 1.00 25.79 196 ASP B C 1
ATOM 3704 O O . ASP B 1 217 ? 8.064 15.835 107.955 1.00 27.73 196 ASP B O 1
ATOM 3709 N N . SER B 1 218 ? 6.104 15.721 106.829 1.00 24.48 197 SER B N 1
ATOM 3710 C CA . SER B 1 218 ? 6.204 14.335 106.456 1.00 24.91 197 SER B CA 1
ATOM 3711 C C . SER B 1 218 ? 6.583 14.177 104.990 1.00 23.61 197 SER B C 1
ATOM 3712 O O . SER B 1 218 ? 6.724 13.077 104.513 1.00 24.45 197 SER B O 1
ATOM 3715 N N . ALA B 1 219 ? 6.820 15.274 104.288 1.00 21.74 198 ALA B N 1
ATOM 3716 C CA . ALA B 1 219 ? 7.060 15.184 102.862 1.00 22.35 198 ALA B CA 1
ATOM 3717 C C . ALA B 1 219 ? 8.441 14.598 102.584 1.00 24.13 198 ALA B C 1
ATOM 3718 O O . ALA B 1 219 ? 9.379 14.752 103.388 1.00 24.98 198 ALA B O 1
ATOM 3720 N N . VAL B 1 220 ? 8.578 13.935 101.448 1.00 23.98 199 VAL B N 1
ATOM 3721 C CA . VAL B 1 220 ? 9.797 13.240 101.051 1.00 26.91 199 VAL B CA 1
ATOM 3722 C C . VAL B 1 220 ? 10.187 13.738 99.670 1.00 28.27 199 VAL B C 1
ATOM 3723 O O . VAL B 1 220 ? 9.339 13.948 98.789 1.00 26.75 199 VAL B O 1
ATOM 3727 N N . ILE B 1 221 ? 11.481 13.898 99.470 1.00 31.89 200 ILE B N 1
ATOM 3728 C CA . ILE B 1 221 ? 12.018 14.124 98.141 1.00 35.02 200 ILE B CA 1
ATOM 3729 C C . ILE B 1 221 ? 12.917 12.946 97.784 1.00 34.94 200 ILE B C 1
ATOM 3730 O O . ILE B 1 221 ? 13.954 12.729 98.425 1.00 36.85 200 ILE B O 1
ATOM 3735 N N . GLY B 1 222 ? 12.487 12.149 96.811 1.00 35.70 201 GLY B N 1
ATOM 3736 C CA . GLY B 1 222 ? 13.162 10.891 96.514 1.00 38.39 201 GLY B CA 1
ATOM 3737 C C . GLY B 1 222 ? 12.903 9.876 97.617 1.00 38.78 201 GLY B C 1
ATOM 3738 O O . GLY B 1 222 ? 11.770 9.421 97.788 1.00 39.68 201 GLY B O 1
ATOM 3739 N N . THR B 1 223 ? 13.963 9.510 98.343 1.00 40.01 202 THR B N 1
ATOM 3740 C CA . THR B 1 223 ? 13.870 8.684 99.557 1.00 41.68 202 THR B CA 1
ATOM 3741 C C . THR B 1 223 ? 14.164 9.533 100.810 1.00 43.78 202 THR B C 1
ATOM 3742 O O . THR B 1 223 ? 14.151 9.015 101.931 1.00 45.25 202 THR B O 1
ATOM 3744 N N . THR B 1 224 ? 14.406 10.833 100.606 1.00 44.26 203 THR B N 1
ATOM 3745 C CA . THR B 1 224 ? 14.927 11.737 101.637 1.00 45.22 203 THR B CA 1
ATOM 3746 C C . THR B 1 224 ? 13.842 12.623 102.282 1.00 43.56 203 THR B C 1
ATOM 3747 O O . THR B 1 224 ? 13.167 13.385 101.589 1.00 38.12 203 THR B O 1
ATOM 3751 N N . PRO B 1 225 ? 13.685 12.547 103.617 1.00 44.44 204 PRO B N 1
ATOM 3752 C CA . PRO B 1 225 ? 12.771 13.464 104.317 1.00 43.55 204 PRO B CA 1
ATOM 3753 C C . PRO B 1 225 ? 12.924 14.934 103.909 1.00 44.34 204 PRO B C 1
ATOM 3754 O O . PRO B 1 225 ? 14.052 15.398 103.726 1.00 45.06 204 PRO B O 1
ATOM 3758 N N . ASP B 1 238 ? 6.921 31.406 104.059 1.00 37.82 217 ASP B N 1
ATOM 3759 C CA . ASP B 1 238 ? 5.786 31.765 103.191 1.00 35.36 217 ASP B CA 1
ATOM 3760 C C . ASP B 1 238 ? 4.930 30.583 102.663 1.00 31.89 217 ASP B C 1
ATOM 3761 O O . ASP B 1 238 ? 3.917 30.825 102.024 1.00 30.79 217 ASP B O 1
ATOM 3763 N N . PHE B 1 239 ? 5.338 29.338 102.918 1.00 29.37 218 PHE B N 1
ATOM 3764 C CA . PHE B 1 239 ? 4.717 28.161 102.286 1.00 26.02 218 PHE B CA 1
ATOM 3765 C C . PHE B 1 239 ? 3.213 28.121 102.484 1.00 25.18 218 PHE B C 1
ATOM 3766 O O . PHE B 1 239 ? 2.451 27.951 101.520 1.00 24.18 218 PHE B O 1
ATOM 3774 N N . VAL B 1 240 ? 2.784 28.240 103.732 1.00 25.56 219 VAL B N 1
ATOM 3775 C CA . VAL B 1 240 ? 1.366 28.156 104.059 1.00 24.54 219 VAL B CA 1
ATOM 3776 C C . VAL B 1 240 ? 0.562 29.241 103.346 1.00 23.89 219 VAL B C 1
ATOM 3777 O O . VAL B 1 240 ? -0.509 28.965 102.772 1.00 24.40 219 VAL B O 1
ATOM 3781 N N . GLN B 1 241 ? 1.030 30.484 103.398 1.00 25.31 220 GLN B N 1
ATOM 3782 C CA . GLN B 1 241 ? 0.311 31.605 102.800 1.00 24.98 220 GLN B CA 1
ATOM 3783 C C . GLN B 1 241 ? 0.220 31.433 101.294 1.00 25.66 220 GLN B C 1
ATOM 3784 O O . GLN B 1 241 ? -0.821 31.741 100.696 1.00 25.54 220 GLN B O 1
ATOM 3786 N N . VAL B 1 242 ? 1.285 30.932 100.673 1.00 25.03 221 VAL B N 1
ATOM 3787 C CA . VAL B 1 242 ? 1.265 30.737 99.237 1.00 25.22 221 VAL B CA 1
ATOM 3788 C C . VAL B 1 242 ? 0.224 29.680 98.809 1.00 22.38 221 VAL B C 1
ATOM 3789 O O . VAL B 1 242 ? -0.525 29.888 97.851 1.00 22.35 221 VAL B O 1
ATOM 3793 N N . VAL B 1 243 ? 0.177 28.552 99.509 1.00 20.95 222 VAL B N 1
ATOM 3794 C CA . VAL B 1 243 ? -0.815 27.532 99.192 1.00 20.30 222 VAL B CA 1
ATOM 3795 C C . VAL B 1 243 ? -2.207 28.099 99.429 1.00 20.26 222 VAL B C 1
ATOM 3796 O O . VAL B 1 243 ? -3.100 27.963 98.614 1.00 20.65 222 VAL B O 1
ATOM 3800 N N . ARG B 1 244 ? -2.415 28.743 100.588 1.00 20.22 223 ARG B N 1
ATOM 3801 C CA . ARG B 1 244 ? -3.722 29.272 100.896 1.00 20.55 223 ARG B CA 1
ATOM 3802 C C . ARG B 1 244 ? -4.138 30.356 99.915 1.00 19.64 223 ARG B C 1
ATOM 3803 O O . ARG B 1 244 ? -5.327 30.423 99.589 1.00 22.54 223 ARG B O 1
ATOM 3811 N N . GLY B 1 245 ? -3.184 31.133 99.402 1.00 20.80 224 GLY B N 1
ATOM 3812 C CA . GLY B 1 245 ? -3.464 32.235 98.509 1.00 20.31 224 GLY B CA 1
ATOM 3813 C C . GLY B 1 245 ? -3.512 31.897 97.010 1.00 19.44 224 GLY B C 1
ATOM 3814 O O . GLY B 1 245 ? -3.792 32.753 96.171 1.00 20.68 224 GLY B O 1
ATOM 3815 N N . ARG B 1 246 ? -3.267 30.629 96.666 1.00 18.81 225 ARG B N 1
ATOM 3816 C CA . ARG B 1 246 ? -3.000 30.268 95.261 1.00 18.22 225 ARG B CA 1
ATOM 3817 C C . ARG B 1 246 ? -4.216 30.483 94.396 1.00 17.91 225 ARG B C 1
ATOM 3818 O O . ARG B 1 246 ? -4.123 30.971 93.273 1.00 18.20 225 ARG B O 1
ATOM 3826 N N . GLY B 1 247 ? -5.396 30.101 94.892 1.00 18.28 226 GLY B N 1
ATOM 3827 C CA . GLY B 1 247 ? -6.601 30.281 94.127 1.00 17.85 226 GLY B CA 1
ATOM 3828 C C . GLY B 1 247 ? -6.854 31.728 93.728 1.00 19.06 226 GLY B C 1
ATOM 3829 O O . GLY B 1 247 ? -7.242 32.037 92.614 1.00 18.63 226 GLY B O 1
ATOM 3830 N N . ALA B 1 248 ? -6.593 32.641 94.663 1.00 18.97 227 ALA B N 1
ATOM 3831 C CA . ALA B 1 248 ? -6.739 34.070 94.403 1.00 19.91 227 ALA B CA 1
ATOM 3832 C C . ALA B 1 248 ? -5.705 34.547 93.400 1.00 19.34 227 ALA B C 1
ATOM 3833 O O . ALA B 1 248 ? -5.961 35.417 92.588 1.00 20.16 227 ALA B O 1
ATOM 3835 N N . GLU B 1 249 ? -4.506 33.977 93.463 1.00 19.41 228 GLU B N 1
ATOM 3836 C CA . GLU B 1 249 ? -3.485 34.301 92.457 1.00 19.58 228 GLU B CA 1
ATOM 3837 C C . GLU B 1 249 ? -3.919 33.907 91.048 1.00 20.19 228 GLU B C 1
ATOM 3838 O O . GLU B 1 249 ? -3.723 34.657 90.097 1.00 19.50 228 GLU B O 1
ATOM 3844 N N . ILE B 1 250 ? -4.512 32.722 90.917 1.00 18.68 229 ILE B N 1
ATOM 3845 C CA . ILE B 1 250 ? -4.998 32.315 89.604 1.00 18.95 229 ILE B CA 1
ATOM 3846 C C . ILE B 1 250 ? -6.056 33.305 89.096 1.00 18.19 229 ILE B C 1
ATOM 3847 O O . ILE B 1 250 ? -6.081 33.663 87.918 1.00 18.54 229 ILE B O 1
ATOM 3852 N N . ILE B 1 251 ? -6.981 33.696 89.978 1.00 18.09 230 ILE B N 1
ATOM 3853 C CA . ILE B 1 251 ? -7.997 34.654 89.549 1.00 19.15 230 ILE B CA 1
ATOM 3854 C C . ILE B 1 251 ? -7.383 35.994 89.118 1.00 19.06 230 ILE B C 1
ATOM 3855 O O . ILE B 1 251 ? -7.799 36.577 88.134 1.00 19.73 230 ILE B O 1
ATOM 3860 N N . GLN B 1 252 ? -6.332 36.452 89.803 1.00 18.76 231 GLN B N 1
ATOM 3861 C CA . GLN B 1 252 ? -5.677 37.667 89.400 1.00 20.23 231 GLN B CA 1
ATOM 3862 C C . GLN B 1 252 ? -5.086 37.561 87.993 1.00 19.58 231 GLN B C 1
ATOM 3863 O O . GLN B 1 252 ? -5.166 38.482 87.199 1.00 20.99 231 GLN B O 1
ATOM 3869 N N . LEU B 1 253 ? -4.464 36.412 87.714 1.00 18.02 232 LEU B N 1
ATOM 3870 C CA . LEU B 1 253 ? -3.806 36.224 86.416 1.00 18.30 232 LEU B CA 1
ATOM 3871 C C . LEU B 1 253 ? -4.820 35.954 85.276 1.00 18.47 232 LEU B C 1
ATOM 3872 O O . LEU B 1 253 ? -4.674 36.466 84.190 1.00 20.92 232 LEU B O 1
ATOM 3877 N N . ARG B 1 254 ? -5.823 35.144 85.581 1.00 20.58 233 ARG B N 1
ATOM 3878 C CA A ARG B 1 254 ? -6.714 34.652 84.533 0.60 21.23 233 ARG B CA 1
ATOM 3879 C CA B ARG B 1 254 ? -6.757 34.498 84.639 0.40 21.04 233 ARG B CA 1
ATOM 3880 C C . ARG B 1 254 ? -8.027 35.354 84.464 1.00 21.55 233 ARG B C 1
ATOM 3881 O O . ARG B 1 254 ? -8.663 35.339 83.405 1.00 23.26 233 ARG B O 1
ATOM 3896 N N . GLY B 1 255 ? -8.431 35.986 85.572 1.00 21.52 234 GLY B N 1
ATOM 3897 C CA . GLY B 1 255 ? -9.727 36.668 85.666 1.00 22.04 234 GLY B CA 1
ATOM 3898 C C . GLY B 1 255 ? -10.859 35.722 85.922 1.00 22.97 234 GLY B C 1
ATOM 3899 O O . GLY B 1 255 ? -12.006 36.156 85.927 1.00 25.26 234 GLY B O 1
ATOM 3900 N N . LEU B 1 256 ? -10.523 34.462 86.197 1.00 22.18 235 LEU B N 1
ATOM 3901 C CA . LEU B 1 256 ? -11.457 33.362 86.357 1.00 24.06 235 LEU B CA 1
ATOM 3902 C C . LEU B 1 256 ? -10.819 32.407 87.346 1.00 22.15 235 LEU B C 1
ATOM 3903 O O . LEU B 1 256 ? -9.576 32.358 87.446 1.00 19.38 235 LEU B O 1
ATOM 3908 N N . SER B 1 257 ? -11.644 31.669 88.069 1.00 21.48 236 SER B N 1
ATOM 3909 C CA . SER B 1 257 ? -11.166 30.669 89.004 1.00 19.84 236 SER B CA 1
ATOM 3910 C C . SER B 1 257 ? -10.492 29.507 88.226 1.00 16.83 236 SER B C 1
ATOM 3911 O O . SER B 1 257 ? -10.765 29.235 87.078 1.00 17.34 236 SER B O 1
ATOM 3914 N N . SER B 1 258 ? -9.637 28.789 88.926 1.00 16.51 237 SER B N 1
ATOM 3915 C CA A SER B 1 258 ? -9.011 27.580 88.427 0.50 16.25 237 SER B CA 1
ATOM 3916 C CA B SER B 1 258 ? -9.013 27.592 88.408 0.50 15.86 237 SER B CA 1
ATOM 3917 C C . SER B 1 258 ? -10.087 26.643 87.874 1.00 15.06 237 SER B C 1
ATOM 3918 O O . SER B 1 258 ? -11.161 26.475 88.489 1.00 16.93 237 SER B O 1
ATOM 3923 N N . ALA B 1 259 ? -9.805 26.028 86.739 1.00 13.15 238 ALA B N 1
ATOM 3924 C CA . ALA B 1 259 ? -10.695 25.031 86.122 1.00 12.65 238 ALA B CA 1
ATOM 3925 C C . ALA B 1 259 ? -9.895 23.807 85.711 1.00 12.92 238 ALA B C 1
ATOM 3926 O O . ALA B 1 259 ? -10.171 22.701 86.191 1.00 13.13 238 ALA B O 1
ATOM 3928 N N . MET B 1 260 ? -8.951 23.962 84.820 1.00 12.36 239 MET B N 1
ATOM 3929 C CA . MET B 1 260 ? -8.073 22.886 84.417 1.00 12.49 239 MET B CA 1
ATOM 3930 C C . MET B 1 260 ? -7.484 22.129 85.596 1.00 12.32 239 MET B C 1
ATOM 3931 O O . MET B 1 260 ? -7.498 20.898 85.640 1.00 12.66 239 MET B O 1
ATOM 3936 N N . SER B 1 261 ? -6.891 22.859 86.502 1.00 11.76 240 SER B N 1
ATOM 3937 C CA . SER B 1 261 ? -6.202 22.218 87.620 1.00 12.33 240 SER B CA 1
ATOM 3938 C C . SER B 1 261 ? -7.179 21.562 88.582 1.00 11.86 240 SER B C 1
ATOM 3939 O O . SER B 1 261 ? -6.802 20.568 89.207 1.00 11.87 240 SER B O 1
ATOM 3942 N N . ALA B 1 262 ? -8.350 22.167 88.760 1.00 11.70 241 ALA B N 1
ATOM 3943 C CA . ALA B 1 262 ? -9.341 21.535 89.609 1.00 11.86 241 ALA B CA 1
ATOM 3944 C C . ALA B 1 262 ? -9.918 20.250 89.037 1.00 11.23 241 ALA B C 1
ATOM 3945 O O . ALA B 1 262 ? -10.089 19.261 89.744 1.00 11.93 241 ALA B O 1
ATOM 3947 N N . ALA B 1 263 ? -10.105 20.234 87.721 1.00 11.56 242 ALA B N 1
ATOM 3948 C CA . ALA B 1 263 ? -10.531 19.035 87.029 1.00 11.16 242 ALA B CA 1
ATOM 3949 C C . ALA B 1 263 ? -9.505 17.945 87.136 1.00 11.22 242 ALA B C 1
ATOM 3950 O O . ALA B 1 263 ? -9.821 16.774 87.409 1.00 11.73 242 ALA B O 1
ATOM 3952 N N . LYS B 1 264 ? -8.239 18.299 86.935 1.00 10.73 243 LYS B N 1
ATOM 3953 C CA . LYS B 1 264 ? -7.183 17.330 87.031 1.00 11.01 243 LYS B CA 1
ATOM 3954 C C . LYS B 1 264 ? -7.144 16.725 88.461 1.00 11.52 243 LYS B C 1
ATOM 3955 O O . LYS B 1 264 ? -6.960 15.528 88.622 1.00 11.74 243 LYS B O 1
ATOM 3961 N N . ALA B 1 265 ? -7.223 17.587 89.455 1.00 11.13 244 ALA B N 1
ATOM 3962 C CA . ALA B 1 265 ? -7.259 17.120 90.853 1.00 11.34 244 ALA B CA 1
ATOM 3963 C C . ALA B 1 265 ? -8.445 16.206 91.151 1.00 11.54 244 ALA B C 1
ATOM 3964 O O . ALA B 1 265 ? -8.276 15.245 91.907 1.00 11.85 244 ALA B O 1
ATOM 3966 N N . ALA B 1 266 ? -9.596 16.479 90.556 1.00 11.10 245 ALA B N 1
ATOM 3967 C CA . ALA B 1 266 ? -10.757 15.629 90.773 1.00 11.46 245 ALA B CA 1
ATOM 3968 C C . ALA B 1 266 ? -10.496 14.230 90.204 1.00 11.99 245 ALA B C 1
ATOM 3969 O O . ALA B 1 266 ? -10.848 13.220 90.808 1.00 12.33 245 ALA B O 1
ATOM 3971 N N . VAL B 1 267 ? -9.920 14.203 89.008 1.00 11.59 246 VAL B N 1
ATOM 3972 C CA . VAL B 1 267 ? -9.526 12.921 88.434 1.00 12.41 246 VAL B CA 1
ATOM 3973 C C . VAL B 1 267 ? -8.541 12.209 89.338 1.00 12.02 246 VAL B C 1
ATOM 3974 O O . VAL B 1 267 ? -8.678 11.002 89.584 1.00 13.36 246 VAL B O 1
ATOM 3978 N N . ASP B 1 268 ? -7.503 12.897 89.819 1.00 12.01 247 ASP B N 1
ATOM 3979 C CA . ASP B 1 268 ? -6.525 12.279 90.705 1.00 12.21 247 ASP B CA 1
ATOM 3980 C C . ASP B 1 268 ? -7.204 11.741 91.977 1.00 12.22 247 ASP B C 1
ATOM 3981 O O . ASP B 1 268 ? -6.863 10.645 92.427 1.00 12.64 247 ASP B O 1
ATOM 3986 N N . HIS B 1 269 ? -8.093 12.512 92.577 1.00 11.99 248 HIS B N 1
ATOM 3987 C CA . HIS B 1 269 ? -8.757 12.097 93.826 1.00 12.04 248 HIS B CA 1
ATOM 3988 C C . HIS B 1 269 ? -9.491 10.775 93.589 1.00 12.35 248 HIS B C 1
ATOM 3989 O O . HIS B 1 269 ? -9.324 9.827 94.347 1.00 13.21 248 HIS B O 1
ATOM 3996 N N . VAL B 1 270 ? -10.302 10.688 92.530 1.00 12.26 249 VAL B N 1
ATOM 3997 C CA . VAL B 1 270 ? -11.080 9.474 92.288 1.00 12.60 249 VAL B CA 1
ATOM 3998 C C . VAL B 1 270 ? -10.212 8.348 91.801 1.00 13.19 249 VAL B C 1
ATOM 3999 O O . VAL B 1 270 ? -10.377 7.203 92.228 1.00 13.41 249 VAL B O 1
ATOM 4003 N N . HIS B 1 271 ? -9.323 8.630 90.854 1.00 12.73 250 HIS B N 1
ATOM 4004 C CA . HIS B 1 271 ? -8.416 7.626 90.365 1.00 13.62 250 HIS B CA 1
ATOM 4005 C C . HIS B 1 271 ? -7.660 6.980 91.500 1.00 14.37 250 HIS B C 1
ATOM 4006 O O . HIS B 1 271 ? -7.580 5.741 91.586 1.00 15.28 250 HIS B O 1
ATOM 4013 N N . ASP B 1 272 ? -7.052 7.767 92.368 1.00 13.16 251 ASP B N 1
ATOM 4014 C CA . ASP B 1 272 ? -6.251 7.193 93.437 1.00 14.09 251 ASP B CA 1
ATOM 4015 C C . ASP B 1 272 ? -7.093 6.398 94.431 1.00 14.81 251 ASP B C 1
ATOM 4016 O O . ASP B 1 272 ? -6.645 5.364 94.977 1.00 15.12 251 ASP B O 1
ATOM 4021 N N . TRP B 1 273 ? -8.308 6.854 94.676 1.00 13.88 252 TRP B N 1
ATOM 4022 C CA . TRP B 1 273 ? -9.254 6.160 95.540 1.00 13.92 252 TRP B CA 1
ATOM 4023 C C . TRP B 1 273 ? -9.568 4.788 94.999 1.00 14.47 252 TRP B C 1
ATOM 4024 O O . TRP B 1 273 ? -9.489 3.784 95.760 1.00 15.85 252 TRP B O 1
ATOM 4035 N N . ILE B 1 274 ? -9.883 4.678 93.710 1.00 14.23 253 ILE B N 1
ATOM 4036 C CA . ILE B 1 274 ? -10.338 3.444 93.108 1.00 15.76 253 ILE B CA 1
ATOM 4037 C C . ILE B 1 274 ? -9.153 2.550 92.759 1.00 16.03 253 ILE B C 1
ATOM 4038 O O . ILE B 1 274 ? -9.168 1.348 93.088 1.00 18.31 253 ILE B O 1
ATOM 4043 N N . HIS B 1 275 ? -8.173 3.073 92.059 1.00 15.90 254 HIS B N 1
ATOM 4044 C CA . HIS B 1 275 ? -6.997 2.319 91.647 1.00 16.36 254 HIS B CA 1
ATOM 4045 C C . HIS B 1 275 ? -6.082 1.986 92.797 1.00 17.40 254 HIS B C 1
ATOM 4046 O O . HIS B 1 275 ? -5.379 0.971 92.749 1.00 18.61 254 HIS B O 1
ATOM 4053 N N . GLY B 1 276 ? -6.009 2.842 93.791 1.00 16.39 255 GLY B N 1
ATOM 4054 C CA . GLY B 1 276 ? -5.096 2.699 94.912 1.00 16.41 255 GLY B CA 1
ATOM 4055 C C . GLY B 1 276 ? -3.900 3.597 94.806 1.00 16.67 255 GLY B C 1
ATOM 4056 O O . GLY B 1 276 ? -3.460 3.920 93.706 1.00 17.72 255 GLY B O 1
ATOM 4057 N N . THR B 1 277 ? -3.357 3.967 95.940 1.00 17.42 256 THR B N 1
ATOM 4058 C CA . THR B 1 277 ? -2.147 4.752 96.033 1.00 17.67 256 THR B CA 1
ATOM 4059 C C . THR B 1 277 ? -0.932 3.810 96.039 1.00 18.68 256 THR B C 1
ATOM 4060 O O . THR B 1 277 ? -0.916 2.774 96.705 1.00 19.80 256 THR B O 1
ATOM 4064 N N . PRO B 1 278 ? 0.138 4.198 95.328 1.00 18.49 257 PRO B N 1
ATOM 4065 C CA . PRO B 1 278 ? 1.347 3.360 95.335 1.00 19.98 257 PRO B CA 1
ATOM 4066 C C . PRO B 1 278 ? 1.962 3.265 96.681 1.00 20.34 257 PRO B C 1
ATOM 4067 O O . PRO B 1 278 ? 1.755 4.148 97.545 1.00 20.46 257 PRO B O 1
ATOM 4071 N N . GLU B 1 279 ? 2.758 2.214 96.894 1.00 22.30 258 GLU B N 1
ATOM 4072 C CA . GLU B 1 279 ? 3.424 2.007 98.175 1.00 23.92 258 GLU B CA 1
ATOM 4073 C C . GLU B 1 279 ? 4.223 3.235 98.604 1.00 22.29 258 GLU B C 1
ATOM 4074 O O . GLU B 1 279 ? 4.898 3.827 97.783 1.00 23.99 258 GLU B O 1
ATOM 4076 N N . GLY B 1 280 ? 4.026 3.654 99.851 1.00 23.49 259 GLY B N 1
ATOM 4077 C CA . GLY B 1 280 ? 4.763 4.784 100.417 1.00 23.58 259 GLY B CA 1
ATOM 4078 C C . GLY B 1 280 ? 4.149 6.149 100.165 1.00 22.38 259 GLY B C 1
ATOM 4079 O O . GLY B 1 280 ? 4.646 7.148 100.707 1.00 24.95 259 GLY B O 1
ATOM 4080 N N . VAL B 1 281 ? 3.068 6.204 99.389 1.00 20.94 260 VAL B N 1
ATOM 4081 C CA . VAL B 1 281 ? 2.412 7.476 99.022 1.00 20.07 260 VAL B CA 1
ATOM 4082 C C . VAL B 1 281 ? 1.126 7.700 99.810 1.00 20.80 260 VAL B C 1
ATOM 4083 O O . VAL B 1 281 ? 0.303 6.801 99.941 1.00 21.53 260 VAL B O 1
ATOM 4087 N N . TYR B 1 282 ? 0.949 8.899 100.325 1.00 18.84 261 TYR B N 1
ATOM 4088 C CA . TYR B 1 282 ? -0.392 9.224 100.833 1.00 18.82 261 TYR B CA 1
ATOM 4089 C C . TYR B 1 282 ? -0.811 10.508 100.174 1.00 17.99 261 TYR B C 1
ATOM 4090 O O . TYR B 1 282 ? -0.017 11.286 99.693 1.00 18.48 261 TYR B O 1
ATOM 4099 N N . VAL B 1 283 ? -2.134 10.630 100.064 1.00 15.87 262 VAL B N 1
ATOM 4100 C CA . VAL B 1 283 ? -2.772 11.761 99.457 1.00 15.15 262 VAL B CA 1
ATOM 4101 C C . VAL B 1 283 ? -3.815 12.347 100.345 1.00 14.48 262 VAL B C 1
ATOM 4102 O O . VAL B 1 283 ? -4.456 11.645 101.140 1.00 15.14 262 VAL B O 1
ATOM 4106 N N . SER B 1 284 ? -4.066 13.628 100.204 1.00 13.28 263 SER B N 1
ATOM 4107 C CA . SER B 1 284 ? -5.041 14.287 101.072 1.00 13.50 263 SER B CA 1
ATOM 4108 C C . SER B 1 284 ? -6.434 14.064 100.545 1.00 13.11 263 SER B C 1
ATOM 4109 O O . SER B 1 284 ? -6.673 14.220 99.331 1.00 13.58 263 SER B O 1
ATOM 4112 N N . MET B 1 285 ? -7.337 13.719 101.452 1.00 13.77 264 MET B N 1
ATOM 4113 C CA . MET B 1 285 ? -8.753 13.503 101.121 1.00 13.22 264 MET B CA 1
ATOM 4114 C C . MET B 1 285 ? -9.600 13.968 102.275 1.00 13.13 264 MET B C 1
ATOM 4115 O O . MET B 1 285 ? -9.315 13.656 103.429 1.00 14.00 264 MET B O 1
ATOM 4120 N N . GLY B 1 286 ? -10.662 14.732 101.993 1.00 13.07 265 GLY B N 1
ATOM 4121 C CA . GLY B 1 286 ? -11.669 15.029 102.996 1.00 13.19 265 GLY B CA 1
ATOM 4122 C C . GLY B 1 286 ? -12.542 13.821 103.172 1.00 13.35 265 GLY B C 1
ATOM 4123 O O . GLY B 1 286 ? -13.287 13.429 102.272 1.00 13.84 265 GLY B O 1
ATOM 4124 N N . VAL B 1 287 ? -12.498 13.219 104.368 1.00 13.71 266 VAL B N 1
ATOM 4125 C CA . VAL B 1 287 ? -13.191 11.999 104.655 1.00 14.08 266 VAL B CA 1
ATOM 4126 C C . VAL B 1 287 ? -13.958 12.101 105.962 1.00 14.21 266 VAL B C 1
ATOM 4127 O O . VAL B 1 287 ? -13.714 12.962 106.797 1.00 15.01 266 VAL B O 1
ATOM 4131 N N . TYR B 1 288 ? -14.897 11.191 106.170 1.00 14.72 267 TYR B N 1
ATOM 4132 C CA . TYR B 1 288 ? -15.694 11.207 107.387 1.00 15.29 267 TYR B CA 1
ATOM 4133 C C . TYR B 1 288 ? -14.831 10.899 108.574 1.00 16.09 267 TYR B C 1
ATOM 4134 O O . TYR B 1 288 ? -14.064 9.960 108.546 1.00 17.48 267 TYR B O 1
ATOM 4143 N N . SER B 1 289 ? -15.000 11.672 109.666 1.00 16.56 268 SER B N 1
ATOM 4144 C CA . SER B 1 289 ? -13.992 11.725 110.695 1.00 17.39 268 SER B CA 1
ATOM 4145 C C . SER B 1 289 ? -14.224 10.717 111.803 1.00 19.42 268 SER B C 1
ATOM 4146 O O . SER B 1 289 ? -13.366 10.614 112.691 1.00 22.82 268 SER B O 1
ATOM 4149 N N . ASP B 1 290 ? -15.321 9.990 111.809 1.00 19.65 269 ASP B N 1
ATOM 4150 C CA . ASP B 1 290 ? -15.485 8.965 112.882 1.00 20.62 269 ASP B CA 1
ATOM 4151 C C . ASP B 1 290 ? -14.276 7.995 112.892 1.00 22.26 269 ASP B C 1
ATOM 4152 O O . ASP B 1 290 ? -13.792 7.563 111.852 1.00 22.08 269 ASP B O 1
ATOM 4157 N N . GLU B 1 291 ? -13.768 7.687 114.092 1.00 24.32 270 GLU B N 1
ATOM 4158 C CA . GLU B 1 291 ? -12.712 6.679 114.304 1.00 27.29 270 GLU B CA 1
ATOM 4159 C C . GLU B 1 291 ? -11.347 7.115 113.804 1.00 28.61 270 GLU B C 1
ATOM 4160 O O . GLU B 1 291 ? -10.463 6.273 113.635 1.00 36.25 270 GLU B O 1
ATOM 4162 N N . ASN B 1 292 ? -11.138 8.412 113.580 1.00 25.24 271 ASN B N 1
ATOM 4163 C CA . ASN B 1 292 ? -9.818 8.853 113.146 1.00 25.24 271 ASN B CA 1
ATOM 4164 C C . ASN B 1 292 ? -8.819 8.727 114.283 1.00 26.19 271 ASN B C 1
ATOM 4165 O O . ASN B 1 292 ? -9.215 8.806 115.473 1.00 26.73 271 ASN B O 1
ATOM 4170 N N . PRO B 1 293 ? -7.532 8.537 113.944 1.00 27.50 272 PRO B N 1
ATOM 4171 C CA . PRO B 1 293 ? -6.506 8.381 114.985 1.00 30.20 272 PRO B CA 1
ATOM 4172 C C . PRO B 1 293 ? -5.892 9.683 115.508 1.00 30.58 272 PRO B C 1
ATOM 4173 O O . PRO B 1 293 ? -4.854 9.620 116.160 1.00 39.51 272 PRO B O 1
ATOM 4177 N N . TYR B 1 294 ? -6.503 10.841 115.259 1.00 28.26 273 TYR B N 1
ATOM 4178 C CA . TYR B 1 294 ? -5.921 12.151 115.567 1.00 26.97 273 TYR B CA 1
ATOM 4179 C C . TYR B 1 294 ? -6.706 12.952 116.619 1.00 30.96 273 TYR B C 1
ATOM 4180 O O . TYR B 1 294 ? -6.452 14.152 116.799 1.00 31.85 273 TYR B O 1
ATOM 4189 N N . GLY B 1 295 ? -7.711 12.302 117.189 1.00 30.17 274 GLY B N 1
ATOM 4190 C CA . GLY B 1 295 ? -8.642 12.941 118.131 1.00 31.26 274 GLY B CA 1
ATOM 4191 C C . GLY B 1 295 ? -9.474 14.074 117.540 1.00 28.94 274 GLY B C 1
ATOM 4192 O O . GLY B 1 295 ? -10.010 14.905 118.260 1.00 30.89 274 GLY B O 1
ATOM 4193 N N . VAL B 1 296 ? -9.575 14.147 116.205 1.00 23.88 275 VAL B N 1
ATOM 4194 C CA . VAL B 1 296 ? -10.471 15.128 115.608 1.00 22.84 275 VAL B CA 1
ATOM 4195 C C . VAL B 1 296 ? -11.920 14.730 115.943 1.00 21.27 275 VAL B C 1
ATOM 4196 O O . VAL B 1 296 ? -12.246 13.563 115.891 1.00 21.15 275 VAL B O 1
ATOM 4200 N N . PRO B 1 297 ? -12.793 15.690 116.233 1.00 21.17 276 PRO B N 1
ATOM 4201 C CA . PRO B 1 297 ? -14.172 15.326 116.543 1.00 22.38 276 PRO B CA 1
ATOM 4202 C C . PRO B 1 297 ? -14.887 14.519 115.465 1.00 20.73 276 PRO B C 1
ATOM 4203 O O . PRO B 1 297 ? -14.590 14.690 114.247 1.00 19.96 276 PRO B O 1
ATOM 4207 N N . SER B 1 298 ? -15.777 13.642 115.855 1.00 20.36 277 SER B N 1
ATOM 4208 C CA . SER B 1 298 ? -16.585 12.845 114.954 1.00 20.84 277 SER B CA 1
ATOM 4209 C C . SER B 1 298 ? -17.636 13.658 114.248 1.00 19.36 277 SER B C 1
ATOM 4210 O O . SER B 1 298 ? -17.921 14.822 114.570 1.00 18.75 277 SER B O 1
ATOM 4213 N N . GLY B 1 299 ? -18.214 13.065 113.204 1.00 18.31 278 GLY B N 1
ATOM 4214 C CA . GLY B 1 299 ? -19.338 13.711 112.560 1.00 18.71 278 GLY B CA 1
ATOM 4215 C C . GLY B 1 299 ? -18.995 14.849 111.606 1.00 17.46 278 GLY B C 1
ATOM 4216 O O . GLY B 1 299 ? -19.849 15.702 111.317 1.00 18.58 278 GLY B O 1
ATOM 4217 N N . LEU B 1 300 ? -17.756 14.881 111.122 1.00 16.61 279 LEU B N 1
ATOM 4218 C CA . LEU B 1 300 ? -17.273 15.904 110.181 1.00 15.63 279 LEU B CA 1
ATOM 4219 C C . LEU B 1 300 ? -16.693 15.255 108.938 1.00 15.01 279 LEU B C 1
ATOM 4220 O O . LEU B 1 300 ? -16.249 14.116 108.984 1.00 16.24 279 LEU B O 1
ATOM 4225 N N . ILE B 1 301 ? -16.645 16.018 107.850 1.00 15.24 280 ILE B N 1
ATOM 4226 C CA . ILE B 1 301 ? -15.786 15.667 106.710 1.00 14.46 280 ILE B CA 1
ATOM 4227 C C . ILE B 1 301 ? -14.524 16.498 106.863 1.00 13.82 280 ILE B C 1
ATOM 4228 O O . ILE B 1 301 ? -14.599 17.733 106.921 1.00 15.29 280 ILE B O 1
ATOM 4233 N N . PHE B 1 302 ? -13.388 15.821 107.009 1.00 13.70 281 PHE B N 1
ATOM 4234 C CA . PHE B 1 302 ? -12.135 16.429 107.437 1.00 14.00 281 PHE B CA 1
ATOM 4235 C C . PHE B 1 302 ? -11.014 15.891 106.549 1.00 14.19 281 PHE B C 1
ATOM 4236 O O . PHE B 1 302 ? -10.887 14.673 106.384 1.00 14.36 281 PHE B O 1
ATOM 4244 N N . SER B 1 303 ? -10.142 16.767 106.075 1.00 14.19 282 SER B N 1
ATOM 4245 C CA . SER B 1 303 ? -9.032 16.296 105.263 1.00 14.39 282 SER B CA 1
ATOM 4246 C C . SER B 1 303 ? -7.909 15.715 106.091 1.00 14.35 282 SER B C 1
ATOM 4247 O O . SER B 1 303 ? -7.420 16.352 107.059 1.00 15.50 282 SER B O 1
ATOM 4250 N N . PHE B 1 304 ? -7.530 14.513 105.726 1.00 14.42 283 PHE B N 1
ATOM 4251 C CA . PHE B 1 304 ? -6.491 13.722 106.362 1.00 15.36 283 PHE B CA 1
ATOM 4252 C C . PHE B 1 304 ? -5.557 13.146 105.322 1.00 15.27 283 PHE B C 1
ATOM 4253 O O . PHE B 1 304 ? -5.945 12.963 104.139 1.00 15.31 283 PHE B O 1
ATOM 4261 N N . PRO B 1 305 ? -4.347 12.766 105.731 1.00 15.00 284 PRO B N 1
ATOM 4262 C CA . PRO B 1 305 ? -3.478 11.945 104.867 1.00 15.47 284 PRO B CA 1
ATOM 4263 C C . PRO B 1 305 ? -4.044 10.546 104.785 1.00 15.69 284 PRO B C 1
ATOM 4264 O O . PRO B 1 305 ? -4.309 9.933 105.839 1.00 16.69 284 PRO B O 1
ATOM 4268 N N . CYS B 1 306 ? -4.211 10.069 103.560 1.00 15.53 285 CYS B N 1
ATOM 4269 C CA . CYS B 1 306 ? -4.789 8.767 103.325 1.00 15.88 285 CYS B CA 1
ATOM 4270 C C . CYS B 1 306 ? -4.004 7.917 102.360 1.00 16.18 285 CYS B C 1
ATOM 4271 O O . CYS B 1 306 ? -3.457 8.415 101.392 1.00 17.54 285 CYS B O 1
ATOM 4274 N N . THR B 1 307 ? -4.037 6.621 102.562 1.00 17.07 286 THR B N 1
ATOM 4275 C CA . THR B 1 307 ? -3.694 5.660 101.528 1.00 16.92 286 THR B CA 1
ATOM 4276 C C . THR B 1 307 ? -4.996 5.079 101.014 1.00 17.24 286 THR B C 1
ATOM 4277 O O . THR B 1 307 ? -6.019 5.079 101.736 1.00 18.22 286 THR B O 1
ATOM 4281 N N . CYS B 1 308 ? -4.992 4.554 99.807 1.00 16.28 287 CYS B N 1
ATOM 4282 C CA . CYS B 1 308 ? -6.197 3.926 99.237 1.00 16.38 287 CYS B CA 1
ATOM 4283 C C . CYS B 1 308 ? -5.864 2.605 98.640 1.00 17.08 287 CYS B C 1
ATOM 4284 O O . CYS B 1 308 ? -4.796 2.426 98.077 1.00 17.77 287 CYS B O 1
ATOM 4287 N N . HIS B 1 309 ? -6.803 1.695 98.725 1.00 17.37 288 HIS B N 1
ATOM 4288 C CA . HIS B 1 309 ? -6.676 0.364 98.134 1.00 18.65 288 HIS B CA 1
ATOM 4289 C C . HIS B 1 309 ? -8.068 -0.032 97.686 1.00 18.42 288 HIS B C 1
ATOM 4290 O O . HIS B 1 309 ? -9.013 -0.043 98.496 1.00 18.74 288 HIS B O 1
ATOM 4297 N N . ALA B 1 310 ? -8.193 -0.303 96.393 1.00 18.72 289 ALA B N 1
ATOM 4298 C CA . ALA B 1 310 ? -9.407 -0.894 95.831 1.00 20.15 289 ALA B CA 1
ATOM 4299 C C . ALA B 1 310 ? -10.678 -0.159 96.304 1.00 19.40 289 ALA B C 1
ATOM 4300 O O . ALA B 1 310 ? -11.638 -0.767 96.782 1.00 20.92 289 ALA B O 1
ATOM 4302 N N . GLY B 1 311 ? -10.672 1.158 96.159 1.00 18.09 290 GLY B N 1
ATOM 4303 C CA . GLY B 1 311 ? -11.860 1.927 96.470 1.00 16.85 290 GLY B CA 1
ATOM 4304 C C . GLY B 1 311 ? -12.109 2.253 97.912 1.00 16.62 290 GLY B C 1
ATOM 4305 O O . GLY B 1 311 ? -13.173 2.778 98.250 1.00 16.56 290 GLY B O 1
ATOM 4306 N N . GLU B 1 312 ? -11.135 2.049 98.781 1.00 16.61 291 GLU B N 1
ATOM 4307 C CA . GLU B 1 312 ? -11.273 2.346 100.192 1.00 16.89 291 GLU B CA 1
ATOM 4308 C C . GLU B 1 312 ? -10.088 3.143 100.710 1.00 17.03 291 GLU B C 1
ATOM 4309 O O . GLU B 1 312 ? -8.942 2.753 100.501 1.00 17.87 291 GLU B O 1
ATOM 4315 N N . TRP B 1 313 ? -10.360 4.208 101.431 1.00 16.23 292 TRP B N 1
ATOM 4316 C CA . TRP B 1 313 ? -9.325 5.002 102.046 1.00 16.30 292 TRP B CA 1
ATOM 4317 C C . TRP B 1 313 ? -9.041 4.498 103.454 1.00 16.33 292 TRP B C 1
ATOM 4318 O O . TRP B 1 313 ? -9.911 3.887 104.129 1.00 17.74 292 TRP B O 1
ATOM 4329 N N . THR B 1 314 ? -7.818 4.751 103.888 1.00 16.68 293 THR B N 1
ATOM 4330 C CA . THR B 1 314 ? -7.373 4.535 105.261 1.00 17.78 293 THR B CA 1
ATOM 4331 C C . THR B 1 314 ? -6.588 5.754 105.723 1.00 17.68 293 THR B C 1
ATOM 4332 O O . THR B 1 314 ? -5.679 6.181 105.018 1.00 18.37 293 THR B O 1
ATOM 4336 N N . VAL B 1 315 ? -6.930 6.328 106.873 1.00 17.29 294 VAL B N 1
ATOM 4337 C CA . VAL B 1 315 ? -6.169 7.476 107.381 1.00 17.67 294 VAL B CA 1
ATOM 4338 C C . VAL B 1 315 ? -4.800 6.991 107.863 1.00 19.08 294 VAL B C 1
ATOM 4339 O O . VAL B 1 315 ? -4.712 5.997 108.606 1.00 22.06 294 VAL B O 1
ATOM 4343 N N . VAL B 1 316 ? -3.754 7.685 107.466 1.00 19.21 295 VAL B N 1
ATOM 4344 C CA . VAL B 1 316 ? -2.414 7.376 107.933 1.00 20.25 295 VAL B CA 1
ATOM 4345 C C . VAL B 1 316 ? -2.222 8.012 109.288 1.00 20.79 295 VAL B C 1
ATOM 4346 O O . VAL B 1 316 ? -2.400 9.208 109.432 1.00 20.01 295 VAL B O 1
ATOM 4350 N N . SER B 1 317 ? -1.806 7.207 110.263 1.00 22.10 296 SER B N 1
ATOM 4351 C CA . SER B 1 317 ? -1.619 7.689 111.633 1.00 23.53 296 SER B CA 1
ATOM 4352 C C . SER B 1 317 ? -0.206 8.207 111.853 1.00 23.75 296 SER B C 1
ATOM 4353 O O . SER B 1 317 ? 0.676 7.996 111.041 1.00 23.39 296 SER B O 1
ATOM 4356 N N . GLY B 1 318 ? -0.018 8.912 112.973 1.00 25.76 297 GLY B N 1
ATOM 4357 C CA . GLY B 1 318 ? 1.311 9.290 113.431 1.00 26.44 297 GLY B CA 1
ATOM 4358 C C . GLY B 1 318 ? 1.955 10.470 112.741 1.00 26.45 297 GLY B C 1
ATOM 4359 O O . GLY B 1 318 ? 3.141 10.721 112.932 1.00 27.16 297 GLY B O 1
ATOM 4360 N N . LYS B 1 319 ? 1.212 11.212 111.925 1.00 25.78 298 LYS B N 1
ATOM 4361 C CA . LYS B 1 319 ? 1.808 12.302 111.191 1.00 26.55 298 LYS B CA 1
ATOM 4362 C C . LYS B 1 319 ? 1.643 13.670 111.839 1.00 28.84 298 LYS B C 1
ATOM 4363 O O . LYS B 1 319 ? 1.912 14.684 111.187 1.00 30.83 298 LYS B O 1
ATOM 4369 N N . LEU B 1 320 ? 1.189 13.694 113.099 1.00 32.12 299 LEU B N 1
ATOM 4370 C CA . LEU B 1 320 ? 1.191 14.925 113.936 1.00 34.92 299 LEU B CA 1
ATOM 4371 C C . LEU B 1 320 ? 1.790 14.777 115.326 1.00 34.75 299 LEU B C 1
ATOM 4372 O O . LEU B 1 320 ? 2.558 13.864 115.583 1.00 39.23 299 LEU B O 1
ATOM 4377 N N . LYS B 1 326 ? -1.234 18.131 117.391 1.00 41.15 305 LYS B N 1
ATOM 4378 C CA . LYS B 1 326 ? -2.698 18.107 117.255 1.00 40.38 305 LYS B CA 1
ATOM 4379 C C . LYS B 1 326 ? -3.338 19.494 117.418 1.00 39.87 305 LYS B C 1
ATOM 4380 O O . LYS B 1 326 ? -4.371 19.764 116.803 1.00 35.50 305 LYS B O 1
ATOM 4382 N N . GLN B 1 327 ? -2.735 20.373 118.230 1.00 38.29 306 GLN B N 1
ATOM 4383 C CA . GLN B 1 327 ? -3.267 21.737 118.441 1.00 37.63 306 GLN B CA 1
ATOM 4384 C C . GLN B 1 327 ? -3.193 22.608 117.164 1.00 34.35 306 GLN B C 1
ATOM 4385 O O . GLN B 1 327 ? -3.915 23.620 117.038 1.00 35.20 306 GLN B O 1
ATOM 4387 N N . ARG B 1 328 ? -2.329 22.206 116.234 1.00 34.91 307 ARG B N 1
ATOM 4388 C CA . ARG B 1 328 ? -2.280 22.790 114.902 1.00 32.65 307 ARG B CA 1
ATOM 4389 C C . ARG B 1 328 ? -3.675 22.738 114.226 1.00 30.64 307 ARG B C 1
ATOM 4390 O O . ARG B 1 328 ? -3.944 23.571 113.355 1.00 29.16 307 ARG B O 1
ATOM 4398 N N . LEU B 1 329 ? -4.547 21.787 114.617 1.00 26.11 308 LEU B N 1
ATOM 4399 C CA . LEU B 1 329 ? -5.826 21.567 113.922 1.00 24.07 308 LEU B CA 1
ATOM 4400 C C . LEU B 1 329 ? -7.003 22.280 114.561 1.00 22.81 308 LEU B C 1
ATOM 4401 O O . LEU B 1 329 ? -8.111 22.236 114.037 1.00 21.26 308 LEU B O 1
ATOM 4406 N N . ALA B 1 330 ? -6.790 22.925 115.716 1.00 22.38 309 ALA B N 1
ATOM 4407 C CA . ALA B 1 330 ? -7.910 23.442 116.479 1.00 22.10 309 ALA B CA 1
ATOM 4408 C C . ALA B 1 330 ? -8.757 24.455 115.702 1.00 20.68 309 ALA B C 1
ATOM 4409 O O . ALA B 1 330 ? -9.973 24.389 115.712 1.00 22.37 309 ALA B O 1
ATOM 4411 N N . SER B 1 331 ? -8.109 25.370 114.983 1.00 21.76 310 SER B N 1
ATOM 4412 C CA . SER B 1 331 ? -8.869 26.391 114.287 1.00 21.19 310 SER B CA 1
ATOM 4413 C C . SER B 1 331 ? -9.726 25.800 113.121 1.00 20.08 310 SER B C 1
ATOM 4414 O O . SER B 1 331 ? -10.838 26.231 112.888 1.00 20.73 310 SER B O 1
ATOM 4417 N N . THR B 1 332 ? -9.146 24.877 112.361 1.00 18.81 311 THR B N 1
ATOM 4418 C CA . THR B 1 332 ? -9.901 24.252 111.251 1.00 18.14 311 THR B CA 1
ATOM 4419 C C . THR B 1 332 ? -11.044 23.368 111.743 1.00 17.65 311 THR B C 1
ATOM 4420 O O . THR B 1 332 ? -12.144 23.368 111.143 1.00 17.36 311 THR B O 1
ATOM 4424 N N . ILE B 1 333 ? -10.820 22.675 112.868 1.00 18.68 312 ILE B N 1
ATOM 4425 C CA . ILE B 1 333 ? -11.869 21.918 113.541 1.00 19.70 312 ILE B CA 1
ATOM 4426 C C . ILE B 1 333 ? -13.024 22.852 113.893 1.00 19.49 312 ILE B C 1
ATOM 4427 O O . ILE B 1 333 ? -14.204 22.522 113.647 1.00 19.14 312 ILE B O 1
ATOM 4432 N N . ALA B 1 334 ? -12.695 24.000 114.512 1.00 20.44 313 ALA B N 1
ATOM 4433 C CA . ALA B 1 334 ? -13.710 24.885 114.986 1.00 21.15 313 ALA B CA 1
ATOM 4434 C C . ALA B 1 334 ? -14.482 25.464 113.808 1.00 20.57 313 ALA B C 1
ATOM 4435 O O . ALA B 1 334 ? -15.711 25.527 113.854 1.00 20.58 313 ALA B O 1
ATOM 4437 N N . GLU B 1 335 ? -13.792 25.791 112.698 1.00 20.41 314 GLU B N 1
ATOM 4438 C CA . GLU B 1 335 ? -14.501 26.291 111.546 1.00 20.08 314 GLU B CA 1
ATOM 4439 C C . GLU B 1 335 ? -15.465 25.227 110.952 1.00 19.32 314 GLU B C 1
ATOM 4440 O O . GLU B 1 335 ? -16.594 25.536 110.603 1.00 19.66 314 GLU B O 1
ATOM 4446 N N . LEU B 1 336 ? -15.022 23.973 110.897 1.00 17.94 315 LEU B N 1
ATOM 4447 C CA . LEU B 1 336 ? -15.913 22.913 110.353 1.00 17.57 315 LEU B CA 1
ATOM 4448 C C . LEU B 1 336 ? -17.158 22.671 111.241 1.00 17.39 315 LEU B C 1
ATOM 4449 O O . LEU B 1 336 ? -18.255 22.468 110.764 1.00 17.73 315 LEU B O 1
ATOM 4454 N N . GLN B 1 337 ? -16.975 22.772 112.558 1.00 18.09 316 GLN B N 1
ATOM 4455 C CA . GLN B 1 337 ? -18.091 22.642 113.487 1.00 18.94 316 GLN B CA 1
ATOM 4456 C C . GLN B 1 337 ? -19.043 23.801 113.344 1.00 18.46 316 GLN B C 1
ATOM 4457 O O . GLN B 1 337 ? -20.279 23.616 113.308 1.00 20.41 316 GLN B O 1
ATOM 4463 N N . GLU B 1 338 ? -18.488 24.999 113.201 1.00 19.25 317 GLU B N 1
ATOM 4464 C CA . GLU B 1 338 ? -19.345 26.166 112.953 1.00 19.96 317 GLU B CA 1
ATOM 4465 C C . GLU B 1 338 ? -20.135 26.039 111.676 1.00 20.65 317 GLU B C 1
ATOM 4466 O O . GLU B 1 338 ? -21.326 26.312 111.609 1.00 21.43 317 GLU B O 1
ATOM 4468 N N . GLU B 1 339 ? -19.481 25.592 110.615 1.00 20.75 318 GLU B N 1
ATOM 4469 C CA . GLU B 1 339 ? -20.188 25.435 109.356 1.00 20.86 318 GLU B CA 1
ATOM 4470 C C . GLU B 1 339 ? -21.259 24.360 109.406 1.00 19.30 318 GLU B C 1
ATOM 4471 O O . GLU B 1 339 ? -22.303 24.528 108.810 1.00 19.71 318 GLU B O 1
ATOM 4477 N N . ARG B 1 340 ? -20.981 23.242 110.095 1.00 19.14 319 ARG B N 1
ATOM 4478 C CA . ARG B 1 340 ? -21.975 22.185 110.300 1.00 18.91 319 ARG B CA 1
ATOM 4479 C C . ARG B 1 340 ? -23.249 22.764 110.952 1.00 20.34 319 ARG B C 1
ATOM 4480 O O . ARG B 1 340 ? -24.369 22.510 110.483 1.00 21.96 319 ARG B O 1
ATOM 4488 N N . ALA B 1 341 ? -23.070 23.532 112.020 1.00 21.90 320 ALA B N 1
ATOM 4489 C CA . ALA B 1 341 ? -24.216 24.129 112.724 1.00 24.00 320 ALA B CA 1
ATOM 4490 C C . ALA B 1 341 ? -24.934 25.126 111.836 1.00 25.10 320 ALA B C 1
ATOM 4491 O O . ALA B 1 341 ? -26.156 25.129 111.754 1.00 27.58 320 ALA B O 1
ATOM 4493 N N . GLN B 1 342 ? -24.182 25.970 111.148 1.00 25.80 321 GLN B N 1
ATOM 4494 C CA . GLN B 1 342 ? -24.817 26.974 110.278 1.00 28.60 321 GLN B CA 1
ATOM 4495 C C . GLN B 1 342 ? -25.551 26.386 109.074 1.00 29.39 321 GLN B C 1
ATOM 4496 O O . GLN B 1 342 ? -26.458 27.016 108.524 1.00 32.22 321 GLN B O 1
ATOM 4502 N N . ALA B 1 343 ? -25.152 25.187 108.645 1.00 27.66 322 ALA B N 1
ATOM 4503 C CA . ALA B 1 343 ? -25.817 24.491 107.561 1.00 28.72 322 ALA B CA 1
ATOM 4504 C C . ALA B 1 343 ? -27.142 23.880 107.974 1.00 28.30 322 ALA B C 1
ATOM 4505 O O . ALA B 1 343 ? -27.866 23.366 107.131 1.00 29.67 322 ALA B O 1
ATOM 4507 N N . GLY B 1 344 ? -27.425 23.869 109.268 1.00 26.96 323 GLY B N 1
ATOM 4508 C CA . GLY B 1 344 ? -28.659 23.297 109.787 1.00 27.85 323 GLY B CA 1
ATOM 4509 C C . GLY B 1 344 ? -28.464 21.854 110.217 1.00 27.33 323 GLY B C 1
ATOM 4510 O O . GLY B 1 344 ? -29.432 21.169 110.544 1.00 27.54 323 GLY B O 1
ATOM 4511 N N . LEU B 1 345 ? -27.218 21.374 110.217 1.00 26.32 324 LEU B N 1
ATOM 4512 C CA . LEU B 1 345 ? -26.914 20.000 110.583 1.00 26.56 324 LEU B CA 1
ATOM 4513 C C . LEU B 1 345 ? -26.442 19.964 112.019 1.00 28.57 324 LEU B C 1
ATOM 4514 O O . LEU B 1 345 ? -26.620 20.968 112.684 1.00 27.37 324 LEU B O 1
#

Radius of gyration: 25.16 Å; Cα contacts (8 Å, |Δi|>4): 1455; chains: 2; bounding box: 49×47×78 Å

Sequence (619 aa):
MSAVKVAVTGAAGQIGYALVPLIARRGALLGPTTPPVELRLLDIEPALKALAGVEAELEDCAFPLLDKVVVTADPRVAFDGVAIIAIMMCGAFPRKAGMERKDLLEMNARIFKEQGEAIAAVAASDCRVVVVGNPANTNALILLKSSAQGKLNPRHVTAMTRLDHNRALSLLARKAGVPVSQVRNVIIWGNHSSSTQVPDTDSAVIGTTPAREAIKDFVQVVRGRGAEIIQLRGLSSSSAMSAAKAAVDHVHDWIHGTPEGVYVSMGVYSDENPYGVPSSGLIFSFPCTCHHAAGGEWTVVSGKLKQRLASSTIAELQEERAQAGLSAVKVAVTGAAGQIGYALVPLIARGALLGPTTPVELRLLDIEPALKALAGVEAELEDCAFPLLDKVVVTADPRRVAFDGVAIAIMMCGAFPRKAGMERKDLLEMNARIFKEQGEAIAAVAASDCRVVVVGNPANTNALILLKSSAQGKLNPRHVTAMTRLDHNRALSLLARKAGVPVSQVRNVIIWGNHSSTQVPDTDSAVIGTTPDFVQVVRGRGAEIIQLRRGLSSSAMSAAKAAVDHVHDWIHGTPEGVYVSMGVYSDENPYGVPSGLIFSFPCTCHAGEWTVVSGKLKQRLASTIAELQEERAQAGL

Nearest PDB structures (foldseek):
  4h7p-assembly1_A  TM=1.003E+00  e=2.389E-68  Leishmania major strain Friedlin
  4i1i-assembly1_A  TM=9.998E-01  e=4.904E-65  Leishmania major strain Friedlin
  6um4-assembly4_G  TM=9.455E-01  e=4.170E-39  Naegleria fowleri
  4uuo-assembly1_A-2  TM=9.524E-01  e=7.729E-38  Trichomonas vaginalis
  4uul-assembly1_A  TM=9.567E-01  e=3.945E-36  Trichomonas vaginalis

Secondary structure (DSSP, 8-state):
-PPEEEEEESTTSHHHHHHHHHHHHTTTT-TT--EEEEEE--GGGHHHHHHHHHHHHHTT-TTEEEEEEES-HHHHTTT-SEEEE---PPPPTT--HHHHHHHHHHHHHHHHHHHHHHS-TT-EEEE-SSSHHHHHHHHHHHTTT-S-GGGEEE--HHHHHHHHHHHHHHHTS-GGGEE--EEEB-SSTT-EEE-TT-EETTEEGGGG---HHHHHHHHHHHHHHHHSS---HHHHHHHHHHHHHHHH-PPTT--EEEEEE-TT-TT-PPSS-EEEEEEEEETTEEEEPPS---GGGHHHHHHHHHHHHHTT-/-PEEEEEESTTSHHHHHHHHHHHTTTTT-TT--EEEEEE--GGGHHHHHHHHHHHHHTT-TTEEEEEEES-HHHHHTT-SEEEE---PPPPTT--HHHHHHHHHHHHHHHHHHHHHHS-TT-EEEE-SSSHHHHHHHHHHHTTTSS-GGGEEE--HHHHHHHHHHHHHHHTS-GGGEE--EEEB-SSTT-EEE-TT-EETTB--HHHHHHHHHHHHHHHHSS---HHHHHHHHHHHHHHHH-PPTT--EEEEEE-TT-TT-PPSSSEEEEEEEEETTEEEEPPS---GGGHHHHHHHHHHHHHTT-

Solvent-accessible surface area: 22721 Å² total; per-residue (Å²): 143,101,17,44,68,0,0,0,1,12,0,30,30,113,41,0,28,22,0,0,10,7,0,0,96,5,16,0,16,9,115,118,33,38,1,12,0,19,0,8,27,115,117,109,16,70,114,36,0,33,0,6,41,6,0,1,51,1,0,13,9,84,24,26,86,112,23,31,38,12,35,41,32,156,61,0,0,74,32,0,28,5,0,0,0,17,15,34,90,102,144,52,102,78,33,124,108,29,52,16,2,112,30,0,10,70,53,0,90,49,15,0,94,7,2,35,78,45,18,36,113,75,0,34,0,0,0,10,9,61,5,0,1,3,0,0,4,1,0,13,90,19,5,159,79,72,10,60,58,85,9,0,0,0,6,0,22,13,4,3,2,18,1,19,6,16,3,5,96,93,21,69,41,85,26,66,88,9,23,12,0,0,0,0,0,1,32,14,82,33,7,17,4,2,41,111,30,1,33,20,35,131,58,60,2,82,131,41,68,151,104,30,59,69,54,3,97,32,16,23,70,72,0,84,66,39,44,57,101,72,13,2,3,0,5,0,17,0,0,2,20,2,1,64,18,2,53,84,18,22,84,110,68,37,18,5,1,1,0,0,21,0,59,174,24,70,32,72,8,43,68,11,1,2,0,0,0,0,0,49,4,70,105,8,50,18,87,18,27,64,67,58,76,82,96,107,2,59,82,1,27,56,37,4,65,49,7,56,69,83,7,69,94,142,16,43,70,0,0,0,1,14,0,30,30,107,43,0,28,20,0,0,13,11,1,0,62,12,9,1,32,17,121,116,35,42,2,15,0,25,0,9,26,117,114,109,18,63,130,36,0,32,0,6,42,6,0,1,47,1,0,13,5,82,28,25,87,111,21,30,37,13,33,66,20,129,59,0,0,75,31,0,31,7,0,0,0,18,16,32,61,103,82,57,110,90,65,64,66,36,36,40,7,95,80,0,16,61,45,0,108,98,14,0,77,4,3,33,58,39,16,34,98,79,0,39,0,1,0,11,9,77,22,0,1,3,0,0,5,3,0,13,102,19,2,96,74,50,6,59,58,85,8,0,0,0,6,0,23,11,4,3,2,18,0,20,7,13,28,4,95,109,48,69,43,82,29,70,83,9,72,6,1,0,0,0,0,2,35,34,82,26,8,18,4,2,47,115,26,10,21,53,36,97,88,140,109,33,57,70,51,3,103,33,16,23,70,67,0,82,103,27,46,55,104,72,16,2,2,0,4,0,30,0,0,8,20,2,2,55,19,2,53,136,9,21,89,109,56,36,17,5,1,2,0,0,22,1,70,107,24,70,25,73,7,46,68,13,2,2,0,0,0,0,0,50,7,148,68,2,58,17,83,22,24,65,66,59,72,82,92,106,1,59,77,0,27,57,49,4,61,55,23,60,70,79,9,69,86

B-factor: mean 21.49, std 8.8, range [9.89, 63.48]

Foldseek 3Di:
DDAAEEEEEPCLDQLNLLQVVCVLCALFPHNVGAHEYQYEYAPVCQVSVVVSVVVSVVVVRPRHPYYHYDHQLLVRQAAHQEYEYADADDDDPPDDLLNRLVRGLVVLLRNLCSNLVGYDQNHAYEYEHPQFFLSQLSSVVSSVPSHDQQRGWYDPQLLVLVLLVVLCVQLVHDSVQKADWFFKFTPALLTDTGQQCMARNNHRSVVRGPCSSVCSRCVQVVCCVVPVDGDRNSSSVSSSVVNRCQQAWDPPPHWGWIFGQCPPPPQPQDGSTRIIATWTHDRRGTDGDPDPDHPSCVVSSVVRVVSNVSSVD/DAAEEEEEPCLDQLNLLQVVCVLQALQPHDPHAHEYEYEYAPVCQVSVVVSVVVSVVVVRPRHDYYHYDNDLLVRQAAHQEYEYADADDDDDPDDLLVRLQRRLVVLLNNLCSNLVGYPLNHAYEYEHPQFFLSQLSSVVSSVPSHDQQRTWYFPQLLVLVLLVVVCVVVVHDSVQKADFFFKFTPALLTDTGQQQMGGNNHHVSSVCSRCVQVVCCVVPVDGDRNSSSVSSSVVSNCQADWDDPPHWGWMFGACPPPPAPQDGSTRIIATWTHDRNGTDGDPDPDHVSCVVSSVVRVVSNVSSVD

GO terms:
  GO:0005829 cytosol (C, IDA)

Organism: Leishmania major (NCBI:txid5664)

InterPro domains:
  IPR001236 Lactate/malate dehydrogenase, N-terminal [PF00056] (4-144)
  IPR001252 Malate dehydrogenase, active site [PS00068] (155-167)
  IPR001557 L-lactate/malate dehydrogenase [PIRSF000102] (3-315)
  IPR010945 Malate dehydrogenase, type 2 [PTHR23382] (4-321)
  IPR010945 Malate dehydrogenase, type 2 [TIGR01759] (2-322)
  IPR015955 Lactate dehydrogenase/glycoside hydrolase, family 4, C-terminal [G3DSA:3.90.110.10] (155-324)
  IPR015955 Lactate dehydrogenase/glycoside hydrolase, family 4, C-terminal [SSF56327] (156-321)
  IPR022383 Lactate/malate dehydrogenase, C-terminal [PF02866] (156-319)
  IPR036291 NAD(P)-binding domain superfamily [SSF51735] (2-155)

CATH classification: 3.40.50.720 (+1 more: 3.90.110.10)